Protein AF-A0A7J6UHS5-F1 (afdb_monomer)

Sequence (467 aa):
MSTVAEYAVSESSESADGMPSMKRRKVLEELCAGVRTTFDIANLCCSVPAERRVIDLVSKGGLGASPVWQANGSQRKRRKNASWRRANKTDTQAKQNMLAITRSLLPPDVRRQLELDPTINGTFTPTPKMSSYLLAFAVGDFVQLSGKDTPGRDPRVSVWCRRSQASKGSFALEIASKCLVYYESELFHTKYPLPKCDLLAVTDHHFGAMENWGLITFREQDLLITEDSGSAEAIYRITVTVCHELAHMWFGNIVTIKWWNDIWLNEGFATWTSYAAASYIFPDSSFWAAFQTSMVDRAMQLDCLESSHPIQVTCLDGREAFDNFDAISYNKSAAVIHMLTTHIGMARFKERIHTYLDRHKYSSARTSDLWSCLGDEAVLVMMKTWTTQKGYPYLLADVVDEDTVSIRQVAVGNSNTERQWIVPLRYRIISNNSNKHTIHSTTLLPNSEFKLALSSGDVLHLNPDTT

Mean predicted aligned error: 12.73 Å

Nearest PDB structures (foldseek):
  6rqx-assembly1_A  TM=9.248E-01  e=1.390E-29  Homo sapiens
  8sw1-assembly1_A  TM=8.700E-01  e=1.223E-30  Homo sapiens
  4kxb-assembly1_A  TM=8.743E-01  e=2.122E-27  Homo sapiens
  4wz9-assembly1_A  TM=8.884E-01  e=6.406E-27  Anopheles gambiae
  4wz9-assembly1_B  TM=8.986E-01  e=1.969E-25  Anopheles gambiae

InterPro domains:
  IPR001930 Peptidase M1, alanine aminopeptidase/leukotriene A4 hydrolase [PR00756] (124-139)
  IPR001930 Peptidase M1, alanine aminopeptidase/leukotriene A4 hydrolase [PR00756] (205-215)
  IPR001930 Peptidase M1, alanine aminopeptidase/leukotriene A4 hydrolase [PR00756] (241-256)
  IPR001930 Peptidase M1, alanine aminopeptidase/leukotriene A4 hydrolase [PR00756] (260-272)
  IPR014782 Peptidase M1, membrane alanine aminopeptidase [PF01433] (171-386)
  IPR027268 Peptidase M4/M1, CTD superfamily [G3DSA:1.10.390.10] (148-391)
  IPR034016 Aminopeptidase N-type [cd09601] (123-388)
  IPR050344 Peptidase M1 family aminopeptidases [PTHR11533] (117-466)

Foldseek 3Di:
DDDDDDDDDDDDDDDDDDDDPVVVVVQVVCLLVPHQRFDQVVVVPPPDPQVPPKPDPQPCLQFPDDPDDPDDDDDDDDDDDDDRWWLFPQRDFRQAQDEAAALVPDDPVQVVVCVVGVTDRDGDDTDQRWGPNLHTHIYHNKDKDWDPPDVPDFQTEIEIEHPVQVQFQPLLSLLLVLLQCCCCPPFQVNHQDDSAAYEYADCDDPDQWALRRRYIYGHCQLRTDDPVDDDPVSSLSNQLSSNLSSQLSQQPTQENARGLLQLLSNQLRSQLRSLVSSCVSPVPDDSVLCLLVVQVVQLQVQLLDPPFAFLRDDDPTSHSSVVSPDSSSHRLSNVLVVQLCVLVDRVLQRVLSNVLSVVRGSGYDHPVSSQVRSDDPVSVQQVCLRGHGTFDWDWDWDDPDQFKIKIDTATRYDRPDLRDGFHFKWKWKCDPVDNDIDIDTDTDDRPDIDMDTHHPPIDIDIPVVSD

Solvent-accessible surface area (backbone atoms only — not comparable to full-atom values): 26657 Å² total; per-residue (Å²): 140,88,80,85,82,85,82,82,89,78,95,76,92,80,89,79,91,87,83,65,82,64,58,64,52,52,52,54,52,39,63,73,65,76,52,90,78,81,52,64,45,43,78,69,54,73,84,49,60,82,95,64,46,66,58,78,52,56,43,68,71,52,50,75,72,70,82,87,73,88,71,85,78,90,79,94,76,90,84,91,82,93,82,82,66,59,56,50,56,62,71,69,70,52,69,40,54,72,48,74,49,22,76,85,75,48,55,74,69,57,50,56,44,41,78,78,40,58,53,61,86,80,86,61,70,70,46,72,62,52,40,67,56,38,49,32,39,38,47,36,73,46,41,81,48,60,58,84,88,50,81,86,50,82,45,39,55,34,29,32,27,46,65,94,49,57,90,17,34,62,64,43,44,52,49,49,52,54,37,52,50,42,41,29,71,73,46,39,68,48,76,79,87,53,75,43,42,34,39,32,41,35,95,77,54,98,51,64,57,47,54,20,75,51,46,26,38,24,22,40,79,39,43,44,49,48,92,92,73,59,48,72,66,48,55,48,49,26,45,37,48,48,31,22,41,56,39,18,54,52,33,43,44,33,32,21,39,48,40,62,33,35,47,29,61,26,42,6,47,12,49,39,49,6,45,56,40,41,33,65,77,38,69,94,54,62,44,69,62,48,41,45,63,65,23,42,48,50,17,50,67,50,29,48,39,89,88,40,64,28,49,53,40,93,50,93,44,41,57,60,34,54,73,52,76,40,50,47,22,29,23,38,36,14,45,52,49,51,53,48,37,68,70,68,30,61,71,55,44,34,58,22,50,26,53,40,50,66,77,32,53,58,39,57,43,50,66,69,55,50,36,68,41,66,43,57,72,68,51,40,58,31,50,44,41,64,29,68,36,55,44,54,72,43,78,48,76,44,78,78,50,93,43,31,36,38,36,35,72,43,43,52,54,74,95,82,57,92,60,60,46,51,39,79,43,36,35,32,52,44,42,81,90,41,96,65,66,59,81,47,78,51,72,44,51,60,100,47,71,49,75,45,81,44,59,88,80,43,45,80,38,70,52,63,88,78,114

Organism: Perkinsus olseni (NCBI:txid32597)

Radius of gyration: 26.0 Å; Cα contacts (8 Å, |Δi|>4): 744; chains: 1; bounding box: 59×51×93 Å

Secondary structure (DSSP, 8-state):
--------------------THHHHHHHHHHHTT------HHHHHTTS-GGG----EE-TTSS---------S---------S---TT---S-PBP---EE-GGGS-HHHHHHHHH--------PBPPS--GGG-EEEES-EEEEE-TT-TT-SSEEEEEEEGGGGGG-HHHHHHHHHHHHIIIIIIS-----SSEEEEEEES--SSSEE--TTEEEEEHHHH---TTT--HHHHHHHHHHHHHHHHTTTBTTTEEESSGGGTHHHHHHHHHHHHHHHHHHSTTS-HHHHHIIIIIHHHHHHHTSTT---SS---SSTTHHHHT-STIIIIIHHHHHHHHHHHH-HHHHHHHHHHHHHHHTTEEE-HHHHHHHH--HHHHHHHHHHHSSSS-EEEEEEEEETTEEEEEEEESSSTT------EEEEEEEE-TT-S---EEEEEEPTT--EEEE--TTPEEEESTT--

Structure (mmCIF, N/CA/C/O backbone):
data_AF-A0A7J6UHS5-F1
#
_entry.id   AF-A0A7J6UHS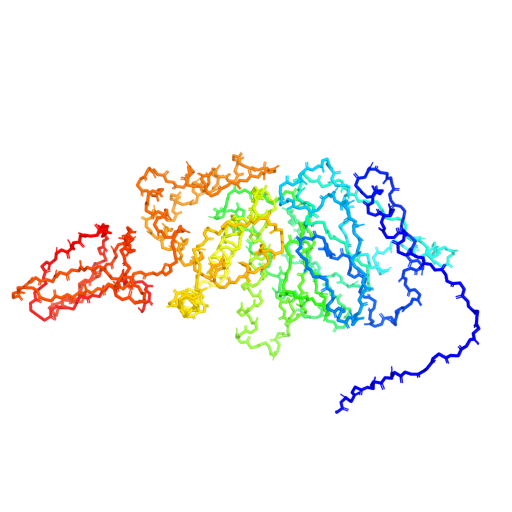5-F1
#
loop_
_atom_site.group_PDB
_atom_site.id
_atom_site.type_symbol
_atom_site.label_atom_id
_atom_site.label_alt_id
_atom_site.label_comp_id
_atom_site.label_asym_id
_atom_site.label_entity_id
_atom_site.label_seq_id
_atom_site.pdbx_PDB_ins_code
_atom_site.Cartn_x
_atom_site.Cartn_y
_atom_site.Cartn_z
_atom_site.occupancy
_atom_site.B_iso_or_equiv
_atom_site.auth_seq_id
_atom_site.auth_comp_id
_atom_site.auth_asym_id
_atom_site.auth_atom_id
_atom_site.pdbx_PDB_model_num
ATOM 1 N N . MET A 1 1 ? -0.094 30.125 -26.172 1.00 25.02 1 MET A N 1
ATOM 2 C CA . MET A 1 1 ? -1.494 29.837 -26.545 1.00 25.02 1 MET A CA 1
ATOM 3 C C . MET A 1 1 ? -1.468 28.811 -27.663 1.00 25.02 1 MET A C 1
ATOM 5 O O . MET A 1 1 ? -1.091 29.156 -28.772 1.00 25.02 1 MET A O 1
ATOM 9 N N . SER A 1 2 ? -1.736 27.544 -27.353 1.00 20.72 2 SER A N 1
ATOM 10 C CA . SER A 1 2 ? -1.763 26.452 -28.331 1.00 20.72 2 SER A CA 1
ATOM 11 C C . SER A 1 2 ? -3.210 26.032 -28.552 1.00 20.72 2 SER A C 1
ATOM 13 O O . SER A 1 2 ? -3.816 25.371 -27.712 1.00 20.72 2 SER A O 1
ATOM 15 N N . THR A 1 3 ? -3.748 26.500 -29.670 1.00 18.45 3 THR A N 1
ATOM 16 C CA . THR A 1 3 ? -5.089 26.239 -30.189 1.00 18.45 3 THR A CA 1
ATOM 17 C C . THR A 1 3 ? -5.142 24.834 -30.793 1.00 18.45 3 THR A C 1
ATOM 19 O O . THR A 1 3 ? -4.241 24.441 -31.534 1.00 18.45 3 THR A O 1
ATOM 22 N N . VAL A 1 4 ? -6.192 24.078 -30.472 1.00 20.45 4 VAL A N 1
ATOM 23 C CA . VAL A 1 4 ? -6.529 22.797 -31.105 1.00 20.45 4 VAL A CA 1
ATOM 24 C C . VAL A 1 4 ? -7.074 23.097 -32.501 1.00 20.45 4 VAL A C 1
ATOM 26 O O . VAL A 1 4 ? -8.062 23.812 -32.629 1.00 20.45 4 VAL A O 1
ATOM 29 N N . ALA A 1 5 ? -6.428 22.578 -33.544 1.00 20.03 5 ALA A N 1
ATOM 30 C CA . ALA A 1 5 ? -7.017 22.533 -34.876 1.00 20.03 5 ALA A CA 1
ATOM 31 C C . ALA A 1 5 ? -7.826 21.236 -34.997 1.00 20.03 5 ALA A C 1
ATOM 33 O O . ALA A 1 5 ? -7.261 20.153 -35.160 1.00 20.03 5 ALA A O 1
ATOM 34 N N . GLU A 1 6 ? -9.146 21.355 -34.885 1.00 20.70 6 GLU A N 1
ATOM 35 C CA . GLU A 1 6 ? -10.084 20.383 -35.438 1.00 20.70 6 GLU A CA 1
ATOM 36 C C . GLU A 1 6 ? -10.037 20.485 -36.967 1.00 20.70 6 GLU A C 1
ATOM 38 O O . GLU A 1 6 ? -10.204 21.566 -37.527 1.00 20.70 6 GLU A O 1
ATOM 43 N N . TYR A 1 7 ? -9.833 19.359 -37.646 1.00 20.41 7 TYR A N 1
ATOM 44 C CA . TYR A 1 7 ? -10.222 19.212 -39.044 1.00 20.41 7 TYR A CA 1
ATOM 45 C C . TYR A 1 7 ? -11.112 17.981 -39.162 1.00 20.41 7 TYR A C 1
ATOM 47 O O . TYR A 1 7 ? -10.677 16.851 -38.938 1.00 20.41 7 TYR A O 1
ATOM 55 N N . ALA A 1 8 ? -12.366 18.234 -39.520 1.00 19.98 8 ALA A N 1
ATOM 56 C CA . ALA A 1 8 ? -13.303 17.259 -40.044 1.00 19.98 8 ALA A CA 1
ATOM 57 C C . ALA A 1 8 ? -13.772 17.728 -41.431 1.00 19.98 8 ALA A C 1
ATOM 59 O O . ALA A 1 8 ? -13.840 18.932 -41.680 1.00 19.98 8 ALA A O 1
ATOM 60 N N . VAL A 1 9 ? -14.190 16.749 -42.248 1.00 19.77 9 VAL A N 1
ATOM 61 C CA . VAL A 1 9 ? -14.856 16.838 -43.572 1.00 19.77 9 VAL A CA 1
ATOM 62 C C . VAL A 1 9 ? -13.861 16.913 -44.754 1.00 19.77 9 VAL A C 1
ATOM 64 O O . VAL A 1 9 ? -12.926 17.696 -44.719 1.00 19.77 9 VAL A O 1
ATOM 67 N N . SER A 1 10 ? -13.936 16.125 -45.838 1.00 20.66 10 SER A N 1
ATOM 68 C CA . SER A 1 10 ? -15.030 15.390 -46.507 1.00 20.66 10 SER A CA 1
ATOM 69 C C . SER A 1 10 ? -14.499 14.180 -47.293 1.00 20.66 10 SER A C 1
ATOM 71 O O . SER A 1 10 ? -13.329 14.133 -47.668 1.00 20.66 10 SER A O 1
ATOM 73 N N . GLU A 1 11 ? -15.390 13.230 -47.588 1.00 26.55 11 GLU A N 1
ATOM 74 C CA . GLU A 1 11 ? -15.197 12.223 -48.633 1.00 26.55 11 GLU A CA 1
ATOM 75 C C . GLU A 1 11 ? -14.964 12.888 -50.001 1.00 26.55 11 GLU A C 1
ATOM 77 O O . GLU A 1 11 ? -15.808 13.631 -50.496 1.00 26.55 11 GLU A O 1
ATOM 82 N N . SER A 1 12 ? -13.849 12.556 -50.648 1.00 21.59 12 SER A N 1
ATOM 83 C CA . SER A 1 12 ? -13.790 12.462 -52.105 1.00 21.59 12 SER A 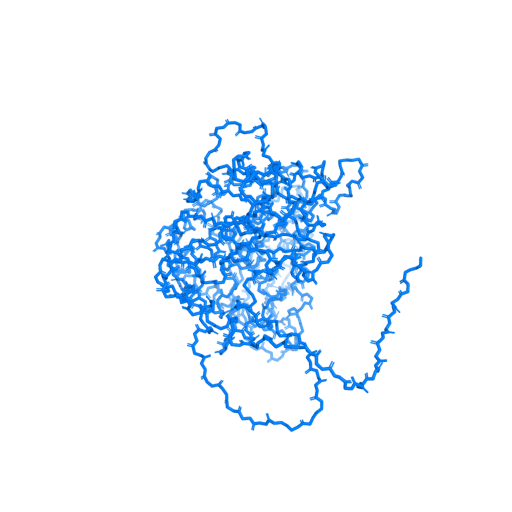CA 1
ATOM 84 C C . SER A 1 12 ? -12.888 11.289 -52.482 1.00 21.59 12 SER A C 1
ATOM 86 O O . SER A 1 12 ? -11.868 11.014 -51.854 1.00 21.59 12 SER A O 1
ATOM 88 N N . SER A 1 13 ? -13.388 10.521 -53.437 1.00 29.77 13 SER A N 1
ATOM 89 C CA . SER A 1 13 ? -12.866 9.281 -53.989 1.00 29.77 13 SER A CA 1
ATOM 90 C C . SER A 1 13 ? -11.450 9.413 -54.556 1.00 29.77 13 SER A C 1
ATOM 92 O O . SER A 1 13 ? -11.235 10.282 -55.389 1.00 29.77 13 SER A O 1
ATOM 94 N N . GLU A 1 14 ? -10.540 8.510 -54.170 1.00 24.95 14 GLU A N 1
ATOM 95 C CA . GLU A 1 14 ? -9.781 7.598 -55.057 1.00 24.95 14 GLU A CA 1
ATOM 96 C C . GLU A 1 14 ? -8.524 7.018 -54.364 1.00 24.95 14 GLU A C 1
ATOM 98 O O . GLU A 1 14 ? -7.656 7.730 -53.876 1.00 24.95 14 GLU A O 1
ATOM 103 N N . SER A 1 15 ? -8.477 5.678 -54.338 1.00 33.75 15 SER A N 1
ATOM 104 C CA . SER A 1 15 ? -7.318 4.764 -54.262 1.00 33.75 15 SER A CA 1
ATOM 105 C C . SER A 1 15 ? -6.139 5.037 -53.303 1.00 33.75 15 SER A C 1
ATOM 107 O O . SER A 1 15 ? -5.251 5.822 -53.616 1.00 33.75 15 SER A O 1
ATOM 109 N N . ALA A 1 16 ? -6.027 4.214 -52.249 1.00 24.62 16 ALA A N 1
ATOM 110 C CA . ALA A 1 16 ? -4.803 3.471 -51.890 1.00 24.62 16 ALA A CA 1
ATOM 111 C C . ALA A 1 16 ? -5.091 2.452 -50.761 1.00 24.62 16 ALA A C 1
ATOM 113 O O . ALA A 1 16 ? -5.671 2.796 -49.732 1.00 24.62 16 ALA A O 1
ATOM 114 N N . ASP A 1 17 ? -4.692 1.197 -50.985 1.00 27.73 17 ASP A N 1
ATOM 115 C CA . ASP A 1 17 ? -4.737 0.037 -50.077 1.00 27.73 17 ASP A CA 1
ATOM 116 C C . ASP A 1 17 ? -4.335 0.377 -48.621 1.00 27.73 17 ASP A C 1
ATOM 118 O O . ASP A 1 17 ? -3.389 1.116 -48.380 1.00 27.73 17 ASP A O 1
ATOM 122 N N . GLY A 1 18 ? -4.959 -0.109 -47.545 1.00 28.61 18 GLY A N 1
ATOM 123 C CA . GLY A 1 18 ? -5.550 -1.425 -47.332 1.00 28.61 18 GLY A CA 1
ATOM 124 C C . GLY A 1 18 ? -4.698 -2.242 -46.344 1.00 28.61 18 GLY A C 1
ATOM 125 O O . GLY A 1 18 ? -3.948 -3.120 -46.756 1.00 28.61 18 GLY A O 1
ATOM 126 N N . MET A 1 19 ? -4.820 -2.015 -45.023 1.00 28.12 19 MET A N 1
ATOM 127 C CA . MET A 1 19 ? -4.329 -2.980 -44.018 1.00 28.12 19 MET A CA 1
ATOM 128 C C . MET A 1 19 ? -5.346 -3.186 -42.872 1.00 28.12 19 MET A C 1
ATOM 130 O O . MET A 1 19 ? -5.582 -2.258 -42.099 1.00 28.12 19 MET A O 1
ATOM 134 N N . PRO A 1 20 ? -5.975 -4.378 -42.728 1.00 33.09 20 PRO A N 1
ATOM 135 C CA . PRO A 1 20 ? -7.125 -4.570 -41.844 1.00 33.09 20 PRO A CA 1
ATOM 136 C C . PRO A 1 20 ? -6.742 -5.063 -40.440 1.00 33.09 20 PRO A C 1
ATOM 138 O O . PRO A 1 20 ? -5.731 -5.738 -40.230 1.00 33.09 20 PRO A O 1
ATOM 141 N N . SER A 1 21 ? -7.657 -4.834 -39.495 1.00 35.53 21 SER A N 1
ATOM 142 C CA . SER A 1 21 ? -7.717 -5.317 -38.099 1.00 35.53 21 SER A CA 1
ATOM 143 C C . SER A 1 21 ? -7.361 -6.800 -37.849 1.00 35.53 21 SER A C 1
ATOM 145 O O . SER A 1 21 ? -7.145 -7.203 -36.706 1.00 35.53 21 SER A O 1
ATOM 147 N N . MET A 1 22 ? -7.247 -7.609 -38.903 1.00 27.02 22 MET A N 1
ATOM 148 C CA . MET A 1 22 ? -6.855 -9.018 -38.880 1.00 27.02 22 MET A CA 1
ATOM 149 C C . MET A 1 22 ? -5.382 -9.241 -38.476 1.00 27.02 22 MET A C 1
ATOM 151 O O . MET A 1 22 ? -5.089 -10.217 -37.788 1.00 27.02 22 MET A O 1
ATOM 155 N N . LYS A 1 23 ? -4.457 -8.324 -38.818 1.00 34.12 23 LYS A N 1
ATOM 156 C CA . LYS A 1 23 ? -3.021 -8.475 -38.484 1.00 34.12 23 LYS A CA 1
ATOM 157 C C . LYS A 1 23 ? -2.732 -8.350 -36.980 1.00 34.12 23 LYS A C 1
ATOM 159 O O . LYS A 1 23 ? -1.954 -9.135 -36.454 1.00 34.12 23 LYS A O 1
ATOM 164 N N . ARG A 1 24 ? -3.412 -7.446 -36.255 1.00 33.75 24 ARG A N 1
ATOM 165 C CA . ARG A 1 24 ? -3.244 -7.297 -34.788 1.00 33.75 24 ARG A CA 1
ATOM 166 C C . ARG A 1 24 ? -3.652 -8.552 -34.018 1.00 33.75 24 ARG A C 1
ATOM 168 O O . ARG A 1 24 ? -3.008 -8.918 -33.042 1.00 33.75 24 ARG A O 1
ATOM 175 N N . ARG A 1 25 ? -4.715 -9.217 -34.472 1.00 33.06 25 ARG A N 1
ATOM 176 C CA . ARG A 1 25 ? -5.210 -10.451 -33.859 1.00 33.06 25 ARG A CA 1
ATOM 177 C C . ARG A 1 25 ? -4.247 -11.619 -34.072 1.00 33.06 25 ARG A C 1
ATOM 179 O O . ARG A 1 25 ? -3.982 -12.342 -33.122 1.00 33.06 25 ARG A O 1
ATOM 186 N N . LYS A 1 26 ? -3.688 -11.749 -35.279 1.00 35.00 26 LYS A N 1
ATOM 187 C CA . LYS A 1 26 ? -2.710 -12.793 -35.607 1.00 35.00 26 LYS A CA 1
ATOM 188 C C . LYS A 1 26 ? -1.416 -12.642 -34.796 1.00 35.00 26 LYS A C 1
ATOM 190 O O . LYS A 1 26 ? -0.940 -13.626 -34.252 1.00 35.00 26 LYS A O 1
ATOM 195 N N . VAL A 1 27 ? -0.930 -11.409 -34.614 1.00 37.62 27 VAL A N 1
ATOM 196 C CA . VAL A 1 27 ? 0.229 -11.114 -33.749 1.00 37.62 27 VAL A CA 1
ATOM 197 C C . VAL A 1 27 ? -0.037 -11.524 -32.295 1.00 37.62 27 VAL A C 1
ATOM 199 O O . VAL A 1 27 ? 0.801 -12.171 -31.683 1.00 37.62 27 VAL A O 1
ATOM 202 N N . LEU A 1 28 ? -1.215 -11.211 -31.743 1.00 35.19 28 LEU A N 1
ATOM 203 C CA . LEU A 1 28 ? -1.585 -11.615 -30.377 1.00 35.19 28 LEU A CA 1
ATOM 204 C C . LEU A 1 28 ? -1.762 -13.137 -30.227 1.00 35.19 28 LEU A C 1
ATOM 206 O O . LEU A 1 28 ? -1.383 -13.695 -29.202 1.00 35.19 28 LEU A O 1
ATOM 210 N N . GLU A 1 29 ? -2.316 -13.814 -31.235 1.00 35.78 29 GLU A N 1
ATOM 211 C CA . GLU A 1 29 ? -2.469 -15.276 -31.247 1.00 35.78 29 GLU A CA 1
ATOM 212 C C . GLU A 1 29 ? -1.106 -15.989 -31.385 1.00 35.78 29 GLU A C 1
ATOM 214 O O . GLU A 1 29 ? -0.866 -16.970 -30.685 1.00 35.78 29 GLU A O 1
ATOM 219 N N . GLU A 1 30 ? -0.175 -15.461 -32.189 1.00 34.62 30 GLU A N 1
ATOM 220 C CA . GLU A 1 30 ? 1.204 -15.967 -32.322 1.00 34.62 30 GLU A CA 1
ATOM 221 C C . GLU A 1 30 ? 2.047 -15.724 -31.055 1.00 34.62 30 GLU A C 1
ATOM 223 O O . GLU A 1 30 ? 2.819 -16.600 -30.657 1.00 34.62 30 GLU A O 1
ATOM 228 N N . LEU A 1 31 ? 1.840 -14.588 -30.373 1.00 35.75 31 LEU A N 1
ATOM 229 C CA . LEU A 1 31 ? 2.446 -14.260 -29.074 1.00 35.75 31 LEU A CA 1
ATOM 230 C C . LEU A 1 31 ? 2.013 -15.227 -27.961 1.00 35.75 31 LEU A C 1
ATOM 232 O O . LEU A 1 31 ? 2.827 -15.598 -27.117 1.00 35.75 31 LEU A O 1
ATOM 236 N N . CYS A 1 32 ? 0.752 -15.672 -27.968 1.00 31.58 32 CYS A N 1
ATOM 237 C CA . CYS A 1 32 ? 0.251 -16.673 -27.021 1.00 31.58 32 CYS A CA 1
ATOM 238 C C . CYS A 1 32 ? 0.634 -18.117 -27.398 1.00 31.58 32 CYS A C 1
ATOM 240 O O . CYS A 1 32 ? 0.638 -18.983 -26.528 1.00 31.58 32 CYS A O 1
ATOM 242 N N . ALA A 1 33 ? 0.948 -18.391 -28.670 1.00 29.12 33 ALA A N 1
ATOM 243 C CA . ALA A 1 33 ? 1.222 -19.738 -29.183 1.00 29.12 33 ALA A CA 1
ATOM 244 C C . ALA A 1 33 ? 2.709 -20.150 -29.151 1.00 29.12 33 ALA A C 1
ATOM 246 O O . ALA A 1 33 ? 3.059 -21.234 -29.615 1.00 29.12 33 ALA A O 1
ATOM 247 N N . GLY A 1 34 ? 3.607 -19.315 -28.617 1.00 31.31 34 GLY A N 1
ATOM 248 C CA . GLY A 1 34 ? 5.017 -19.678 -28.428 1.00 31.31 34 GLY A CA 1
ATOM 249 C C . GLY A 1 34 ? 5.865 -19.715 -29.709 1.00 31.31 34 GLY A C 1
ATOM 250 O O . GLY A 1 34 ? 6.998 -20.211 -29.672 1.00 31.31 34 GLY A O 1
ATOM 251 N N . VAL A 1 35 ? 5.381 -19.158 -30.821 1.00 28.39 35 VAL A N 1
ATOM 252 C CA . VAL A 1 35 ? 6.140 -19.011 -32.076 1.00 28.39 35 VAL A CA 1
ATOM 253 C C . VAL A 1 35 ? 7.134 -17.848 -31.929 1.00 28.39 35 VAL A C 1
ATOM 255 O O . VAL A 1 35 ? 6.818 -16.849 -31.289 1.00 28.39 35 VAL A O 1
ATOM 258 N N . ARG A 1 36 ? 8.361 -17.968 -32.469 1.00 31.52 36 ARG A N 1
ATOM 259 C CA . ARG A 1 36 ? 9.321 -16.843 -32.536 1.00 31.52 36 ARG A CA 1
ATOM 260 C C . ARG A 1 36 ? 8.617 -15.643 -33.179 1.00 31.52 36 ARG A C 1
ATOM 262 O O . ARG A 1 36 ? 8.228 -15.734 -34.337 1.00 31.52 36 ARG A O 1
ATOM 269 N N . THR A 1 37 ? 8.423 -14.559 -32.434 1.00 35.09 37 THR A N 1
ATOM 270 C CA . THR A 1 37 ? 7.718 -13.378 -32.940 1.00 35.09 37 THR A CA 1
ATOM 271 C C . THR A 1 37 ? 8.732 -12.416 -33.552 1.00 35.09 37 THR A C 1
ATOM 273 O O . THR A 1 37 ? 9.572 -11.858 -32.852 1.00 35.09 37 THR A O 1
ATOM 276 N N . THR A 1 38 ? 8.680 -12.263 -34.872 1.00 33.56 38 THR A N 1
ATOM 277 C CA . THR A 1 38 ? 9.459 -11.277 -35.633 1.00 33.56 38 THR A CA 1
ATOM 278 C C . THR A 1 38 ? 8.702 -9.950 -35.620 1.00 33.56 38 THR A C 1
ATOM 280 O O . THR A 1 38 ? 7.521 -9.920 -35.969 1.00 33.56 38 THR A O 1
ATOM 283 N N . PHE A 1 39 ? 9.352 -8.853 -35.224 1.00 34.28 39 PHE A N 1
ATOM 284 C CA . PHE A 1 39 ? 8.746 -7.519 -35.233 1.00 34.28 39 PHE A CA 1
ATOM 285 C C . PHE A 1 39 ? 9.354 -6.676 -36.355 1.00 34.28 39 PHE A C 1
ATOM 287 O O . PHE A 1 39 ? 10.536 -6.345 -36.333 1.00 34.28 39 PHE A O 1
ATOM 294 N N . ASP A 1 40 ? 8.532 -6.291 -37.327 1.00 35.38 40 ASP A N 1
ATOM 295 C CA . ASP A 1 40 ? 8.917 -5.325 -38.356 1.00 35.38 40 ASP A CA 1
ATOM 296 C C . ASP A 1 40 ? 8.779 -3.897 -37.800 1.00 35.38 40 ASP A C 1
ATOM 298 O O . ASP A 1 40 ? 7.718 -3.269 -37.859 1.00 35.38 40 ASP A O 1
ATOM 302 N N . ILE A 1 41 ? 9.861 -3.400 -37.198 1.00 33.53 41 ILE A N 1
ATOM 303 C CA . ILE A 1 41 ? 9.915 -2.062 -36.587 1.00 33.53 41 ILE A CA 1
ATOM 304 C C . ILE A 1 41 ? 9.814 -0.949 -37.643 1.00 33.53 41 ILE A C 1
ATOM 306 O O . ILE A 1 41 ? 9.310 0.137 -37.342 1.00 33.53 41 ILE A O 1
ATOM 310 N N . ALA A 1 42 ? 10.214 -1.218 -38.887 1.00 32.25 42 ALA A N 1
ATOM 311 C CA . ALA A 1 42 ? 10.186 -0.256 -39.980 1.00 32.25 42 ALA A CA 1
ATOM 312 C C . ALA A 1 42 ? 8.761 0.211 -40.277 1.00 32.25 42 ALA A C 1
ATOM 314 O O . ALA A 1 42 ? 8.476 1.408 -40.273 1.00 32.25 42 ALA A O 1
ATOM 315 N N . ASN A 1 43 ? 7.839 -0.740 -40.431 1.00 34.28 43 ASN A N 1
ATOM 316 C CA . ASN A 1 43 ? 6.438 -0.443 -40.721 1.00 34.28 43 ASN A CA 1
ATOM 317 C C . ASN A 1 43 ? 5.674 0.129 -39.514 1.00 34.28 43 ASN A C 1
ATOM 319 O O . ASN A 1 43 ? 4.679 0.829 -39.688 1.00 34.28 43 ASN A O 1
ATOM 323 N N . LEU A 1 44 ? 6.146 -0.118 -38.289 1.00 31.59 44 LEU A N 1
ATOM 324 C CA . LEU A 1 44 ? 5.580 0.438 -37.053 1.00 31.59 44 LEU A CA 1
ATOM 325 C C . LEU A 1 44 ? 5.988 1.907 -36.815 1.00 31.59 44 LEU A C 1
ATOM 327 O O . LEU A 1 44 ? 5.235 2.666 -36.210 1.00 31.59 44 LEU A O 1
ATOM 331 N N . CYS A 1 45 ? 7.161 2.326 -37.299 1.00 30.31 45 CYS A N 1
ATOM 332 C CA . CYS A 1 45 ? 7.723 3.663 -37.079 1.00 30.31 45 CYS A CA 1
ATOM 333 C C . CYS A 1 45 ? 7.375 4.709 -38.154 1.00 30.31 45 CYS A C 1
ATOM 335 O O . CYS A 1 45 ? 7.567 5.901 -37.908 1.00 30.31 45 CYS A O 1
ATOM 337 N N . CYS A 1 46 ? 6.880 4.308 -39.328 1.00 31.14 46 CYS A N 1
ATOM 338 C CA . CYS A 1 46 ? 6.668 5.220 -40.462 1.00 31.14 46 CYS A CA 1
ATOM 339 C C . CYS A 1 46 ? 5.425 6.125 -40.355 1.00 31.14 46 CYS A C 1
ATOM 341 O O . CYS A 1 46 ? 5.348 7.115 -41.076 1.00 31.14 46 CYS A O 1
ATOM 343 N N . SER A 1 47 ? 4.478 5.853 -39.450 1.00 31.97 47 SER A N 1
ATOM 344 C CA . SER A 1 47 ? 3.199 6.584 -39.377 1.00 31.97 47 SER A CA 1
ATOM 345 C C . SER A 1 47 ? 3.083 7.606 -38.235 1.00 31.97 47 SER A C 1
ATOM 347 O O . SER A 1 47 ? 2.010 8.169 -38.037 1.00 31.97 47 SER A O 1
ATOM 349 N N . VAL A 1 48 ? 4.146 7.841 -37.451 1.00 30.55 48 VAL A N 1
ATOM 350 C CA . VAL A 1 48 ? 4.113 8.733 -36.273 1.00 30.55 48 VAL A CA 1
ATOM 351 C C . VAL A 1 48 ? 5.330 9.679 -36.283 1.00 30.55 48 VAL A C 1
ATOM 353 O O . VAL A 1 48 ? 6.451 9.213 -36.510 1.00 30.55 48 VAL A O 1
ATOM 356 N N . PRO A 1 49 ? 5.177 11.000 -36.052 1.00 31.38 49 PRO A N 1
ATOM 357 C CA . PRO A 1 49 ? 6.305 11.936 -35.949 1.00 31.38 49 PRO A CA 1
ATOM 358 C C . PRO A 1 49 ? 7.319 11.486 -34.890 1.00 31.38 49 PRO A C 1
ATOM 360 O O . PRO A 1 49 ? 6.913 10.977 -33.849 1.00 31.38 49 PRO A O 1
ATOM 363 N N . ALA A 1 50 ? 8.624 11.662 -35.134 1.00 34.91 50 ALA A N 1
ATOM 364 C CA . ALA A 1 50 ? 9.707 11.144 -34.279 1.00 34.91 50 ALA A CA 1
ATOM 365 C C . ALA A 1 50 ? 9.570 11.523 -32.791 1.00 34.91 50 ALA A C 1
ATOM 367 O O . ALA A 1 50 ? 9.862 10.713 -31.918 1.00 34.91 50 ALA A O 1
ATOM 368 N N . GLU A 1 51 ? 9.032 12.708 -32.512 1.00 33.97 51 GLU A N 1
ATOM 369 C CA . GLU A 1 51 ? 8.795 13.250 -31.167 1.00 33.97 51 GLU A CA 1
ATOM 370 C C . GLU A 1 51 ? 7.604 12.607 -30.429 1.00 33.97 51 GLU A C 1
ATOM 372 O O . GLU A 1 51 ? 7.436 12.808 -29.229 1.00 33.97 51 GLU A O 1
ATOM 377 N N . ARG A 1 52 ? 6.774 11.833 -31.141 1.00 33.72 52 ARG A N 1
ATOM 378 C CA . ARG A 1 52 ? 5.565 11.154 -30.640 1.00 33.72 52 ARG A CA 1
ATOM 379 C C . ARG A 1 52 ? 5.652 9.626 -30.732 1.00 33.72 52 ARG A C 1
ATOM 381 O O . ARG A 1 52 ? 4.666 8.942 -30.473 1.00 33.72 52 ARG A O 1
ATOM 388 N N . ARG A 1 53 ? 6.806 9.069 -31.126 1.00 39.88 53 ARG A N 1
ATOM 389 C CA . ARG A 1 53 ? 7.020 7.615 -31.242 1.00 39.88 53 ARG A CA 1
ATOM 390 C C . ARG A 1 53 ? 7.248 6.990 -29.866 1.00 39.88 53 ARG A C 1
ATOM 392 O O . ARG A 1 53 ? 8.362 6.610 -29.526 1.00 39.88 53 ARG A O 1
ATOM 399 N N . VAL A 1 54 ? 6.173 6.866 -29.101 1.00 35.75 54 VAL A N 1
ATOM 400 C CA . VAL A 1 54 ? 6.047 5.853 -28.052 1.00 35.75 54 VAL A CA 1
ATOM 401 C C . VAL A 1 54 ? 4.992 4.886 -28.564 1.00 35.75 54 VAL A C 1
ATOM 403 O O . VAL A 1 54 ? 3.805 5.205 -28.597 1.00 35.75 54 VAL A O 1
ATOM 406 N N . ILE A 1 55 ? 5.421 3.731 -29.073 1.00 36.62 55 ILE A N 1
ATOM 407 C CA . ILE A 1 55 ? 4.466 2.671 -29.396 1.00 36.62 55 ILE A CA 1
ATOM 408 C C . ILE A 1 55 ? 4.189 1.943 -28.092 1.00 36.62 55 ILE A C 1
ATOM 410 O O . ILE A 1 55 ? 4.878 0.990 -27.737 1.00 36.62 55 ILE A O 1
ATOM 414 N N . ASP A 1 56 ? 3.178 2.436 -27.387 1.00 33.03 56 ASP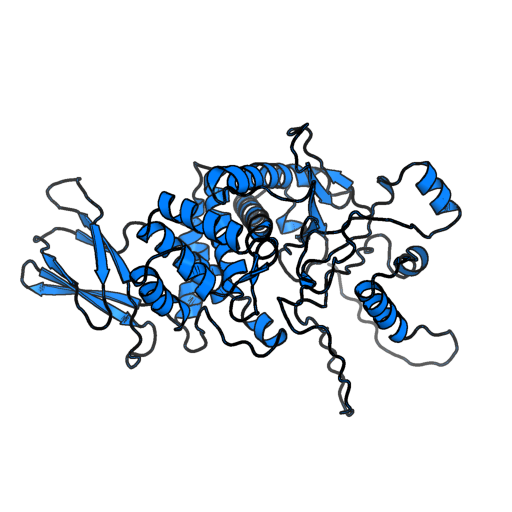 A N 1
ATOM 415 C CA . ASP A 1 56 ? 2.602 1.768 -26.234 1.00 33.03 56 ASP A CA 1
ATOM 416 C C . ASP A 1 56 ? 1.870 0.509 -26.710 1.00 33.03 56 ASP A C 1
ATOM 418 O O . ASP A 1 56 ? 0.724 0.530 -27.168 1.00 33.03 56 ASP A O 1
ATOM 422 N N . LEU A 1 57 ? 2.557 -0.621 -26.597 1.00 35.12 57 LEU A N 1
ATOM 423 C CA . LEU A 1 57 ? 1.908 -1.892 -26.312 1.00 35.12 57 LEU A CA 1
ATOM 424 C C . LEU A 1 57 ? 2.106 -2.197 -24.822 1.00 35.12 57 LEU A C 1
ATOM 426 O O . LEU A 1 57 ? 2.490 -3.299 -24.441 1.00 35.12 57 LEU A O 1
ATOM 430 N N . VAL A 1 58 ? 1.764 -1.218 -23.971 1.00 32.66 58 VAL A N 1
ATOM 431 C CA . VAL A 1 58 ? 1.173 -1.514 -22.659 1.00 32.66 58 VAL A CA 1
ATOM 432 C C . VAL A 1 58 ? 0.058 -2.507 -22.929 1.00 32.66 58 VAL A C 1
ATOM 434 O O . VAL A 1 58 ? -0.656 -2.376 -23.933 1.00 32.66 58 VAL A O 1
ATOM 437 N N . SER A 1 59 ? -0.090 -3.528 -22.092 1.00 35.12 59 SER A N 1
ATOM 438 C CA . SER A 1 59 ? -1.196 -4.460 -22.230 1.00 35.12 59 SER A CA 1
ATOM 439 C C . SER A 1 59 ? -2.533 -3.693 -22.101 1.00 35.12 59 SER A C 1
ATOM 441 O O . SER A 1 59 ? -3.198 -3.671 -21.075 1.00 35.12 59 SER A O 1
ATOM 443 N N . LYS A 1 60 ? -3.049 -3.148 -23.215 1.00 32.00 60 LYS A N 1
ATOM 444 C CA . LYS A 1 60 ? -4.457 -2.736 -23.362 1.00 32.00 60 LYS A CA 1
ATOM 445 C C . LYS A 1 60 ? -5.415 -3.927 -23.165 1.00 32.00 60 LYS A C 1
ATOM 447 O O . LYS A 1 60 ? -6.618 -3.795 -23.356 1.00 32.00 60 LYS A O 1
ATOM 452 N N . GLY A 1 61 ? -4.880 -5.106 -22.832 1.00 33.44 61 GLY A N 1
ATOM 453 C CA . GLY A 1 61 ? -5.588 -6.333 -22.502 1.00 33.44 61 GLY A CA 1
ATOM 454 C C . GLY A 1 61 ? -5.740 -6.618 -21.003 1.00 33.44 61 GLY A C 1
ATOM 455 O O . GLY A 1 61 ? -6.370 -7.623 -20.688 1.00 33.44 61 GLY A O 1
ATOM 456 N N . GLY A 1 62 ? -5.197 -5.800 -20.092 1.00 34.47 62 GLY A N 1
ATOM 457 C CA . GLY A 1 62 ? -5.361 -6.010 -18.646 1.00 34.47 62 GLY A CA 1
ATOM 458 C C . GLY A 1 62 ? -6.714 -5.534 -18.113 1.00 34.47 62 GLY A C 1
ATOM 459 O O . GLY A 1 62 ? -7.446 -6.300 -17.490 1.00 34.47 62 GLY A O 1
ATOM 460 N N . LEU A 1 63 ? -7.072 -4.286 -18.412 1.00 36.50 63 LEU A N 1
ATOM 461 C CA . LEU A 1 63 ? -8.294 -3.637 -17.943 1.00 36.50 63 LEU A CA 1
ATOM 462 C C . LEU A 1 63 ? -8.838 -2.767 -19.079 1.00 36.50 63 LEU A C 1
ATOM 464 O O . LEU A 1 63 ? -8.088 -2.073 -19.764 1.00 36.50 63 LEU A O 1
ATOM 468 N N . GLY A 1 64 ? -10.128 -2.901 -19.372 1.00 29.44 64 GLY A N 1
ATOM 469 C CA . GLY A 1 64 ? -10.725 -2.448 -20.624 1.00 29.44 64 GLY A CA 1
ATOM 470 C C . GLY A 1 64 ? -10.748 -0.932 -20.816 1.00 29.44 64 GLY A C 1
ATOM 471 O O . GLY A 1 64 ? -11.785 -0.319 -20.613 1.00 29.44 64 GLY A O 1
ATOM 472 N N . ALA A 1 65 ? -9.680 -0.350 -21.356 1.00 25.33 65 ALA A N 1
ATOM 473 C CA . ALA A 1 65 ? -9.735 0.954 -22.008 1.00 25.33 65 ALA A CA 1
ATOM 474 C C . ALA A 1 65 ? -10.002 0.762 -23.511 1.00 25.33 65 ALA A C 1
ATOM 476 O O . ALA A 1 65 ? -9.085 0.706 -24.337 1.00 25.33 65 ALA A O 1
ATOM 477 N N . SER A 1 66 ? -11.280 0.644 -23.885 1.00 23.73 66 SER A N 1
ATOM 478 C CA . SER A 1 66 ? -11.682 0.994 -25.251 1.00 23.73 66 SER A CA 1
ATOM 479 C C . SER A 1 66 ? -11.773 2.518 -25.326 1.00 23.73 66 SER A C 1
ATOM 481 O O . SER A 1 66 ? -12.410 3.104 -24.451 1.00 23.73 66 SER A O 1
ATOM 483 N N . PRO A 1 67 ? -11.214 3.184 -26.353 1.00 25.97 67 PRO A N 1
ATOM 484 C CA . PRO A 1 67 ? -11.588 4.562 -26.627 1.00 25.97 67 PRO A CA 1
ATOM 485 C C . PRO A 1 67 ? -13.101 4.593 -26.854 1.00 25.97 67 PRO A C 1
ATOM 487 O O . PRO A 1 67 ? -13.645 3.757 -27.586 1.00 25.97 67 PRO A O 1
ATOM 490 N N . VAL A 1 68 ? -13.777 5.521 -26.185 1.00 20.55 68 VAL A N 1
ATOM 491 C CA . VAL A 1 68 ? -15.170 5.856 -26.464 1.00 20.55 68 VAL A CA 1
ATOM 492 C C . VAL A 1 68 ? -15.229 6.340 -27.910 1.00 20.55 68 VAL A C 1
ATOM 494 O O . VAL A 1 68 ? -14.898 7.478 -28.216 1.00 20.55 68 VAL A O 1
ATOM 497 N N . TRP A 1 69 ? -15.623 5.448 -28.812 1.00 21.52 69 TRP A N 1
ATOM 498 C CA . TRP A 1 69 ? -16.258 5.817 -30.066 1.00 21.52 69 TRP A CA 1
ATOM 499 C C . TRP A 1 69 ? -17.762 5.717 -29.826 1.00 21.52 69 TRP A C 1
ATOM 501 O O . TRP A 1 69 ? -18.343 4.633 -29.898 1.00 21.52 69 TRP A O 1
ATOM 511 N N . GLN A 1 70 ? -18.399 6.844 -29.509 1.00 20.95 70 GLN A N 1
ATOM 512 C CA . GLN A 1 70 ? -19.823 6.992 -29.791 1.00 20.95 70 GLN A CA 1
ATOM 513 C C . GLN A 1 70 ? -19.961 7.147 -31.307 1.00 20.95 70 GLN A C 1
ATOM 515 O O . GLN A 1 70 ? -19.720 8.214 -31.859 1.00 20.95 70 GLN A O 1
ATOM 520 N N . ALA A 1 71 ? -20.332 6.062 -31.981 1.00 22.12 71 ALA A N 1
ATOM 521 C CA . ALA A 1 71 ? -20.923 6.125 -33.308 1.00 22.12 71 ALA A CA 1
ATOM 522 C C . ALA A 1 71 ? -22.398 5.740 -33.170 1.00 22.12 71 ALA A C 1
ATOM 524 O O . ALA A 1 71 ? -22.735 4.645 -32.712 1.00 22.12 71 ALA A O 1
ATOM 525 N N . ASN A 1 72 ? -23.270 6.682 -33.522 1.00 22.42 72 ASN A N 1
ATOM 526 C CA . ASN A 1 72 ? -24.701 6.465 -33.677 1.00 22.42 72 ASN A CA 1
ATOM 527 C C . ASN A 1 72 ? -24.981 5.265 -34.596 1.00 22.42 72 ASN A C 1
ATOM 529 O O . ASN A 1 72 ? -24.331 5.100 -35.623 1.00 22.42 72 ASN A O 1
ATOM 533 N N . GLY A 1 73 ? -26.029 4.504 -34.273 1.00 23.52 73 GLY A N 1
ATOM 534 C CA . GLY A 1 73 ? -26.775 3.727 -35.265 1.00 23.52 73 GLY A CA 1
ATOM 535 C C . GLY A 1 73 ? -26.255 2.320 -35.581 1.00 23.52 73 GLY A C 1
ATOM 536 O O . GLY A 1 73 ? -25.274 2.122 -36.283 1.00 23.52 73 GLY A O 1
ATOM 537 N N . SER A 1 74 ? -27.032 1.329 -35.135 1.00 28.28 74 SER A N 1
ATOM 538 C CA . SER A 1 74 ? -27.198 0.000 -35.744 1.00 28.28 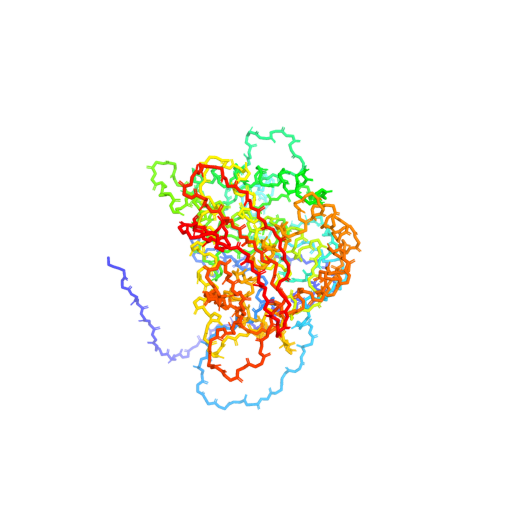74 SER A CA 1
ATOM 539 C C . SER A 1 74 ? -25.936 -0.796 -36.119 1.00 28.28 74 SER A C 1
ATOM 541 O O . SER A 1 74 ? -25.473 -0.729 -37.249 1.00 28.28 74 SER A O 1
ATOM 543 N N . GLN A 1 75 ? -25.499 -1.702 -35.235 1.00 23.41 75 GLN A N 1
ATOM 544 C CA . GLN A 1 75 ? -25.277 -3.120 -35.581 1.00 23.41 75 GLN A CA 1
ATOM 545 C C . GLN A 1 75 ? -24.945 -3.956 -34.330 1.00 23.41 75 GLN A C 1
ATOM 547 O O . GLN A 1 75 ? -23.802 -4.132 -33.916 1.00 23.41 75 GLN A O 1
ATOM 552 N N . ARG A 1 76 ? -25.986 -4.557 -33.740 1.00 30.67 76 ARG A N 1
ATOM 553 C CA . ARG A 1 76 ? -25.861 -5.766 -32.914 1.00 30.67 76 ARG A CA 1
ATOM 554 C C . ARG A 1 76 ? -25.440 -6.919 -33.832 1.00 30.67 76 ARG A C 1
ATOM 556 O O . ARG A 1 76 ? -26.268 -7.352 -34.627 1.00 30.67 76 ARG A O 1
ATOM 563 N N . LYS A 1 77 ? -24.232 -7.480 -33.680 1.00 24.88 77 LYS A N 1
ATOM 564 C CA . LYS A 1 77 ? -23.968 -8.910 -33.969 1.00 24.88 77 LYS A CA 1
ATOM 565 C C . LYS A 1 77 ? -22.625 -9.407 -33.405 1.00 24.88 77 LYS A C 1
ATOM 567 O O . LYS A 1 77 ? -21.551 -9.022 -33.843 1.00 24.88 77 LYS A O 1
ATOM 572 N N . ARG A 1 78 ? -22.753 -10.319 -32.430 1.00 32.62 78 ARG A N 1
ATOM 573 C CA . ARG A 1 78 ? -21.875 -11.450 -32.061 1.00 32.62 78 ARG A CA 1
ATOM 574 C C . ARG A 1 78 ? -20.397 -11.384 -32.496 1.00 32.62 78 ARG A C 1
ATOM 576 O O . ARG A 1 78 ? -20.081 -11.738 -33.627 1.00 32.62 78 ARG A O 1
ATOM 583 N N . ARG A 1 79 ? -19.485 -11.214 -31.529 1.00 25.61 79 ARG A N 1
ATOM 584 C CA . ARG A 1 79 ? -18.142 -11.830 -31.563 1.00 25.61 79 ARG A CA 1
ATOM 585 C C . ARG A 1 79 ? -17.758 -12.379 -30.181 1.00 25.61 79 ARG A C 1
ATOM 587 O O . ARG A 1 79 ? -17.413 -11.636 -29.273 1.00 25.61 79 ARG A O 1
ATOM 594 N N . LYS A 1 80 ? -17.864 -13.707 -30.042 1.00 27.70 80 LYS A N 1
ATOM 595 C CA . LYS A 1 80 ? -17.282 -14.535 -28.972 1.00 27.70 80 LYS A CA 1
ATOM 596 C C . LYS A 1 80 ? -15.852 -14.899 -29.394 1.00 27.70 80 LYS A C 1
ATOM 598 O O . LYS A 1 80 ? -15.726 -15.507 -30.445 1.00 27.70 80 LYS A O 1
ATOM 603 N N . ASN A 1 81 ? -14.837 -14.505 -28.621 1.00 27.47 81 ASN A N 1
ATOM 604 C CA . ASN A 1 81 ? -13.463 -15.056 -28.533 1.00 27.47 81 ASN A CA 1
ATOM 605 C C . ASN A 1 81 ? -12.820 -14.325 -27.327 1.00 27.47 81 ASN A C 1
ATOM 607 O O . ASN A 1 81 ? -12.568 -13.134 -27.435 1.00 27.47 81 ASN A O 1
ATOM 611 N N . ALA A 1 82 ? -12.797 -14.804 -26.077 1.00 33.56 82 ALA A N 1
ATOM 612 C CA . ALA A 1 82 ? -12.317 -16.059 -25.476 1.00 33.56 82 ALA A CA 1
ATOM 613 C C . ALA A 1 82 ? -10.779 -16.169 -25.356 1.00 33.56 82 ALA A C 1
ATOM 615 O O . ALA A 1 82 ? -10.186 -17.114 -25.852 1.00 33.56 82 ALA A O 1
ATOM 616 N N . SER A 1 83 ? -10.151 -15.224 -24.640 1.00 30.34 83 SER A N 1
ATOM 617 C CA . SER A 1 83 ? -8.878 -15.474 -23.923 1.00 30.34 83 SER A CA 1
ATOM 618 C C . SER A 1 83 ? -8.564 -14.480 -22.787 1.00 30.34 83 SER A C 1
ATOM 620 O O . SER A 1 83 ? -7.787 -14.822 -21.903 1.00 30.34 83 SER A O 1
ATOM 622 N N . TRP A 1 84 ? -9.234 -13.324 -22.715 1.00 35.03 84 TRP A N 1
ATOM 623 C CA . TRP A 1 84 ? -8.871 -12.218 -21.811 1.00 35.03 84 TRP A CA 1
ATOM 624 C C . TRP A 1 84 ? -9.941 -11.907 -20.762 1.00 35.03 84 TRP A C 1
ATOM 626 O O . TRP A 1 84 ? -10.698 -10.951 -20.899 1.00 35.03 84 TRP A O 1
ATOM 636 N N . ARG A 1 85 ? -10.066 -12.754 -19.734 1.00 46.94 85 ARG A N 1
ATOM 637 C CA . ARG A 1 85 ? -11.005 -12.492 -18.626 1.00 46.94 85 ARG A CA 1
ATOM 638 C C . ARG A 1 85 ? -10.440 -12.697 -17.223 1.00 46.94 85 ARG A C 1
ATOM 640 O O . ARG A 1 85 ? -11.056 -12.177 -16.311 1.00 46.94 85 ARG A O 1
ATOM 647 N N . ARG A 1 86 ? -9.326 -13.417 -17.013 1.00 52.72 86 ARG A N 1
ATOM 648 C CA . ARG A 1 86 ? -8.880 -13.811 -15.661 1.00 52.72 86 ARG A CA 1
ATOM 649 C C . ARG A 1 86 ? -7.523 -13.241 -15.268 1.00 52.72 86 ARG A C 1
ATOM 651 O O . ARG A 1 86 ? -6.571 -13.446 -16.010 1.00 52.72 86 ARG A O 1
ATOM 658 N N . ALA A 1 87 ? -7.439 -12.650 -14.071 1.00 51.50 87 ALA A N 1
ATOM 659 C CA . ALA A 1 87 ? -6.178 -12.239 -13.446 1.00 51.50 87 ALA A CA 1
ATOM 660 C C . ALA A 1 87 ? -5.175 -13.407 -13.343 1.00 51.50 87 ALA A C 1
ATOM 662 O O . ALA A 1 87 ? -3.984 -13.226 -13.545 1.00 51.50 87 ALA A O 1
ATOM 663 N N . ASN A 1 88 ? -5.675 -14.632 -13.134 1.00 48.50 88 ASN A N 1
ATOM 664 C CA . ASN A 1 88 ? -4.874 -15.836 -12.901 1.00 48.50 88 ASN A CA 1
ATOM 665 C C . ASN A 1 88 ? -4.574 -16.706 -14.132 1.00 48.50 88 ASN A C 1
ATOM 667 O O . ASN A 1 88 ? -4.171 -17.862 -13.951 1.00 48.50 88 ASN A O 1
ATOM 671 N N . LYS A 1 89 ? -4.813 -16.236 -15.369 1.00 47.50 89 LYS A N 1
ATOM 672 C CA . LYS A 1 89 ? -4.524 -17.048 -16.566 1.00 47.50 89 LYS A CA 1
ATOM 673 C C . LYS A 1 89 ? -3.009 -17.120 -16.780 1.00 47.50 89 LYS A C 1
ATOM 675 O O . LYS A 1 89 ? -2.433 -16.422 -17.603 1.00 47.50 89 LYS A O 1
ATOM 680 N N . THR A 1 90 ? -2.379 -17.979 -15.993 1.00 42.50 90 THR A N 1
ATOM 681 C CA . THR A 1 90 ? -0.963 -18.329 -16.033 1.00 42.50 90 THR A CA 1
ATOM 682 C C . THR A 1 90 ? -0.737 -19.424 -17.080 1.00 42.50 90 THR A C 1
ATOM 684 O O . THR A 1 90 ? -0.246 -20.507 -16.772 1.00 42.50 90 THR A O 1
ATOM 687 N N . ASP A 1 91 ? -1.167 -19.181 -18.321 1.00 33.53 91 ASP A N 1
ATOM 688 C CA . ASP A 1 91 ? -0.844 -20.077 -19.436 1.00 33.53 91 ASP A CA 1
ATOM 689 C C . ASP A 1 91 ? 0.640 -19.895 -19.781 1.00 33.53 91 ASP A C 1
ATOM 691 O O . ASP A 1 91 ? 1.051 -18.787 -20.109 1.00 33.53 91 ASP A O 1
ATOM 695 N N . THR A 1 92 ? 1.412 -20.984 -19.646 1.00 35.94 92 THR A N 1
ATOM 696 C CA . THR A 1 92 ? 2.740 -21.274 -20.239 1.00 35.94 92 THR A CA 1
ATOM 697 C C . THR A 1 92 ? 3.685 -20.095 -20.481 1.00 35.94 92 THR A C 1
ATOM 699 O O . THR A 1 92 ? 3.413 -19.297 -21.366 1.00 35.94 92 THR A O 1
ATOM 702 N N . GLN A 1 93 ? 4.837 -20.076 -19.779 1.00 33.50 93 GLN A N 1
ATOM 703 C CA . GLN A 1 93 ? 6.051 -19.281 -20.078 1.00 33.50 93 GLN A CA 1
ATOM 704 C C . GLN A 1 93 ? 5.835 -18.229 -21.177 1.00 33.50 93 GLN A C 1
ATOM 706 O O . GLN A 1 93 ? 6.086 -18.488 -22.358 1.00 33.50 93 GLN A O 1
ATOM 711 N N . ALA A 1 94 ? 5.348 -17.047 -20.798 1.00 34.66 94 ALA A N 1
ATOM 712 C CA . ALA A 1 94 ? 5.343 -15.928 -21.720 1.00 34.66 94 ALA A CA 1
ATOM 713 C C . ALA A 1 94 ? 6.807 -15.665 -22.108 1.00 34.66 94 ALA A C 1
ATOM 715 O O . ALA A 1 94 ? 7.651 -15.361 -21.263 1.00 34.66 94 ALA A O 1
ATOM 716 N N . LYS A 1 95 ? 7.150 -15.841 -23.388 1.00 32.78 95 LYS A N 1
ATOM 717 C CA . LYS A 1 95 ? 8.443 -15.372 -23.895 1.00 32.78 95 LYS A CA 1
ATOM 718 C C . LYS A 1 95 ? 8.434 -13.854 -23.714 1.00 32.78 95 LYS A C 1
ATOM 720 O O . LYS A 1 95 ? 7.514 -13.198 -24.200 1.00 32.78 95 LYS A O 1
ATOM 725 N N . GLN A 1 96 ? 9.375 -13.323 -22.929 1.00 37.53 96 GLN A N 1
ATOM 726 C CA . GLN A 1 96 ? 9.400 -11.904 -22.573 1.00 37.53 96 GLN A CA 1
ATOM 727 C C . GLN A 1 96 ? 9.367 -11.044 -23.826 1.00 37.53 96 GLN A C 1
ATOM 729 O O . GLN A 1 96 ? 10.212 -11.185 -24.701 1.00 37.53 96 GLN A O 1
ATOM 734 N N . ASN A 1 97 ? 8.456 -10.086 -23.839 1.00 38.91 97 ASN A N 1
ATOM 735 C CA . ASN A 1 97 ? 8.636 -8.856 -24.583 1.00 38.91 97 ASN A CA 1
ATOM 736 C C . ASN A 1 97 ? 8.933 -7.802 -23.522 1.00 38.91 97 ASN A C 1
ATOM 738 O O . ASN A 1 97 ? 7.985 -7.170 -23.092 1.00 38.91 97 ASN A O 1
ATOM 742 N N . MET A 1 98 ? 10.164 -7.686 -23.008 1.00 43.16 98 MET A N 1
ATOM 743 C CA . MET A 1 98 ? 10.476 -6.772 -21.891 1.00 43.16 98 MET A CA 1
ATOM 744 C C . MET A 1 98 ? 11.789 -6.024 -22.090 1.00 43.16 98 MET A C 1
ATOM 746 O O . MET A 1 98 ? 12.810 -6.331 -21.474 1.00 43.16 98 MET A O 1
ATOM 750 N N . LEU A 1 99 ? 11.752 -5.006 -22.945 1.00 40.81 99 LEU A N 1
ATOM 751 C CA . LEU A 1 99 ? 12.827 -4.030 -23.086 1.00 40.81 99 LEU A CA 1
ATOM 752 C C . LEU A 1 99 ? 12.270 -2.720 -23.635 1.00 40.81 99 LEU A C 1
ATOM 754 O O . LEU A 1 99 ? 11.375 -2.753 -24.474 1.00 40.81 99 LEU A O 1
ATOM 758 N N . ALA A 1 100 ? 12.843 -1.600 -23.197 1.00 41.78 100 ALA A N 1
ATOM 759 C CA . ALA A 1 100 ? 12.836 -0.350 -23.942 1.00 41.78 100 ALA A CA 1
ATOM 760 C C . ALA A 1 100 ? 13.924 -0.416 -25.029 1.00 41.78 100 ALA A C 1
ATOM 762 O O . ALA A 1 100 ? 15.109 -0.227 -24.759 1.00 41.78 100 ALA A O 1
ATOM 763 N N . ILE A 1 101 ? 13.552 -0.763 -26.261 1.00 47.91 101 ILE A N 1
ATOM 764 C CA . ILE A 1 101 ? 14.480 -0.792 -27.392 1.00 47.91 101 ILE A CA 1
ATOM 765 C C . ILE A 1 101 ? 14.792 0.652 -27.778 1.00 47.91 101 ILE A C 1
ATOM 767 O O . ILE A 1 101 ? 13.951 1.336 -28.361 1.00 47.91 101 ILE A O 1
ATOM 771 N N . THR A 1 102 ? 16.018 1.088 -27.493 1.00 44.91 102 THR A N 1
ATOM 772 C CA . THR A 1 102 ? 16.573 2.360 -27.966 1.00 44.91 102 THR A CA 1
ATOM 773 C C . THR A 1 102 ? 17.629 2.119 -29.033 1.00 44.91 102 THR A C 1
ATOM 775 O O . THR A 1 102 ? 18.537 1.303 -28.861 1.00 44.91 102 THR A O 1
ATOM 778 N N . ARG A 1 103 ? 17.543 2.856 -30.151 1.00 42.72 103 ARG A N 1
ATOM 779 C CA . ARG A 1 103 ? 18.550 2.811 -31.231 1.00 42.72 103 ARG A CA 1
ATOM 780 C C . ARG A 1 103 ? 19.964 3.080 -30.702 1.00 42.72 103 ARG A C 1
ATOM 782 O O . ARG A 1 103 ? 20.937 2.585 -31.264 1.00 42.72 103 ARG A O 1
ATOM 789 N N . SER A 1 104 ? 20.079 3.842 -29.613 1.00 38.41 104 SER A N 1
ATOM 790 C CA . SER A 1 104 ? 21.352 4.273 -29.031 1.00 38.41 104 SER A CA 1
ATOM 791 C C . SER A 1 104 ? 22.074 3.225 -28.172 1.00 38.41 104 SER A C 1
ATOM 793 O O . SER A 1 104 ? 23.243 3.437 -27.853 1.00 38.41 104 SER A O 1
ATOM 795 N N . LEU A 1 105 ? 21.440 2.089 -27.853 1.00 41.19 105 LEU A N 1
ATOM 796 C CA . LEU A 1 105 ? 22.063 0.969 -27.122 1.00 41.19 105 LEU A CA 1
ATOM 797 C C . LEU A 1 105 ? 22.274 -0.277 -27.980 1.00 41.19 105 LEU A C 1
ATOM 799 O O . LEU A 1 105 ? 22.788 -1.284 -27.501 1.00 41.19 105 LEU A O 1
ATOM 803 N N . LEU A 1 106 ? 21.920 -0.206 -29.261 1.00 46.44 106 LEU A N 1
ATOM 804 C CA . LEU A 1 106 ? 22.246 -1.266 -30.199 1.00 46.44 106 LEU A CA 1
ATOM 805 C C . LEU A 1 106 ? 23.762 -1.280 -30.440 1.00 46.44 106 LEU A C 1
ATOM 807 O O . LEU A 1 106 ? 24.347 -0.196 -30.610 1.00 46.44 106 LEU A O 1
ATOM 811 N N . PRO A 1 107 ? 24.391 -2.467 -30.471 1.00 43.06 107 PRO A N 1
ATOM 812 C CA . PRO A 1 107 ? 25.771 -2.624 -30.910 1.00 43.06 107 PRO A CA 1
ATOM 813 C C . PRO A 1 107 ? 26.019 -1.928 -32.270 1.00 43.06 107 PRO A C 1
ATOM 815 O O . PRO A 1 107 ? 25.095 -1.854 -33.089 1.00 43.06 107 PRO A O 1
ATOM 818 N N . PRO A 1 108 ? 27.216 -1.361 -32.533 1.00 46.09 108 PRO A N 1
ATOM 819 C CA . PRO A 1 108 ? 27.503 -0.614 -33.768 1.00 46.09 108 PRO A CA 1
ATOM 820 C C . PRO A 1 108 ? 27.223 -1.395 -35.064 1.00 46.09 108 PRO A C 1
ATOM 822 O O . PRO A 1 108 ? 26.799 -0.821 -36.064 1.00 46.09 108 PRO A O 1
ATOM 825 N N . ASP A 1 109 ? 27.424 -2.707 -35.029 1.00 43.44 109 ASP A N 1
ATOM 826 C CA . ASP A 1 109 ? 27.108 -3.686 -36.069 1.00 43.44 109 ASP A CA 1
ATOM 827 C C . ASP A 1 109 ? 25.598 -3.808 -36.329 1.00 43.44 109 ASP A C 1
ATOM 829 O O . ASP A 1 109 ? 25.177 -3.805 -37.486 1.00 43.44 109 ASP A O 1
ATOM 833 N N . VAL A 1 110 ? 24.772 -3.786 -35.280 1.00 46.72 110 VAL A N 1
ATOM 834 C CA . VAL A 1 110 ? 23.303 -3.782 -35.396 1.00 46.72 110 VAL A CA 1
ATOM 835 C C . VAL A 1 110 ? 22.785 -2.429 -35.905 1.00 46.72 110 VAL A C 1
ATOM 837 O O . VAL A 1 110 ? 21.836 -2.384 -36.683 1.00 46.72 110 VAL A O 1
ATOM 840 N N . ARG A 1 111 ? 23.429 -1.307 -35.545 1.00 51.91 111 ARG A N 1
ATOM 841 C CA . ARG A 1 111 ? 23.094 0.017 -36.118 1.00 51.91 111 ARG A CA 1
ATOM 842 C C . ARG A 1 111 ? 23.382 0.091 -37.613 1.00 51.91 111 ARG A C 1
AT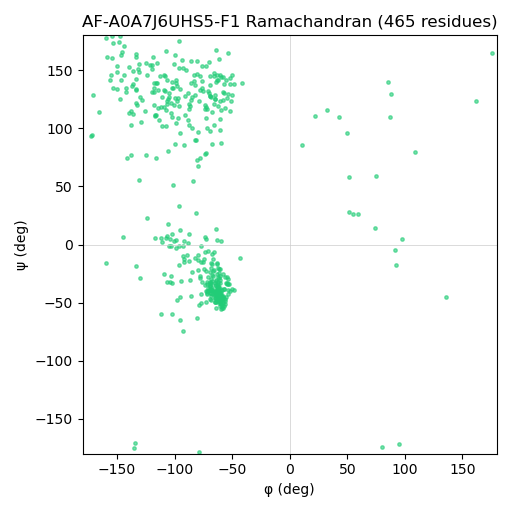OM 844 O O . ARG A 1 111 ? 22.579 0.645 -38.350 1.00 51.91 111 ARG A O 1
ATOM 851 N N . ARG A 1 112 ? 24.500 -0.489 -38.052 1.00 50.50 112 ARG A N 1
ATOM 852 C CA . ARG A 1 112 ? 24.865 -0.560 -39.472 1.00 50.50 112 ARG A CA 1
ATOM 853 C C . ARG A 1 112 ? 23.942 -1.506 -40.248 1.00 50.50 112 ARG A C 1
ATOM 855 O O . ARG A 1 112 ? 23.597 -1.219 -41.386 1.00 50.50 112 ARG A O 1
ATOM 862 N N . GLN A 1 113 ? 23.492 -2.602 -39.631 1.00 46.16 113 GLN A N 1
ATOM 863 C CA . GLN A 1 113 ? 22.445 -3.454 -40.207 1.00 46.16 113 GLN A CA 1
ATOM 864 C C . GLN A 1 113 ? 21.106 -2.723 -40.333 1.00 46.16 113 GLN A C 1
ATOM 866 O O . GLN A 1 113 ? 20.433 -2.908 -41.335 1.00 46.16 113 GLN A O 1
ATOM 871 N N . LEU A 1 114 ? 20.763 -1.831 -39.397 1.00 49.22 114 LEU A N 1
ATOM 872 C CA . LEU A 1 114 ? 19.543 -1.019 -39.467 1.00 49.22 114 LEU A CA 1
ATOM 873 C C . LEU A 1 114 ? 19.498 0.004 -40.605 1.00 49.22 114 LEU A C 1
ATOM 875 O O . LEU A 1 114 ? 18.416 0.450 -40.988 1.00 49.22 114 LEU A O 1
ATOM 879 N N . GLU A 1 115 ? 20.662 0.406 -41.114 1.00 51.97 115 GLU A N 1
ATOM 880 C CA . GLU A 1 115 ? 20.780 1.246 -42.310 1.00 51.97 115 GLU A CA 1
ATOM 881 C C . GLU A 1 115 ? 20.499 0.447 -43.596 1.00 51.97 115 GLU A C 1
ATOM 883 O O . GLU A 1 115 ? 20.149 1.038 -44.615 1.00 51.97 115 GLU A O 1
ATOM 888 N N . LEU A 1 116 ? 20.620 -0.886 -43.541 1.00 50.16 116 LEU A N 1
ATOM 889 C CA . LEU A 1 116 ? 20.457 -1.812 -44.669 1.00 50.16 116 LEU A CA 1
ATOM 890 C C . LEU A 1 116 ? 19.117 -2.572 -44.631 1.00 50.16 116 LEU A C 1
ATOM 892 O O . LEU A 1 116 ? 18.549 -2.858 -45.681 1.00 50.16 116 LEU A O 1
ATOM 896 N N . ASP A 1 117 ? 18.602 -2.868 -43.437 1.00 52.75 117 ASP A N 1
ATOM 897 C CA . ASP A 1 117 ? 17.306 -3.488 -43.162 1.00 52.75 117 ASP A CA 1
ATOM 898 C C . ASP A 1 117 ? 16.683 -2.797 -41.932 1.00 52.75 117 ASP A C 1
ATOM 900 O O . ASP A 1 117 ? 17.206 -2.917 -40.824 1.00 52.75 117 ASP A O 1
ATOM 904 N N . PRO A 1 118 ? 15.569 -2.060 -42.077 1.00 56.12 118 PRO A N 1
ATOM 905 C CA . PRO A 1 118 ? 14.977 -1.302 -40.979 1.00 56.12 118 PRO A CA 1
ATOM 906 C C . PRO A 1 118 ? 14.282 -2.178 -39.912 1.00 56.12 118 PRO A C 1
ATOM 908 O O . PRO A 1 118 ? 13.667 -1.641 -38.981 1.00 56.12 118 PRO A O 1
ATOM 911 N N . THR A 1 119 ? 14.361 -3.508 -40.018 1.00 52.47 119 THR A N 1
ATOM 912 C CA . THR A 1 119 ? 13.856 -4.449 -39.015 1.00 52.47 119 THR A CA 1
ATOM 913 C C . THR A 1 119 ? 14.906 -4.758 -37.937 1.00 52.47 119 THR A C 1
ATOM 915 O O . THR A 1 119 ? 16.054 -5.089 -38.217 1.00 52.47 119 THR A O 1
ATOM 918 N N . ILE A 1 120 ? 14.518 -4.653 -36.658 1.00 53.94 120 ILE A N 1
ATOM 919 C CA . ILE A 1 120 ? 15.345 -5.106 -35.526 1.00 53.94 120 ILE A CA 1
ATOM 920 C C . ILE A 1 120 ? 14.728 -6.386 -34.991 1.00 53.94 120 ILE A C 1
ATOM 922 O O . ILE A 1 120 ? 13.597 -6.380 -34.507 1.00 53.94 120 ILE A O 1
ATOM 926 N N . ASN A 1 121 ? 15.510 -7.461 -34.994 1.00 58.31 121 ASN A N 1
ATOM 927 C CA . ASN A 1 121 ? 15.144 -8.705 -34.334 1.00 58.31 121 ASN A CA 1
ATOM 928 C C . ASN A 1 121 ? 15.802 -8.766 -32.951 1.00 58.31 121 ASN A C 1
ATOM 930 O O . ASN A 1 121 ? 17.014 -8.926 -32.837 1.00 58.31 121 ASN A O 1
ATOM 934 N N . GLY A 1 122 ? 14.999 -8.629 -31.894 1.00 54.34 122 GLY A N 1
ATOM 935 C CA . GLY A 1 122 ? 15.433 -8.809 -30.507 1.00 54.34 122 GLY A CA 1
ATOM 936 C C . GLY A 1 122 ? 14.989 -10.164 -29.960 1.00 54.34 122 GLY A C 1
ATOM 937 O O . GLY A 1 122 ? 13.872 -10.600 -30.221 1.00 54.34 122 GLY A O 1
ATOM 938 N N . THR A 1 123 ? 15.850 -10.836 -29.192 1.00 58.72 123 THR A N 1
ATOM 939 C CA . THR A 1 123 ? 15.473 -12.016 -28.394 1.00 58.72 123 THR A CA 1
ATOM 940 C C . THR A 1 123 ? 15.699 -11.706 -26.920 1.00 58.72 123 THR A C 1
ATOM 942 O O . THR A 1 123 ? 16.743 -11.167 -26.561 1.00 58.72 123 THR A O 1
ATOM 945 N N . PHE A 1 124 ? 14.731 -12.060 -26.075 1.00 66.88 124 PHE A N 1
ATOM 946 C CA . PHE A 1 124 ? 14.775 -11.838 -24.630 1.00 66.88 124 PHE A CA 1
ATOM 947 C C . PHE A 1 124 ? 14.795 -13.158 -23.863 1.00 66.88 124 PHE A C 1
ATOM 949 O O . PHE A 1 124 ? 14.332 -14.192 -24.355 1.00 66.88 124 PHE A O 1
ATOM 956 N N . THR A 1 125 ? 15.314 -13.110 -22.639 1.00 71.62 125 THR A N 1
ATOM 957 C CA . THR A 1 125 ? 15.282 -14.239 -21.706 1.00 71.62 125 THR A CA 1
ATOM 958 C C . THR A 1 125 ? 13.828 -14.584 -21.342 1.00 71.62 125 THR A C 1
ATOM 960 O O . THR A 1 125 ? 13.012 -13.681 -21.186 1.00 71.62 125 THR A O 1
ATOM 963 N N . PRO A 1 126 ? 13.445 -15.864 -21.202 1.00 73.12 126 PRO A N 1
ATOM 964 C CA . PRO A 1 126 ? 12.099 -16.229 -20.747 1.00 73.12 126 PRO A CA 1
ATOM 965 C C . PRO A 1 126 ? 11.743 -15.633 -19.371 1.00 73.12 126 PRO A C 1
ATOM 967 O O . PRO A 1 126 ? 12.605 -15.568 -18.493 1.00 73.12 126 PRO A O 1
ATOM 970 N N . THR A 1 127 ? 10.476 -15.241 -19.154 1.00 74.31 127 THR A N 1
ATOM 971 C CA . THR A 1 127 ? 10.026 -14.784 -17.827 1.00 74.31 127 THR A CA 1
ATOM 972 C C . THR A 1 127 ? 9.979 -15.957 -16.843 1.00 74.31 127 THR A C 1
ATOM 974 O O . THR A 1 127 ? 9.710 -17.097 -17.243 1.00 74.31 127 THR A O 1
ATOM 977 N N . PRO A 1 128 ? 10.056 -15.686 -15.529 1.00 84.50 128 PRO A N 1
ATOM 978 C CA . PRO A 1 128 ? 9.363 -16.512 -14.548 1.00 84.50 128 PRO A CA 1
ATOM 979 C C . PRO A 1 128 ? 7.869 -16.629 -14.880 1.00 84.50 128 PRO A C 1
ATOM 981 O O . PRO A 1 128 ? 7.312 -15.855 -15.660 1.00 84.50 128 PRO A O 1
ATOM 984 N N . LYS A 1 129 ? 7.175 -17.590 -14.274 1.00 83.50 129 LYS A N 1
ATOM 985 C CA . LYS A 1 129 ? 5.719 -17.673 -14.424 1.00 83.50 129 LYS A CA 1
ATOM 986 C C . LYS A 1 129 ? 5.082 -16.381 -13.894 1.00 83.50 129 LYS A C 1
ATOM 988 O O . LYS A 1 129 ? 5.299 -16.025 -12.741 1.00 83.50 129 LYS A O 1
ATOM 993 N N . MET A 1 130 ? 4.313 -15.704 -14.745 1.00 81.56 130 MET A N 1
ATOM 994 C CA . MET A 1 130 ? 3.651 -14.440 -14.430 1.00 81.56 130 MET A CA 1
ATOM 995 C C . MET A 1 130 ? 2.301 -14.325 -15.139 1.00 81.56 130 MET A C 1
ATOM 997 O O . MET A 1 130 ? 2.014 -15.071 -16.079 1.00 81.56 130 MET A O 1
ATOM 1001 N N . SER A 1 131 ? 1.487 -13.375 -14.696 1.00 77.06 131 SER A N 1
ATOM 1002 C CA . SER A 1 131 ? 0.176 -13.087 -15.277 1.00 77.06 131 SER A CA 1
ATOM 1003 C C . SER A 1 131 ? 0.295 -12.230 -16.541 1.00 77.06 131 SER A C 1
ATOM 1005 O O . SER A 1 131 ? 1.177 -11.380 -16.655 1.00 77.06 131 SER A O 1
ATOM 1007 N N . SER A 1 132 ? -0.601 -12.431 -17.513 1.00 76.44 132 SER A N 1
ATOM 1008 C CA . SER A 1 132 ? -0.494 -11.802 -18.841 1.00 76.44 132 SER A CA 1
ATOM 1009 C C . SER A 1 132 ? -0.574 -10.272 -18.829 1.00 76.44 132 SER A C 1
ATOM 1011 O O . SER A 1 132 ? -0.057 -9.638 -19.744 1.00 76.44 132 SER A O 1
ATOM 1013 N N . TYR A 1 133 ? -1.212 -9.676 -17.816 1.00 75.94 133 TYR A N 1
ATOM 1014 C CA . TYR A 1 133 ? -1.346 -8.220 -17.701 1.00 75.94 133 TYR A CA 1
ATOM 1015 C C . TYR A 1 133 ? -0.005 -7.517 -17.412 1.00 75.94 133 TYR A C 1
ATOM 1017 O O . TYR A 1 133 ? 0.146 -6.339 -17.727 1.00 75.94 133 TYR A O 1
ATOM 1025 N N . LEU A 1 134 ? 0.987 -8.259 -16.905 1.00 80.12 134 LEU A N 1
ATOM 1026 C CA . LEU A 1 134 ? 2.315 -7.749 -16.559 1.00 80.12 134 LEU A CA 1
ATOM 1027 C C . LEU A 1 134 ? 3.266 -7.648 -17.751 1.00 80.12 134 LEU A C 1
ATOM 1029 O O . LEU A 1 134 ? 4.319 -7.030 -17.626 1.00 80.12 134 LEU A O 1
ATOM 1033 N N . LEU A 1 135 ? 2.922 -8.230 -18.902 1.00 79.31 135 LEU A N 1
ATOM 1034 C CA . LEU A 1 135 ? 3.748 -8.167 -20.107 1.00 79.31 135 LEU A CA 1
ATOM 1035 C C . LEU A 1 135 ? 3.845 -6.721 -20.629 1.00 79.31 135 LEU A C 1
ATOM 1037 O O . LEU A 1 135 ? 2.812 -6.118 -20.920 1.00 79.31 135 LEU A O 1
ATOM 1041 N N . ALA A 1 136 ? 5.065 -6.204 -20.816 1.00 76.50 136 ALA A N 1
ATOM 1042 C CA . ALA A 1 136 ? 5.291 -4.874 -21.388 1.00 76.50 136 ALA A CA 1
ATOM 1043 C C . ALA A 1 136 ? 6.637 -4.742 -22.092 1.00 76.50 136 ALA A C 1
ATOM 1045 O O . ALA A 1 136 ? 7.670 -5.073 -21.520 1.00 76.50 136 ALA A O 1
ATOM 1046 N N . PHE A 1 137 ? 6.627 -4.143 -23.280 1.00 75.31 137 PHE A N 1
ATOM 1047 C CA . PHE A 1 137 ? 7.812 -3.729 -24.026 1.00 75.31 137 PHE A CA 1
ATOM 1048 C C . PHE A 1 137 ? 7.651 -2.286 -24.480 1.00 75.31 137 PHE A C 1
ATOM 1050 O O . PHE A 1 137 ? 6.536 -1.813 -24.685 1.00 75.31 137 PHE A O 1
ATOM 1057 N N . ALA A 1 138 ? 8.773 -1.614 -24.702 1.00 72.75 138 ALA A N 1
ATOM 1058 C CA . ALA A 1 138 ? 8.803 -0.263 -25.225 1.00 72.75 138 ALA A CA 1
ATOM 1059 C C . ALA A 1 138 ? 9.782 -0.171 -26.398 1.00 72.75 138 ALA A C 1
ATOM 1061 O O . ALA A 1 138 ? 10.797 -0.859 -26.455 1.00 72.75 138 ALA A O 1
ATOM 1062 N N . VAL A 1 139 ? 9.490 0.698 -27.356 1.00 74.44 139 VAL A N 1
ATOM 1063 C CA . VAL A 1 139 ? 10.398 1.016 -28.462 1.00 74.44 139 VAL A CA 1
ATOM 1064 C C . VAL A 1 139 ? 10.419 2.528 -28.596 1.00 74.44 139 VAL A C 1
ATOM 1066 O O . VAL A 1 139 ? 9.369 3.140 -28.782 1.00 74.44 139 VAL A O 1
ATOM 1069 N N . GLY A 1 140 ? 11.599 3.129 -28.475 1.00 73.06 140 GLY A N 1
ATOM 1070 C CA . GLY A 1 140 ? 11.757 4.581 -28.499 1.00 73.06 140 GLY A CA 1
ATOM 1071 C C . GLY A 1 140 ? 13.198 5.014 -28.245 1.00 73.06 140 GLY A C 1
ATOM 1072 O O . GLY A 1 140 ? 14.021 4.227 -27.787 1.00 73.06 140 GLY A O 1
ATOM 1073 N N . ASP A 1 141 ? 13.526 6.270 -28.551 1.00 75.88 141 ASP A N 1
ATOM 1074 C CA . ASP A 1 141 ? 14.867 6.823 -28.306 1.00 75.88 141 ASP A CA 1
ATOM 1075 C C . ASP A 1 141 ? 15.034 7.238 -26.836 1.00 75.88 141 ASP A C 1
ATOM 1077 O O . ASP A 1 141 ? 15.013 8.416 -26.468 1.00 75.88 141 ASP A O 1
ATOM 1081 N N . PHE A 1 142 ? 15.141 6.225 -25.980 1.00 83.81 142 PHE A N 1
ATOM 1082 C CA . PHE A 1 142 ? 15.395 6.392 -24.557 1.00 83.81 142 PHE A CA 1
ATOM 1083 C C . PHE A 1 142 ? 16.892 6.385 -24.266 1.00 83.81 142 PHE A C 1
ATOM 1085 O O . PHE A 1 142 ? 17.675 5.721 -24.949 1.00 83.81 142 PHE A O 1
ATOM 1092 N N . VAL A 1 143 ? 17.285 7.100 -23.222 1.00 87.00 143 VAL A N 1
ATOM 1093 C CA . VAL A 1 143 ? 18.607 7.001 -22.610 1.00 87.00 143 VAL A CA 1
ATOM 1094 C C . VAL A 1 143 ? 18.476 6.312 -21.261 1.00 87.00 143 VAL A C 1
ATOM 1096 O O . VAL A 1 143 ? 17.477 6.484 -20.562 1.00 87.00 143 VAL A O 1
ATOM 1099 N N . GLN A 1 144 ? 19.487 5.521 -20.918 1.00 88.38 144 GLN A N 1
ATOM 1100 C CA . GLN A 1 144 ? 19.546 4.788 -19.664 1.00 88.38 144 GLN A CA 1
ATOM 1101 C C . GLN A 1 144 ? 20.373 5.570 -18.645 1.00 88.38 144 GLN A C 1
ATOM 1103 O O . GLN A 1 144 ? 21.537 5.893 -18.884 1.00 88.38 144 GLN A O 1
ATOM 1108 N N . LEU A 1 145 ? 19.781 5.802 -17.484 1.00 86.69 145 LEU A N 1
ATOM 1109 C CA . LEU A 1 145 ? 20.470 6.148 -16.258 1.00 86.69 145 LEU A CA 1
ATOM 1110 C C . LEU A 1 145 ? 20.607 4.880 -15.428 1.00 86.69 145 LEU A C 1
ATOM 1112 O O . LEU A 1 145 ? 19.647 4.386 -14.841 1.00 86.69 145 LEU A O 1
ATOM 1116 N N . SER A 1 146 ? 21.811 4.328 -15.405 1.00 71.25 146 SER A N 1
ATOM 1117 C CA . SER A 1 146 ? 22.176 3.267 -14.472 1.00 71.25 146 SER A CA 1
ATOM 1118 C C . SER A 1 146 ? 22.940 3.873 -13.305 1.00 71.25 146 SER A C 1
ATOM 1120 O O . SER A 1 146 ? 23.775 4.757 -13.519 1.00 71.25 146 SER A O 1
ATOM 1122 N N . GLY A 1 147 ? 22.692 3.378 -12.093 1.00 58.62 147 GLY A N 1
ATOM 1123 C CA . GLY A 1 147 ? 23.361 3.878 -10.896 1.00 58.62 147 GLY A CA 1
ATOM 1124 C C . GLY A 1 147 ? 24.861 3.668 -11.017 1.00 58.62 147 GLY A C 1
ATOM 1125 O O . GLY A 1 147 ? 25.329 2.537 -10.916 1.00 58.62 147 GLY A O 1
ATOM 1126 N N . LYS A 1 148 ? 25.621 4.751 -11.216 1.00 48.03 148 LYS A N 1
ATOM 1127 C CA . LYS A 1 148 ? 27.075 4.732 -10.997 1.00 48.03 148 LYS A CA 1
ATOM 1128 C C . LYS A 1 148 ? 27.408 4.458 -9.521 1.00 48.03 148 LYS A C 1
ATOM 1130 O O . LYS A 1 148 ? 28.516 4.018 -9.245 1.00 48.03 148 LYS A O 1
ATOM 1135 N N . ASP A 1 149 ? 26.426 4.614 -8.627 1.00 45.34 149 ASP A N 1
ATOM 1136 C CA . ASP A 1 149 ? 26.553 4.497 -7.169 1.00 45.34 149 ASP A CA 1
ATOM 1137 C C . ASP A 1 149 ? 26.103 3.140 -6.585 1.00 45.34 149 ASP A C 1
ATOM 1139 O O . ASP A 1 149 ? 26.152 2.940 -5.376 1.00 45.34 149 ASP A O 1
ATOM 1143 N N . THR A 1 150 ? 25.716 2.165 -7.422 1.00 49.00 150 THR A N 1
ATOM 1144 C CA . THR A 1 150 ? 25.628 0.741 -7.016 1.00 49.00 150 THR A CA 1
ATOM 1145 C C . THR A 1 150 ? 26.331 -0.212 -8.001 1.00 49.00 150 THR A C 1
A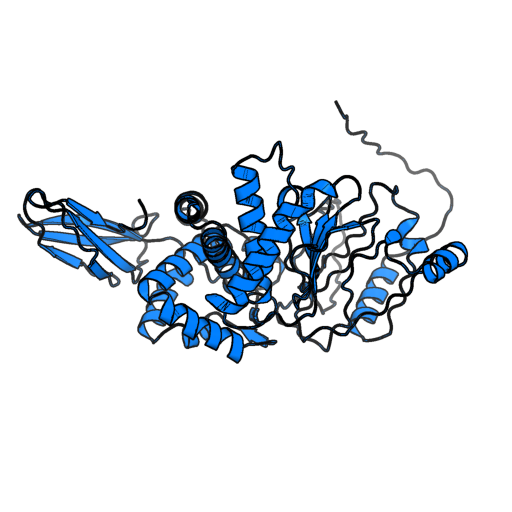TOM 1147 O O . THR A 1 150 ? 25.714 -1.164 -8.495 1.00 49.00 150 THR A O 1
ATOM 1150 N N . PRO A 1 151 ? 27.631 -0.015 -8.317 1.00 47.97 151 PRO A N 1
ATOM 1151 C CA . PRO A 1 151 ? 28.387 -1.002 -9.082 1.00 47.97 151 PRO A CA 1
ATOM 1152 C C . PRO A 1 151 ? 28.338 -2.358 -8.358 1.00 47.97 151 PRO A C 1
ATOM 1154 O O . PRO A 1 151 ? 28.798 -2.474 -7.226 1.00 47.97 151 PRO A O 1
ATOM 1157 N N . GLY A 1 152 ? 27.759 -3.378 -8.997 1.00 54.72 152 GLY A N 1
ATOM 1158 C CA . GLY A 1 152 ? 27.690 -4.739 -8.450 1.00 54.72 152 GLY A CA 1
ATOM 1159 C C . GLY A 1 152 ? 26.387 -5.132 -7.744 1.00 54.72 152 GLY A C 1
ATOM 1160 O O . GLY A 1 152 ? 26.319 -6.249 -7.235 1.00 54.72 152 GLY A O 1
ATOM 1161 N N . ARG A 1 153 ? 25.340 -4.288 -7.729 1.00 67.75 153 ARG A N 1
ATOM 1162 C CA . ARG A 1 153 ? 24.010 -4.738 -7.282 1.00 67.75 153 ARG A CA 1
ATOM 1163 C C . ARG A 1 153 ? 23.388 -5.702 -8.297 1.00 67.75 153 ARG A C 1
ATOM 1165 O O . ARG A 1 153 ? 23.279 -5.380 -9.480 1.00 67.75 153 ARG A O 1
ATOM 1172 N N . ASP A 1 154 ? 22.907 -6.831 -7.794 1.00 75.19 154 ASP A N 1
ATOM 1173 C CA . ASP A 1 154 ? 22.009 -7.752 -8.489 1.00 75.19 154 ASP A CA 1
ATOM 1174 C C . ASP A 1 154 ? 20.678 -7.797 -7.710 1.00 75.19 154 ASP A C 1
ATOM 1176 O O . ASP A 1 154 ? 20.694 -8.224 -6.551 1.00 75.19 154 ASP A O 1
ATOM 1180 N N . PRO A 1 155 ? 19.559 -7.275 -8.255 1.00 84.81 155 PRO A N 1
ATOM 1181 C CA . PRO A 1 155 ? 19.360 -6.811 -9.635 1.00 84.81 155 PRO A CA 1
ATOM 1182 C C . PRO A 1 155 ? 19.989 -5.454 -9.967 1.00 84.81 155 PRO A C 1
ATOM 1184 O O . PRO A 1 155 ? 20.048 -4.549 -9.133 1.00 84.81 155 PRO A O 1
ATOM 1187 N N . ARG A 1 156 ? 20.319 -5.251 -11.249 1.00 88.00 156 ARG A N 1
ATOM 1188 C CA . ARG A 1 156 ? 20.628 -3.914 -11.780 1.00 88.00 156 ARG A CA 1
ATOM 1189 C C . ARG A 1 156 ? 19.365 -3.048 -11.806 1.00 88.00 156 ARG A C 1
ATOM 1191 O O . ARG A 1 156 ? 18.389 -3.419 -12.453 1.00 88.00 156 ARG A O 1
ATOM 1198 N N . VAL A 1 157 ? 19.413 -1.858 -11.215 1.00 91.38 157 VAL A N 1
ATOM 1199 C CA . VAL A 1 157 ? 18.329 -0.861 -11.303 1.00 91.38 157 VAL A CA 1
ATOM 1200 C C . VAL A 1 157 ? 18.662 0.178 -12.372 1.00 91.38 157 VAL A C 1
ATOM 1202 O O . VAL A 1 157 ? 19.820 0.584 -12.519 1.00 91.38 157 VAL A O 1
ATOM 1205 N N . SER A 1 158 ? 17.684 0.587 -13.178 1.00 91.88 158 SER A N 1
ATOM 1206 C CA . SER A 1 158 ? 17.890 1.622 -14.197 1.00 91.88 158 SER A CA 1
ATOM 1207 C C . SER A 1 158 ? 16.649 2.474 -14.413 1.00 91.88 158 SER A C 1
ATOM 1209 O O . SER A 1 158 ? 15.538 1.958 -14.440 1.00 91.88 158 SER A O 1
ATOM 1211 N N . VAL A 1 159 ? 16.858 3.771 -14.625 1.00 93.56 159 VAL A N 1
ATOM 1212 C CA . VAL A 1 159 ? 15.823 4.706 -15.070 1.00 93.56 159 VAL A CA 1
ATOM 1213 C C . VAL A 1 159 ? 16.014 4.978 -16.556 1.00 93.56 159 VAL A C 1
ATOM 1215 O O . VAL A 1 159 ? 17.126 5.218 -17.020 1.00 93.56 159 VAL A O 1
ATOM 1218 N N . TRP A 1 160 ? 14.928 4.944 -17.309 1.00 93.00 160 TRP A N 1
ATOM 1219 C CA . TRP A 1 160 ? 14.895 5.174 -18.742 1.00 93.00 160 TRP A CA 1
ATOM 1220 C C . TRP A 1 160 ? 14.001 6.364 -19.032 1.00 93.00 160 TRP A C 1
ATOM 1222 O O . TRP A 1 160 ? 12.880 6.444 -18.540 1.00 93.00 160 TRP A O 1
ATOM 1232 N N . CYS A 1 161 ? 14.482 7.301 -19.837 1.00 91.00 161 CYS A N 1
ATOM 1233 C CA . CYS A 1 161 ? 13.706 8.478 -20.209 1.00 91.00 161 CYS A CA 1
ATOM 1234 C C . CYS A 1 161 ? 14.162 9.024 -21.561 1.00 91.00 161 CYS A C 1
ATOM 1236 O O . CYS A 1 161 ? 15.139 8.556 -22.148 1.00 91.00 161 CYS A O 1
ATOM 1238 N N . ARG A 1 162 ? 13.448 10.020 -22.089 1.00 88.44 162 ARG A N 1
ATOM 1239 C CA . ARG A 1 162 ? 13.897 10.749 -23.282 1.00 88.44 162 ARG A CA 1
ATOM 1240 C C . ARG A 1 162 ? 15.209 11.467 -22.981 1.00 88.44 162 ARG A C 1
ATOM 1242 O O . ARG A 1 162 ? 15.392 11.996 -21.888 1.00 88.44 162 ARG A O 1
ATOM 1249 N N . ARG A 1 163 ? 16.089 11.574 -23.979 1.00 86.12 163 ARG A N 1
ATOM 1250 C CA . ARG A 1 163 ? 17.403 12.229 -23.835 1.00 86.12 163 ARG A CA 1
ATOM 1251 C C . ARG A 1 163 ? 17.336 13.621 -23.195 1.00 86.12 163 ARG A C 1
ATOM 1253 O O . ARG A 1 163 ? 18.187 13.951 -22.379 1.00 86.12 163 ARG A O 1
ATOM 1260 N N . SER A 1 164 ? 16.320 14.418 -23.524 1.00 89.44 164 SER A N 1
ATOM 1261 C CA . SER A 1 164 ? 16.127 15.766 -22.970 1.00 89.44 164 SER A CA 1
ATOM 1262 C C . SER A 1 164 ? 15.795 15.793 -21.473 1.00 89.44 164 SER A C 1
ATOM 1264 O O . SER A 1 164 ? 15.886 16.846 -20.855 1.00 89.44 164 SER A O 1
ATOM 1266 N N . GLN A 1 165 ? 15.387 14.662 -20.893 1.00 91.56 165 GLN A N 1
ATOM 1267 C CA . GLN A 1 165 ? 15.045 14.527 -19.477 1.00 91.56 165 GLN A CA 1
ATOM 1268 C C . GLN A 1 165 ? 16.108 13.751 -18.686 1.00 91.56 165 GLN A C 1
ATOM 1270 O O . GLN A 1 165 ? 15.885 13.435 -17.520 1.00 91.56 165 GLN A O 1
ATOM 1275 N N . ALA A 1 166 ? 17.254 13.429 -19.300 1.00 87.81 166 ALA A N 1
ATOM 1276 C CA . ALA A 1 166 ? 18.269 12.566 -18.700 1.00 87.81 166 ALA A CA 1
ATOM 1277 C C . ALA A 1 166 ? 18.708 13.051 -17.313 1.00 87.81 166 ALA A C 1
ATOM 1279 O O . ALA A 1 166 ? 18.783 12.263 -16.382 1.00 87.81 166 ALA A O 1
ATOM 1280 N N . SER A 1 167 ? 18.912 14.358 -17.138 1.00 90.00 167 SER A N 1
ATOM 1281 C CA . SER A 1 167 ? 19.353 14.951 -15.869 1.00 90.00 167 SER A CA 1
ATOM 1282 C C . SER A 1 167 ? 18.352 14.832 -14.713 1.00 90.00 167 SER A C 1
ATOM 1284 O O . SER A 1 167 ? 18.693 15.197 -13.596 1.00 90.00 167 SER A O 1
ATOM 1286 N N . LYS A 1 168 ? 17.131 14.339 -14.953 1.00 93.12 168 LYS A N 1
ATOM 1287 C CA . LYS A 1 168 ? 16.032 14.329 -13.974 1.00 93.12 168 LYS A CA 1
ATOM 1288 C C . LYS A 1 168 ? 15.742 12.960 -13.351 1.00 93.12 168 LYS A C 1
ATOM 1290 O O . LYS A 1 168 ? 14.811 12.829 -12.563 1.00 93.12 168 LYS A O 1
ATOM 1295 N N . GLY A 1 169 ? 16.477 11.920 -13.754 1.00 92.56 169 GLY A N 1
ATOM 1296 C CA . GLY A 1 169 ? 16.217 10.535 -13.337 1.00 92.56 169 GLY A CA 1
ATOM 1297 C C . GLY A 1 169 ? 16.970 10.074 -12.085 1.00 92.56 169 GLY A C 1
ATOM 1298 O O . GLY A 1 169 ? 16.652 9.012 -11.554 1.00 92.56 169 GLY A O 1
ATOM 1299 N N . SER A 1 170 ? 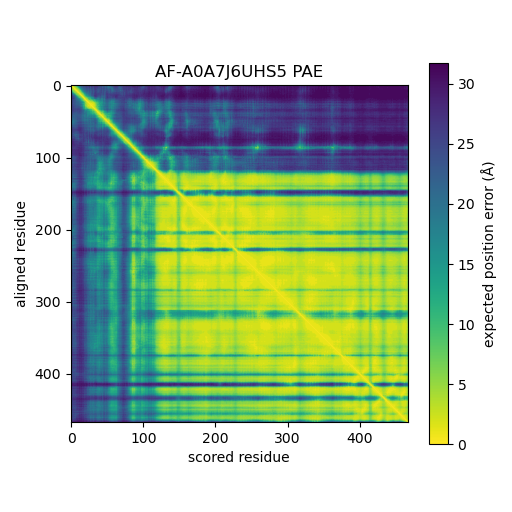17.964 10.837 -11.615 1.00 91.75 170 SER A N 1
ATOM 1300 C CA . SER A 1 170 ? 18.868 10.420 -10.529 1.00 91.75 170 SER A CA 1
ATOM 1301 C C . SER A 1 170 ? 18.139 10.170 -9.210 1.00 91.75 170 SER A C 1
ATOM 1303 O O . SER A 1 170 ? 18.387 9.161 -8.555 1.00 91.75 170 SER A O 1
ATOM 1305 N N . PHE A 1 171 ? 17.184 11.037 -8.861 1.00 93.06 171 PHE A N 1
ATOM 1306 C CA . PHE A 1 171 ? 16.408 10.902 -7.630 1.00 93.06 171 PHE A CA 1
ATOM 1307 C C . PHE A 1 171 ? 15.619 9.584 -7.591 1.00 93.06 171 PHE A C 1
ATOM 1309 O O . PHE A 1 171 ? 15.778 8.791 -6.666 1.00 93.06 171 PHE A O 1
ATOM 1316 N N . ALA A 1 172 ? 14.829 9.282 -8.627 1.00 95.06 172 ALA A N 1
ATOM 1317 C CA . ALA A 1 172 ? 14.065 8.034 -8.681 1.00 95.06 172 ALA A CA 1
ATOM 1318 C C . ALA A 1 172 ? 14.951 6.783 -8.688 1.00 95.06 172 ALA A C 1
ATOM 1320 O O . ALA A 1 172 ? 14.583 5.764 -8.108 1.00 95.06 172 ALA A O 1
ATOM 1321 N N . LEU A 1 173 ? 16.127 6.855 -9.311 1.00 93.62 173 LEU A N 1
ATOM 1322 C CA . LEU A 1 173 ? 17.103 5.770 -9.310 1.00 93.62 173 LEU A CA 1
ATOM 1323 C C . LEU A 1 173 ? 17.635 5.470 -7.899 1.00 93.62 173 LEU A C 1
ATOM 1325 O O . LEU A 1 173 ? 17.781 4.298 -7.532 1.00 93.62 173 LEU A O 1
ATOM 1329 N N . GLU A 1 174 ? 17.889 6.508 -7.099 1.00 93.00 174 GLU A N 1
ATOM 1330 C CA . GLU A 1 174 ? 18.284 6.378 -5.695 1.00 93.00 174 GLU A CA 1
ATOM 1331 C C . GLU A 1 174 ? 17.156 5.767 -4.851 1.00 93.00 174 GLU A C 1
ATOM 1333 O O . GLU A 1 174 ? 17.386 4.774 -4.151 1.00 93.00 174 GLU A O 1
ATOM 1338 N N . ILE A 1 175 ? 15.932 6.301 -4.968 1.00 95.38 175 ILE A N 1
ATOM 1339 C CA . ILE A 1 175 ? 14.748 5.775 -4.271 1.00 95.38 175 ILE A CA 1
ATOM 1340 C C . ILE A 1 175 ? 14.536 4.308 -4.614 1.00 95.38 175 ILE A C 1
ATOM 1342 O O . ILE A 1 175 ? 14.447 3.479 -3.712 1.00 95.38 175 ILE A O 1
ATOM 1346 N N . ALA A 1 176 ? 14.510 3.966 -5.903 1.00 96.06 176 ALA A N 1
ATOM 1347 C CA . ALA A 1 176 ? 14.268 2.604 -6.355 1.00 96.06 176 ALA A CA 1
ATOM 1348 C C . ALA A 1 176 ? 15.315 1.625 -5.812 1.00 96.06 176 ALA A C 1
ATOM 1350 O O . ALA A 1 176 ? 14.990 0.514 -5.388 1.00 96.06 176 ALA A O 1
ATOM 1351 N N . SER A 1 177 ? 16.575 2.061 -5.761 1.00 93.75 177 SER A N 1
ATOM 1352 C CA . SER A 1 177 ? 17.657 1.274 -5.182 1.00 93.75 177 SER A CA 1
ATOM 1353 C C . SER A 1 177 ? 17.433 1.049 -3.681 1.00 93.75 177 SER A C 1
ATOM 1355 O O . SER A 1 177 ? 17.400 -0.096 -3.229 1.00 93.75 177 SER A O 1
ATOM 1357 N N . LYS A 1 178 ? 17.235 2.098 -2.882 1.00 95.12 178 LYS A N 1
ATOM 1358 C CA . LYS A 1 178 ? 17.031 1.937 -1.431 1.00 95.12 178 LYS A CA 1
ATOM 1359 C C . LYS A 1 178 ? 15.756 1.142 -1.111 1.00 95.12 178 LYS A C 1
ATOM 1361 O O . LYS A 1 178 ? 15.779 0.270 -0.245 1.00 95.12 178 LYS A O 1
ATOM 1366 N N . CYS A 1 179 ? 14.688 1.374 -1.869 1.00 97.12 179 CYS A N 1
ATOM 1367 C CA . CYS A 1 179 ? 13.402 0.693 -1.750 1.00 97.12 179 CYS A CA 1
ATOM 1368 C C . CYS A 1 179 ? 13.519 -0.823 -1.964 1.00 97.12 179 CYS A C 1
ATOM 1370 O O . CYS A 1 179 ? 13.062 -1.600 -1.129 1.00 97.12 179 CYS A O 1
ATOM 1372 N N . LEU A 1 180 ? 14.209 -1.261 -3.025 1.00 95.31 180 LEU A N 1
ATOM 1373 C CA . LEU A 1 180 ? 14.431 -2.690 -3.250 1.00 95.31 180 LEU A CA 1
ATOM 1374 C C . LEU A 1 180 ? 15.221 -3.338 -2.104 1.00 95.31 180 LEU A C 1
ATOM 1376 O O . LEU A 1 180 ? 14.883 -4.449 -1.714 1.00 95.31 180 LEU A O 1
ATOM 1380 N N . VAL A 1 181 ? 16.231 -2.656 -1.532 1.00 94.31 181 VAL A N 1
ATOM 1381 C CA . VAL A 1 181 ? 16.958 -3.200 -0.361 1.00 94.31 181 VAL A CA 1
ATOM 1382 C C . VAL A 1 181 ? 15.994 -3.396 0.802 1.00 94.31 181 VAL A C 1
ATOM 1384 O O . VAL A 1 181 ? 15.930 -4.485 1.356 1.00 94.31 181 VAL A O 1
ATOM 1387 N N . TYR A 1 182 ? 15.202 -2.372 1.119 1.00 96.69 182 TYR A N 1
ATOM 1388 C CA . TYR A 1 182 ? 14.220 -2.432 2.196 1.00 96.69 182 TYR A CA 1
ATOM 1389 C C . TYR A 1 182 ? 13.225 -3.591 2.026 1.00 96.69 182 TYR A C 1
ATOM 1391 O O . TYR A 1 182 ? 12.989 -4.355 2.964 1.00 96.69 182 TYR A O 1
ATOM 1399 N N . TYR A 1 183 ? 12.666 -3.776 0.829 1.00 97.69 183 TYR A N 1
ATOM 1400 C CA . TYR A 1 183 ? 11.742 -4.881 0.575 1.00 97.69 183 TYR A CA 1
ATOM 1401 C C . TYR A 1 183 ? 12.412 -6.252 0.702 1.00 97.69 183 TYR A C 1
ATOM 1403 O O . TYR A 1 183 ? 11.836 -7.152 1.316 1.00 97.69 183 TYR A O 1
ATOM 1411 N N . GLU A 1 184 ? 13.637 -6.405 0.203 1.00 95.81 184 GLU A N 1
ATOM 1412 C CA . GLU A 1 184 ? 14.375 -7.667 0.264 1.00 95.81 184 GLU A CA 1
ATOM 1413 C C . GLU A 1 184 ? 14.865 -8.016 1.675 1.00 95.81 184 GLU A C 1
ATOM 1415 O O . GLU A 1 184 ? 14.776 -9.181 2.065 1.00 95.81 184 GLU A O 1
ATOM 1420 N N . SER A 1 185 ? 15.390 -7.046 2.433 1.00 94.38 185 SER A N 1
ATOM 1421 C CA . SER A 1 185 ? 16.079 -7.300 3.705 1.00 94.38 185 SER A CA 1
ATOM 1422 C C . SER A 1 185 ? 15.241 -7.003 4.938 1.00 94.38 185 SER A C 1
ATOM 1424 O O . SER A 1 185 ? 15.387 -7.710 5.931 1.00 94.38 185 SER A O 1
ATOM 1426 N N . GLU A 1 186 ? 14.364 -6.000 4.889 1.00 95.38 186 GLU A N 1
ATOM 1427 C CA . GLU A 1 186 ? 13.688 -5.490 6.084 1.00 95.38 186 GLU A CA 1
ATOM 1428 C C . GLU A 1 186 ? 12.219 -5.883 6.174 1.00 95.38 186 GLU A C 1
ATOM 1430 O O . GLU A 1 186 ? 11.718 -6.007 7.291 1.00 95.38 186 GLU A O 1
ATOM 1435 N N . LEU A 1 187 ? 11.507 -6.017 5.048 1.00 96.62 187 LEU A N 1
ATOM 1436 C CA . LEU A 1 187 ? 10.049 -6.192 5.058 1.00 96.62 187 LEU A CA 1
ATOM 1437 C C . LEU A 1 187 ? 9.585 -7.574 4.592 1.00 96.62 187 LEU A C 1
ATOM 1439 O O . LEU A 1 187 ? 8.895 -8.264 5.341 1.00 96.62 187 LEU A O 1
ATOM 1443 N N . PHE A 1 188 ? 9.915 -7.970 3.361 1.00 96.62 188 PHE A N 1
ATOM 1444 C CA . PHE A 1 188 ? 9.376 -9.194 2.758 1.00 96.62 188 PHE A CA 1
ATOM 1445 C C . PHE A 1 188 ? 10.297 -10.400 2.895 1.00 96.62 188 PHE A C 1
ATOM 1447 O O . PHE A 1 188 ? 9.843 -11.526 2.687 1.00 96.62 188 PHE A O 1
ATOM 1454 N N . HIS A 1 189 ? 11.582 -10.178 3.186 1.00 95.56 189 HIS A N 1
ATOM 1455 C CA . HIS A 1 189 ? 12.600 -11.228 3.308 1.00 95.56 189 HIS A CA 1
ATOM 1456 C C . HIS A 1 189 ? 12.650 -12.183 2.100 1.00 95.56 189 HIS A C 1
ATOM 1458 O O . HIS A 1 189 ? 13.028 -13.344 2.209 1.00 95.56 189 HIS A O 1
ATOM 1464 N N . THR A 1 190 ? 12.260 -11.692 0.922 1.00 94.06 190 THR A N 1
ATOM 1465 C CA . THR A 1 190 ? 12.179 -12.456 -0.325 1.00 94.06 190 THR A CA 1
ATOM 1466 C C . THR A 1 190 ? 12.937 -11.689 -1.394 1.00 94.06 190 THR A C 1
ATOM 1468 O O . THR A 1 190 ? 12.606 -10.537 -1.648 1.00 94.06 190 THR A O 1
ATOM 1471 N N . LYS A 1 191 ? 13.923 -12.309 -2.050 1.00 93.94 191 LYS A N 1
ATOM 1472 C CA . LYS A 1 191 ? 14.715 -11.643 -3.100 1.00 93.94 191 LYS A CA 1
ATOM 1473 C C . LYS A 1 191 ? 13.885 -11.296 -4.333 1.00 93.94 191 LYS A C 1
ATOM 1475 O O . LYS A 1 191 ? 13.038 -12.090 -4.758 1.00 93.94 191 LYS A O 1
ATOM 1480 N N . TYR A 1 192 ? 14.211 -10.170 -4.959 1.00 93.69 192 TYR A N 1
ATOM 1481 C CA . TYR A 1 192 ? 13.734 -9.848 -6.292 1.00 93.69 192 TYR A CA 1
ATOM 1482 C C . TYR A 1 192 ? 14.312 -10.852 -7.312 1.00 93.69 192 TYR A C 1
ATOM 1484 O O . TYR A 1 192 ? 15.518 -11.095 -7.317 1.00 93.69 192 TYR A O 1
ATOM 1492 N N . PRO A 1 193 ? 13.487 -11.489 -8.165 1.00 89.81 193 PRO A N 1
ATOM 1493 C CA . PRO A 1 193 ? 13.931 -12.663 -8.917 1.00 89.81 193 PRO A CA 1
ATOM 1494 C C . PRO A 1 193 ? 14.503 -12.374 -10.309 1.00 89.81 193 PRO A C 1
ATOM 1496 O O . PRO A 1 193 ? 14.989 -13.305 -10.949 1.00 89.81 193 PRO A O 1
ATOM 1499 N N . LEU A 1 194 ? 14.393 -11.146 -10.826 1.00 88.94 194 LEU A N 1
ATOM 1500 C CA . LEU A 1 194 ? 14.909 -10.802 -12.156 1.00 88.94 194 LEU A CA 1
ATOM 1501 C C . LEU A 1 194 ? 16.300 -10.168 -12.027 1.00 88.94 194 LEU A C 1
ATOM 1503 O O . LEU A 1 194 ? 16.545 -9.492 -11.041 1.00 88.94 194 LEU A O 1
ATOM 1507 N N . PRO A 1 195 ? 17.192 -10.287 -13.026 1.00 85.44 195 PRO A N 1
ATOM 1508 C CA . PRO A 1 195 ? 18.538 -9.693 -12.968 1.00 85.44 195 PRO A CA 1
ATOM 1509 C C . PRO A 1 195 ? 18.545 -8.162 -13.142 1.00 85.44 195 PRO A C 1
ATOM 1511 O O . PRO A 1 195 ? 19.592 -7.512 -13.078 1.00 85.44 195 PRO A O 1
ATOM 1514 N N . LYS A 1 196 ? 17.387 -7.567 -13.455 1.00 88.44 196 LYS A N 1
ATOM 1515 C CA . LYS A 1 196 ? 17.232 -6.132 -13.696 1.00 88.44 196 LYS A CA 1
ATOM 1516 C C . LYS A 1 196 ? 15.846 -5.636 -13.308 1.00 88.44 196 LYS A C 1
ATOM 1518 O O . LYS A 1 196 ? 14.870 -6.360 -13.490 1.00 88.44 196 LYS A O 1
ATOM 1523 N N . CYS A 1 197 ? 15.779 -4.384 -12.876 1.00 91.25 197 CYS A N 1
ATOM 1524 C CA . CYS A 1 197 ? 14.559 -3.634 -12.619 1.00 91.25 197 CYS A CA 1
ATOM 1525 C C . CYS A 1 197 ? 14.653 -2.283 -13.341 1.00 91.25 197 CYS A C 1
ATOM 1527 O O . CYS A 1 197 ? 15.404 -1.400 -12.923 1.00 91.25 197 CYS A O 1
ATOM 1529 N N . ASP A 1 198 ? 13.925 -2.143 -14.450 1.00 92.31 198 ASP A N 1
ATOM 1530 C CA . ASP A 1 198 ? 13.892 -0.907 -15.233 1.00 92.31 198 ASP A CA 1
ATOM 1531 C C . ASP A 1 198 ? 12.654 -0.078 -14.874 1.00 92.31 198 ASP A C 1
ATOM 1533 O O . ASP A 1 198 ? 11.557 -0.625 -14.785 1.00 92.31 198 ASP A O 1
ATOM 1537 N N . LEU A 1 199 ? 12.834 1.232 -14.709 1.00 95.25 199 LEU A N 1
ATOM 1538 C CA . LEU A 1 199 ? 11.781 2.227 -14.519 1.00 95.25 199 LEU A CA 1
ATOM 1539 C C . LEU A 1 199 ? 11.785 3.155 -15.739 1.00 95.25 199 LEU A C 1
ATOM 1541 O O . LEU A 1 199 ? 12.783 3.820 -16.001 1.00 95.25 199 LEU A O 1
ATOM 1545 N N . LEU A 1 200 ? 10.705 3.189 -16.511 1.00 93.81 200 LEU A N 1
ATOM 1546 C CA . LEU A 1 200 ? 10.603 3.916 -17.774 1.00 93.81 200 LEU A CA 1
ATOM 1547 C C . LEU A 1 200 ? 9.637 5.096 -17.652 1.00 93.81 200 LEU A C 1
ATOM 1549 O O . LEU A 1 200 ? 8.441 4.906 -17.459 1.00 93.81 200 LEU A O 1
ATOM 1553 N N . ALA A 1 201 ? 10.146 6.310 -17.846 1.00 93.06 201 ALA A N 1
ATOM 1554 C CA . ALA A 1 201 ? 9.329 7.507 -17.986 1.00 93.06 201 ALA A CA 1
ATOM 1555 C C . ALA A 1 201 ? 8.747 7.604 -19.404 1.00 93.06 201 ALA A C 1
ATOM 1557 O O . ALA A 1 201 ? 9.494 7.661 -20.388 1.00 93.06 201 ALA A O 1
ATOM 1558 N N . VAL A 1 202 ? 7.421 7.689 -19.503 1.00 86.94 202 VAL A N 1
ATOM 1559 C CA . VAL A 1 202 ? 6.685 7.877 -20.757 1.00 86.94 202 VAL A CA 1
ATOM 1560 C C . VAL A 1 202 ? 5.859 9.167 -20.732 1.00 86.94 202 VAL A C 1
ATOM 1562 O O . VAL A 1 202 ? 5.441 9.653 -19.680 1.00 86.94 202 VAL A O 1
ATOM 1565 N N . THR A 1 203 ? 5.644 9.750 -21.914 1.00 80.06 203 THR A N 1
ATOM 1566 C CA . THR A 1 203 ? 4.990 11.061 -22.077 1.00 80.06 203 THR A CA 1
ATOM 1567 C C . THR A 1 203 ? 3.473 11.025 -21.950 1.00 80.06 203 THR A C 1
ATOM 1569 O O . THR A 1 203 ? 2.876 12.041 -21.613 1.00 80.06 203 THR A O 1
ATOM 1572 N N . ASP A 1 204 ? 2.855 9.889 -22.260 1.00 75.00 204 ASP A N 1
ATOM 1573 C CA . ASP A 1 204 ? 1.414 9.675 -22.158 1.00 75.00 204 ASP A CA 1
ATOM 1574 C C . ASP A 1 204 ? 1.200 8.337 -21.452 1.00 75.00 204 ASP A C 1
ATOM 1576 O O . ASP A 1 204 ? 1.713 7.315 -21.902 1.00 75.00 204 ASP A O 1
ATOM 1580 N N . HIS A 1 205 ? 0.521 8.362 -20.308 1.00 70.31 205 HIS A N 1
ATOM 1581 C CA . HIS A 1 205 ? 0.217 7.173 -19.520 1.00 70.31 205 HIS A CA 1
ATOM 1582 C C . HIS A 1 205 ? -1.128 7.379 -18.827 1.00 70.31 205 HIS A C 1
ATOM 1584 O O . HIS A 1 205 ? -1.332 8.366 -18.112 1.00 70.31 205 HIS A O 1
ATOM 1590 N N . HIS A 1 206 ? -2.055 6.442 -19.031 1.00 68.25 206 HIS A N 1
ATOM 1591 C CA . HIS A 1 206 ? -3.417 6.565 -18.508 1.00 68.25 206 HIS A CA 1
ATOM 1592 C C . HIS A 1 206 ? -3.443 6.614 -16.974 1.00 68.25 206 HIS A C 1
ATOM 1594 O O . HIS A 1 206 ? -4.127 7.452 -16.394 1.00 68.25 206 HIS A O 1
ATOM 1600 N N . PHE A 1 207 ? -2.631 5.783 -16.321 1.00 75.06 207 PHE A N 1
ATOM 1601 C CA . PHE A 1 207 ? -2.422 5.772 -14.867 1.00 75.06 207 PHE A CA 1
ATOM 1602 C C . PHE A 1 207 ? -1.184 6.584 -14.469 1.00 75.06 207 PHE A C 1
ATOM 1604 O O . PHE A 1 207 ? -0.469 7.046 -15.355 1.00 75.06 207 PHE A O 1
ATOM 1611 N N . GLY A 1 208 ? -0.914 6.762 -13.173 1.00 79.62 208 GLY A N 1
ATOM 1612 C CA . GLY A 1 208 ? 0.350 7.363 -12.714 1.00 79.62 208 GLY A CA 1
ATOM 1613 C C . GLY A 1 208 ? 1.562 6.504 -13.090 1.00 79.62 208 GLY A C 1
ATOM 1614 O O . GLY A 1 208 ? 2.531 7.004 -13.663 1.00 79.62 208 GLY A O 1
ATOM 1615 N N . ALA A 1 209 ? 1.452 5.194 -12.865 1.00 91.56 209 ALA A N 1
ATOM 1616 C CA . ALA A 1 209 ? 2.444 4.194 -13.233 1.00 91.56 209 ALA A CA 1
ATOM 1617 C C . ALA A 1 209 ? 1.794 2.806 -13.435 1.00 91.56 209 ALA A C 1
ATOM 1619 O O . ALA A 1 209 ? 0.566 2.702 -13.382 1.00 91.56 209 ALA A O 1
ATOM 1620 N N . MET A 1 210 ? 2.589 1.795 -13.796 1.00 90.00 210 MET A N 1
ATOM 1621 C CA . MET A 1 210 ? 2.161 0.402 -13.974 1.00 90.00 210 MET A CA 1
ATOM 1622 C C . MET A 1 210 ? 3.311 -0.568 -13.665 1.00 90.00 210 MET A C 1
ATOM 1624 O O . MET A 1 210 ? 4.422 -0.431 -14.193 1.00 90.00 210 MET A O 1
ATOM 1628 N N . GLU A 1 211 ? 3.019 -1.618 -12.898 1.00 93.00 211 GLU A N 1
ATOM 1629 C CA . GLU A 1 211 ? 3.989 -2.496 -12.240 1.00 93.00 211 GLU A CA 1
ATOM 1630 C C . GLU A 1 211 ? 4.591 -3.594 -13.134 1.00 93.00 211 GLU A C 1
ATOM 1632 O O . GLU A 1 211 ? 4.949 -4.684 -12.667 1.00 93.00 211 GLU A O 1
ATOM 1637 N N . ASN A 1 212 ? 4.663 -3.374 -14.446 1.00 89.44 212 ASN A N 1
ATOM 1638 C CA . ASN A 1 212 ? 5.061 -4.420 -15.382 1.00 89.44 212 ASN A CA 1
ATOM 1639 C C . ASN A 1 212 ? 6.415 -5.038 -14.985 1.00 89.44 212 ASN A C 1
ATOM 1641 O O . ASN A 1 212 ? 7.418 -4.350 -14.784 1.00 89.44 212 ASN A O 1
ATOM 1645 N N . TRP A 1 213 ? 6.445 -6.367 -14.843 1.00 87.81 213 TRP A N 1
ATOM 1646 C CA . TRP A 1 213 ? 7.489 -7.040 -14.069 1.00 87.81 213 TRP A CA 1
ATOM 1647 C C . TRP A 1 213 ? 8.882 -6.908 -14.700 1.00 87.81 213 TRP A C 1
ATOM 1649 O O . TRP A 1 213 ? 9.231 -7.606 -15.645 1.00 87.81 213 TRP A O 1
ATOM 1659 N N . GLY A 1 214 ? 9.705 -6.016 -14.147 1.00 86.75 214 GLY A N 1
ATOM 1660 C CA . GLY A 1 214 ? 11.049 -5.725 -14.647 1.00 86.75 214 GLY A CA 1
ATOM 1661 C C . GLY A 1 214 ? 11.126 -4.592 -15.671 1.00 86.75 214 GLY A C 1
ATOM 1662 O O . GLY A 1 214 ? 12.241 -4.230 -16.041 1.00 86.75 214 GLY A O 1
ATOM 1663 N N . LEU A 1 215 ? 10.006 -4.013 -16.112 1.00 89.62 215 LEU A N 1
ATOM 1664 C CA . LEU A 1 215 ? 9.951 -2.776 -16.904 1.00 89.62 215 LEU A CA 1
ATOM 1665 C C . LEU A 1 215 ? 8.755 -1.936 -16.446 1.00 89.62 215 LEU A C 1
ATOM 1667 O O . LEU A 1 215 ? 7.741 -1.878 -17.126 1.00 89.62 215 LEU A O 1
ATOM 1671 N N . ILE A 1 216 ? 8.883 -1.309 -15.287 1.00 93.94 216 ILE A N 1
ATOM 1672 C CA . ILE A 1 216 ? 7.836 -0.490 -14.681 1.00 93.94 216 ILE A CA 1
ATOM 1673 C C . ILE A 1 216 ? 7.695 0.801 -15.491 1.00 93.94 216 ILE A C 1
ATOM 1675 O O . ILE A 1 216 ? 8.706 1.439 -15.789 1.00 93.94 216 ILE A O 1
ATOM 1679 N N . THR A 1 217 ? 6.479 1.205 -15.853 1.00 91.69 217 THR A N 1
ATOM 1680 C CA . THR A 1 217 ? 6.236 2.437 -16.623 1.00 91.69 217 THR A CA 1
ATOM 1681 C C . THR A 1 217 ? 5.628 3.524 -15.752 1.00 91.69 217 THR A C 1
ATOM 1683 O O . THR A 1 217 ? 4.791 3.241 -14.910 1.00 91.69 217 THR A O 1
ATOM 1686 N N . PHE A 1 218 ? 6.033 4.774 -15.964 1.00 94.62 218 PHE A N 1
ATOM 1687 C CA . PHE A 1 218 ? 5.597 5.936 -15.186 1.00 94.62 218 PHE A CA 1
ATOM 1688 C C . PHE A 1 218 ? 5.271 7.107 -16.109 1.00 94.62 218 PHE A C 1
ATOM 1690 O O . PHE A 1 218 ? 5.947 7.301 -17.124 1.00 94.62 218 PHE A O 1
ATOM 1697 N N . ARG A 1 219 ? 4.329 7.973 -15.719 1.00 92.00 219 ARG A N 1
ATOM 1698 C CA . ARG A 1 219 ? 4.291 9.342 -16.261 1.00 92.00 219 ARG A CA 1
ATOM 1699 C C . ARG A 1 219 ? 5.588 10.060 -15.901 1.00 92.00 219 ARG A C 1
ATOM 1701 O O . ARG A 1 219 ? 6.108 9.895 -14.799 1.00 92.00 219 ARG A O 1
ATOM 1708 N N . GLU A 1 220 ? 6.079 10.933 -16.782 1.00 92.31 220 GLU A N 1
ATOM 1709 C CA . GLU A 1 220 ? 7.311 11.696 -16.512 1.00 92.31 220 GLU A CA 1
ATOM 1710 C C . GLU A 1 220 ? 7.275 12.434 -15.158 1.00 92.31 220 GLU A C 1
ATOM 1712 O O . GLU A 1 220 ? 8.260 12.405 -14.432 1.00 92.31 220 GLU A O 1
ATOM 1717 N N . GLN A 1 221 ? 6.140 13.024 -14.771 1.00 92.38 221 GLN A N 1
ATOM 1718 C CA . GLN A 1 221 ? 5.978 13.758 -13.503 1.00 92.38 221 GLN A CA 1
ATOM 1719 C C . GLN A 1 221 ? 6.019 12.888 -12.230 1.00 92.38 221 GLN A C 1
ATOM 1721 O O . GLN A 1 221 ? 6.141 13.432 -11.129 1.00 92.38 221 GLN A O 1
ATOM 1726 N N . ASP A 1 222 ? 5.861 11.571 -12.381 1.00 95.00 222 ASP A N 1
ATOM 1727 C CA . ASP A 1 222 ? 5.803 10.592 -11.290 1.00 95.00 222 ASP A CA 1
ATOM 1728 C C . ASP A 1 222 ? 7.124 9.809 -11.158 1.00 95.00 222 ASP A C 1
ATOM 1730 O O . ASP A 1 222 ? 7.286 9.016 -10.233 1.00 95.00 222 ASP A O 1
ATOM 1734 N N . LEU A 1 223 ? 8.101 10.085 -12.039 1.00 95.81 223 LEU A N 1
ATOM 1735 C CA . LEU A 1 223 ? 9.441 9.488 -12.011 1.00 95.81 223 LEU A CA 1
ATOM 1736 C C . LEU A 1 223 ? 10.586 10.510 -12.094 1.00 95.81 223 LEU A C 1
ATOM 1738 O O . LEU A 1 223 ? 11.679 10.243 -11.606 1.00 95.81 223 LEU A O 1
ATOM 1742 N N . LEU A 1 224 ? 10.381 11.661 -12.735 1.00 94.75 224 LEU A N 1
ATOM 1743 C CA . LEU A 1 224 ? 11.449 12.603 -13.066 1.00 94.75 224 LEU A CA 1
ATOM 1744 C C . LEU A 1 224 ? 11.287 13.920 -12.304 1.00 94.75 224 LEU A C 1
ATOM 1746 O O . LEU A 1 224 ? 10.215 14.524 -12.305 1.00 94.75 224 LEU A O 1
ATOM 1750 N N . ILE A 1 225 ? 12.380 14.404 -11.716 1.00 94.00 225 ILE A N 1
ATOM 1751 C CA . ILE A 1 225 ? 12.430 15.672 -10.977 1.00 94.00 225 ILE A CA 1
ATOM 1752 C C . ILE A 1 225 ? 13.763 16.379 -11.191 1.00 94.00 225 ILE A C 1
ATOM 1754 O O . ILE A 1 225 ? 14.806 15.751 -11.347 1.00 94.00 225 ILE A O 1
ATOM 1758 N N . THR A 1 226 ? 13.721 17.702 -11.225 1.00 86.88 226 THR A N 1
ATOM 1759 C CA . THR A 1 226 ? 14.894 18.573 -11.272 1.00 86.88 226 THR A CA 1
ATOM 1760 C C . THR A 1 226 ? 15.330 18.937 -9.856 1.00 86.88 226 THR A C 1
ATOM 1762 O O . THR A 1 226 ? 14.521 19.407 -9.059 1.00 86.88 226 THR A O 1
ATOM 1765 N N . GLU A 1 227 ? 16.610 18.728 -9.540 1.00 69.56 227 GLU A N 1
ATOM 1766 C CA . GLU A 1 227 ? 17.171 18.946 -8.194 1.00 69.56 227 GLU A CA 1
ATOM 1767 C C . GLU A 1 227 ? 17.043 20.401 -7.703 1.00 69.56 227 GLU A C 1
ATOM 1769 O O . GLU A 1 227 ? 16.93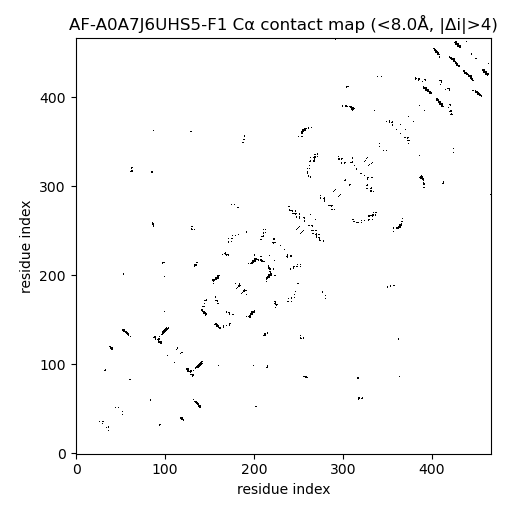5 20.643 -6.506 1.00 69.56 227 GLU A O 1
ATOM 1774 N N . ASP A 1 228 ? 17.002 21.372 -8.617 1.00 63.34 228 ASP A N 1
ATOM 1775 C CA . ASP A 1 228 ? 16.967 22.813 -8.333 1.00 63.34 228 ASP A CA 1
ATOM 1776 C C . ASP A 1 228 ? 15.553 23.407 -8.178 1.00 63.34 228 ASP A C 1
ATOM 1778 O O . ASP A 1 228 ? 15.400 24.566 -7.794 1.00 63.34 228 ASP A O 1
ATOM 1782 N N . SER A 1 229 ? 14.511 22.637 -8.498 1.00 61.88 229 SER A N 1
ATOM 1783 C CA . SER A 1 229 ? 13.136 23.145 -8.634 1.00 61.88 229 SER A CA 1
ATOM 1784 C C . SER A 1 229 ? 12.058 22.164 -8.162 1.00 61.88 229 SER A C 1
ATOM 1786 O O . SER A 1 229 ? 10.862 22.428 -8.307 1.00 61.88 229 SER A O 1
ATOM 1788 N N . GLY A 1 230 ? 12.461 21.037 -7.573 1.00 68.31 230 GLY A N 1
ATOM 1789 C CA . GLY A 1 230 ? 11.548 20.059 -6.999 1.00 68.31 230 GLY A CA 1
ATOM 1790 C C . GLY A 1 230 ? 10.791 20.605 -5.789 1.00 68.31 230 GLY A C 1
ATOM 1791 O O . GLY A 1 230 ? 11.396 20.971 -4.784 1.00 68.31 230 GLY A O 1
ATOM 1792 N N . SER A 1 231 ? 9.456 20.623 -5.849 1.00 84.12 231 SER A N 1
ATOM 1793 C CA . SER A 1 231 ? 8.634 20.892 -4.666 1.00 84.12 231 SER A CA 1
ATOM 1794 C C . SER A 1 231 ? 8.660 19.695 -3.707 1.00 84.12 231 SER A C 1
ATOM 1796 O O . SER A 1 231 ? 8.814 18.547 -4.133 1.00 84.12 231 SER A O 1
ATOM 1798 N N . ALA A 1 232 ? 8.440 19.940 -2.410 1.00 87.50 232 ALA A N 1
ATOM 1799 C CA . ALA A 1 232 ? 8.263 18.868 -1.423 1.00 87.50 232 ALA A CA 1
ATOM 1800 C C . ALA A 1 232 ? 7.153 17.880 -1.839 1.00 87.50 232 ALA A C 1
ATOM 1802 O O . ALA A 1 232 ? 7.277 16.675 -1.638 1.00 87.50 232 ALA A O 1
ATOM 1803 N N . GLU A 1 233 ? 6.107 18.382 -2.500 1.00 88.88 233 GLU A N 1
ATOM 1804 C CA . GLU A 1 233 ? 5.037 17.574 -3.088 1.00 88.88 233 GLU A CA 1
ATOM 1805 C C . GLU A 1 233 ? 5.543 16.641 -4.202 1.00 88.88 233 GLU A C 1
ATOM 1807 O O . GLU A 1 233 ? 5.140 15.482 -4.264 1.00 88.88 233 GLU A O 1
ATOM 1812 N N . ALA A 1 234 ? 6.441 17.108 -5.075 1.00 91.38 234 ALA A N 1
ATOM 1813 C CA . ALA A 1 234 ? 7.020 16.275 -6.126 1.00 91.38 234 ALA A CA 1
ATOM 1814 C C . ALA A 1 234 ? 7.944 15.189 -5.553 1.00 91.38 234 ALA A C 1
ATOM 1816 O O . ALA A 1 234 ? 7.850 14.037 -5.974 1.00 91.38 234 ALA A O 1
ATOM 1817 N N . ILE A 1 235 ? 8.773 15.528 -4.558 1.00 92.25 235 ILE A N 1
ATOM 1818 C CA . ILE A 1 235 ? 9.608 14.558 -3.824 1.00 92.25 235 ILE A CA 1
ATOM 1819 C C . ILE A 1 235 ? 8.725 13.480 -3.194 1.00 92.25 235 ILE A C 1
ATOM 1821 O O . ILE A 1 235 ? 8.978 12.288 -3.373 1.00 92.25 235 ILE A O 1
ATOM 1825 N N . TYR A 1 236 ? 7.664 13.897 -2.502 1.00 93.69 236 TYR A N 1
ATOM 1826 C CA . TYR A 1 236 ? 6.694 13.002 -1.887 1.00 93.69 236 TYR A CA 1
ATOM 1827 C C . TYR A 1 236 ? 6.039 12.077 -2.919 1.00 93.69 236 TYR A C 1
ATOM 1829 O O . TYR A 1 236 ? 6.107 10.855 -2.784 1.00 93.69 236 TYR A O 1
ATOM 1837 N N . ARG A 1 237 ? 5.460 12.647 -3.983 1.00 94.88 237 ARG A N 1
ATOM 1838 C CA . ARG A 1 237 ? 4.743 11.899 -5.023 1.00 94.88 237 ARG A CA 1
ATOM 1839 C C . ARG A 1 237 ? 5.639 10.879 -5.716 1.00 94.88 237 ARG A C 1
ATOM 1841 O O . ARG A 1 237 ? 5.235 9.727 -5.846 1.00 94.88 237 ARG A O 1
ATOM 1848 N N . ILE A 1 238 ? 6.846 11.273 -6.128 1.00 96.38 238 ILE A N 1
ATOM 1849 C CA . ILE A 1 238 ? 7.793 10.366 -6.794 1.00 96.38 238 ILE A CA 1
ATOM 1850 C C . ILE A 1 238 ? 8.234 9.266 -5.833 1.00 96.38 238 ILE A C 1
ATOM 1852 O O . ILE A 1 238 ? 8.243 8.100 -6.214 1.00 96.38 238 ILE A O 1
ATOM 1856 N N . THR A 1 239 ? 8.545 9.606 -4.578 1.00 97.44 239 THR A N 1
ATOM 1857 C CA . THR A 1 239 ? 8.964 8.609 -3.582 1.00 97.44 239 THR A CA 1
ATOM 1858 C C . THR A 1 239 ? 7.883 7.554 -3.368 1.00 97.44 239 THR A C 1
ATOM 1860 O O . THR A 1 239 ? 8.165 6.361 -3.477 1.00 97.44 239 THR A O 1
ATOM 1863 N N . VAL A 1 240 ? 6.645 7.986 -3.108 1.00 97.62 240 VAL A N 1
ATOM 1864 C CA . VAL A 1 240 ? 5.510 7.086 -2.867 1.00 97.62 240 VAL A CA 1
ATOM 1865 C C . VAL A 1 240 ? 5.200 6.261 -4.115 1.00 97.62 240 VAL A C 1
ATOM 1867 O O . VAL A 1 240 ? 5.094 5.045 -4.007 1.00 97.62 240 VAL A O 1
ATOM 1870 N N . THR A 1 241 ? 5.139 6.876 -5.301 1.00 97.88 241 THR A N 1
ATOM 1871 C CA . THR A 1 241 ? 4.813 6.156 -6.547 1.00 97.88 241 THR A CA 1
ATOM 1872 C C . THR A 1 241 ? 5.888 5.126 -6.894 1.00 97.88 241 THR A C 1
ATOM 1874 O O . THR A 1 241 ? 5.569 3.974 -7.157 1.00 97.88 241 THR A O 1
ATOM 1877 N N . VAL A 1 242 ? 7.175 5.485 -6.824 1.00 98.50 242 VAL A N 1
ATOM 1878 C CA . VAL A 1 242 ? 8.272 4.535 -7.081 1.00 98.50 242 VAL A CA 1
ATOM 1879 C C . VAL A 1 242 ? 8.238 3.368 -6.094 1.00 98.50 242 VAL A C 1
ATOM 1881 O O . VAL A 1 242 ? 8.401 2.220 -6.507 1.00 98.50 242 VAL A O 1
ATOM 1884 N N . CYS A 1 243 ? 8.008 3.631 -4.804 1.00 98.62 243 CYS A N 1
ATOM 1885 C CA . CYS A 1 243 ? 7.914 2.559 -3.814 1.00 98.62 243 CYS A CA 1
ATOM 1886 C C . CYS A 1 243 ? 6.673 1.675 -4.032 1.00 98.62 243 CYS A C 1
ATOM 1888 O O . CYS A 1 243 ? 6.784 0.457 -3.924 1.00 98.62 243 CYS A O 1
ATOM 1890 N N . HIS A 1 244 ? 5.524 2.260 -4.393 1.00 98.62 244 HIS A N 1
ATOM 1891 C CA . HIS A 1 244 ? 4.282 1.539 -4.710 1.00 98.62 244 HIS A CA 1
ATOM 1892 C C . HIS A 1 244 ? 4.496 0.533 -5.842 1.00 98.62 244 HIS A C 1
ATOM 1894 O O . HIS A 1 244 ? 4.264 -0.664 -5.671 1.00 98.62 244 HIS A O 1
ATOM 1900 N N . GLU A 1 245 ? 5.051 0.984 -6.966 1.00 98.25 245 GLU A N 1
ATOM 1901 C CA . GLU A 1 245 ? 5.300 0.098 -8.105 1.00 98.25 245 GLU A CA 1
ATOM 1902 C C . GLU A 1 245 ? 6.339 -0.989 -7.803 1.00 98.25 245 GLU A C 1
ATOM 1904 O O . GLU A 1 245 ? 6.248 -2.115 -8.293 1.00 98.25 245 GLU A O 1
ATOM 1909 N N . LEU A 1 246 ? 7.338 -0.689 -6.969 1.00 98.31 246 LEU A N 1
ATOM 1910 C CA . LEU A 1 246 ? 8.319 -1.690 -6.549 1.00 98.31 246 LEU A CA 1
ATOM 1911 C C . LEU A 1 246 ? 7.731 -2.714 -5.577 1.00 98.31 246 LEU A C 1
ATOM 1913 O O . LEU A 1 246 ? 8.114 -3.884 -5.634 1.00 98.31 246 LEU A O 1
ATOM 1917 N N . ALA A 1 247 ? 6.779 -2.325 -4.730 1.00 98.44 247 ALA A N 1
ATOM 1918 C CA . ALA A 1 247 ? 6.084 -3.256 -3.849 1.00 98.44 247 ALA A CA 1
ATOM 1919 C C . ALA A 1 247 ? 5.295 -4.304 -4.640 1.00 98.44 247 ALA A C 1
ATOM 1921 O O . ALA A 1 247 ? 5.266 -5.484 -4.264 1.00 98.44 247 ALA A O 1
ATOM 1922 N N . HIS A 1 248 ? 4.730 -3.909 -5.783 1.00 98.06 248 HIS A N 1
ATOM 1923 C CA . HIS A 1 248 ? 4.023 -4.822 -6.671 1.00 98.06 248 HIS A CA 1
ATOM 1924 C C . HIS A 1 248 ? 4.892 -5.960 -7.221 1.00 98.06 248 HIS A C 1
ATOM 1926 O O . HIS A 1 248 ? 4.373 -7.028 -7.561 1.00 98.06 248 HIS A O 1
ATOM 1932 N N . MET A 1 249 ? 6.224 -5.807 -7.223 1.00 96.81 249 MET A N 1
ATOM 1933 C CA . MET A 1 249 ? 7.128 -6.910 -7.560 1.00 96.81 249 MET A CA 1
ATOM 1934 C C . MET A 1 249 ? 6.899 -8.131 -6.654 1.00 96.81 249 MET A C 1
ATOM 1936 O O . MET A 1 249 ? 7.078 -9.256 -7.113 1.00 96.81 249 MET A O 1
ATOM 1940 N N . TRP A 1 250 ? 6.432 -7.932 -5.416 1.00 97.69 250 TRP A N 1
ATOM 1941 C CA . TRP A 1 250 ? 5.982 -8.995 -4.513 1.00 97.69 250 TRP A CA 1
ATOM 1942 C C . TRP A 1 250 ? 4.455 -9.168 -4.528 1.00 97.69 250 TRP A C 1
ATOM 1944 O O . TRP A 1 250 ? 3.980 -10.295 -4.697 1.00 97.69 250 TRP A O 1
ATOM 1954 N N . PHE A 1 251 ? 3.700 -8.068 -4.409 1.00 96.19 251 PHE A N 1
ATOM 1955 C CA . PHE A 1 251 ? 2.229 -8.042 -4.335 1.00 96.19 251 PHE A CA 1
ATOM 1956 C C . PHE A 1 251 ? 1.587 -7.688 -5.678 1.00 96.19 251 PHE A C 1
ATOM 1958 O O . PHE A 1 251 ? 1.278 -6.535 -5.958 1.00 96.19 251 PHE A O 1
ATOM 1965 N N . GLY A 1 252 ? 1.379 -8.698 -6.514 1.00 91.12 252 GLY A N 1
ATOM 1966 C CA . GLY A 1 252 ? 0.862 -8.564 -7.875 1.00 91.12 252 GLY A CA 1
ATOM 1967 C C . GLY A 1 252 ? 1.652 -9.427 -8.844 1.00 91.12 252 GLY A C 1
ATOM 1968 O O . GLY A 1 252 ? 1.069 -10.205 -9.604 1.00 91.12 252 GLY A O 1
ATOM 1969 N N . ASN A 1 253 ? 2.982 -9.386 -8.732 1.00 90.19 253 ASN A N 1
ATOM 1970 C CA . ASN A 1 253 ? 3.878 -10.046 -9.676 1.00 90.19 253 ASN A CA 1
ATOM 1971 C C . ASN A 1 253 ? 4.314 -11.433 -9.195 1.00 90.19 253 ASN A C 1
ATOM 1973 O O . ASN A 1 253 ? 3.951 -12.434 -9.816 1.00 90.19 253 ASN A O 1
ATOM 1977 N N . ILE A 1 254 ? 5.060 -11.515 -8.081 1.00 94.00 254 ILE A N 1
ATOM 1978 C CA . ILE A 1 254 ? 5.436 -12.808 -7.482 1.00 94.00 254 ILE A CA 1
ATOM 1979 C C . ILE A 1 254 ? 4.194 -13.565 -7.016 1.00 94.00 254 ILE A C 1
ATOM 1981 O O . ILE A 1 254 ? 4.069 -14.752 -7.315 1.00 94.00 254 ILE A O 1
ATOM 1985 N N . VAL A 1 255 ? 3.292 -12.900 -6.295 1.00 95.50 255 VAL A N 1
ATOM 1986 C CA . VAL A 1 255 ? 1.991 -13.454 -5.916 1.00 95.50 255 VAL A CA 1
ATOM 1987 C C . VAL A 1 255 ? 0.912 -12.607 -6.568 1.00 95.50 255 VAL A C 1
ATOM 1989 O O . VAL A 1 255 ? 0.720 -11.458 -6.183 1.00 95.50 255 VAL A O 1
ATOM 1992 N N . THR A 1 256 ? 0.201 -13.163 -7.548 1.00 89.19 256 THR A N 1
ATOM 1993 C CA . THR A 1 256 ? -0.924 -12.467 -8.190 1.00 89.19 256 THR A CA 1
ATOM 1994 C C . THR A 1 256 ? -2.241 -12.814 -7.494 1.00 89.19 256 THR A C 1
ATOM 1996 O O . THR A 1 256 ? -2.430 -13.916 -6.985 1.00 89.19 256 THR A O 1
ATOM 1999 N N . ILE A 1 257 ? -3.225 -11.924 -7.523 1.00 90.44 257 ILE A N 1
ATOM 2000 C CA . ILE A 1 257 ? -4.600 -12.271 -7.147 1.00 90.44 257 ILE A CA 1
ATOM 2001 C C . ILE A 1 257 ? -5.178 -13.384 -8.029 1.00 90.44 257 ILE A C 1
ATOM 2003 O O . ILE A 1 257 ? -4.950 -13.469 -9.240 1.00 90.44 257 ILE A O 1
ATOM 2007 N N . LYS A 1 258 ? -5.995 -14.250 -7.432 1.00 89.56 258 LYS A N 1
ATOM 2008 C CA . LYS A 1 258 ? -6.707 -15.297 -8.172 1.00 89.56 258 LYS A CA 1
ATOM 2009 C C . LYS A 1 258 ? -7.784 -14.713 -9.078 1.00 89.56 258 LYS A C 1
ATOM 2011 O O . LYS A 1 258 ? -8.053 -15.267 -10.148 1.00 89.56 258 LYS A O 1
ATOM 2016 N N . TRP A 1 259 ? -8.402 -13.620 -8.652 1.00 86.81 259 TRP A N 1
ATOM 2017 C CA . TRP A 1 259 ? -9.404 -12.894 -9.409 1.00 86.81 259 TRP A CA 1
ATOM 2018 C C . TRP A 1 259 ? -9.525 -11.453 -8.899 1.00 86.81 259 TRP A C 1
ATOM 2020 O O . TRP A 1 259 ? -9.091 -11.140 -7.795 1.00 86.81 259 TRP A O 1
ATOM 2030 N N . TRP A 1 260 ? -10.110 -10.581 -9.717 1.00 84.75 260 TRP A N 1
ATOM 2031 C CA . TRP A 1 260 ? -10.186 -9.139 -9.481 1.00 84.75 260 TRP A CA 1
ATOM 2032 C C . TRP A 1 260 ? -10.981 -8.725 -8.237 1.00 84.75 260 TRP A C 1
ATOM 2034 O O . TRP A 1 260 ? -10.811 -7.613 -7.758 1.00 84.75 260 TRP A O 1
ATOM 2044 N N . ASN A 1 261 ? -11.796 -9.621 -7.670 1.00 85.31 261 ASN A N 1
ATOM 2045 C CA . ASN A 1 261 ? -12.477 -9.380 -6.392 1.00 85.31 261 ASN A CA 1
ATOM 2046 C C . ASN A 1 261 ? -11.505 -9.165 -5.221 1.00 85.31 261 ASN A C 1
ATOM 2048 O O . ASN A 1 261 ? -11.892 -8.630 -4.187 1.00 85.31 261 ASN A O 1
ATOM 2052 N N . ASP A 1 262 ? -10.265 -9.627 -5.378 1.00 88.94 262 ASP A N 1
ATOM 2053 C CA . ASP A 1 262 ? -9.211 -9.531 -4.378 1.00 88.94 262 ASP A CA 1
ATOM 2054 C C . ASP A 1 262 ? -8.160 -8.467 -4.755 1.00 88.94 262 ASP A C 1
ATOM 2056 O O . ASP A 1 262 ? -7.064 -8.502 -4.210 1.00 88.94 262 ASP A O 1
ATOM 2060 N N . ILE A 1 263 ? -8.455 -7.527 -5.673 1.00 89.81 263 ILE A N 1
ATOM 2061 C CA . ILE A 1 263 ? -7.485 -6.524 -6.174 1.00 89.81 263 ILE A CA 1
ATOM 2062 C C . ILE A 1 263 ? -6.806 -5.711 -5.065 1.00 89.81 263 ILE A C 1
ATOM 2064 O O . ILE A 1 263 ? -5.635 -5.360 -5.179 1.00 89.81 263 ILE A O 1
ATOM 2068 N N . TRP A 1 264 ? -7.495 -5.511 -3.944 1.00 93.94 264 TRP A N 1
ATOM 2069 C CA . TRP A 1 264 ? -6.949 -4.871 -2.751 1.00 93.94 264 TRP A CA 1
ATOM 2070 C C . TRP A 1 264 ? -5.696 -5.570 -2.183 1.00 93.94 264 TRP A C 1
ATOM 2072 O O . TRP A 1 264 ? -4.883 -4.921 -1.529 1.00 93.94 264 TRP A O 1
ATOM 2082 N N . LEU A 1 265 ? -5.505 -6.875 -2.433 1.00 94.06 265 LEU A N 1
ATOM 2083 C CA . LEU A 1 265 ? -4.281 -7.589 -2.052 1.00 94.06 265 LEU A CA 1
ATOM 2084 C C . LEU A 1 265 ? -3.055 -7.057 -2.795 1.00 94.06 265 LEU A C 1
ATOM 2086 O O . LEU A 1 265 ? -1.963 -7.092 -2.238 1.00 94.06 265 LEU A O 1
ATOM 2090 N N . ASN A 1 266 ? -3.230 -6.582 -4.029 1.00 93.50 266 ASN A N 1
ATOM 2091 C CA . ASN A 1 266 ? -2.178 -5.892 -4.762 1.00 93.50 266 ASN A CA 1
ATOM 2092 C C . ASN A 1 266 ? -2.117 -4.435 -4.295 1.00 93.50 266 ASN A C 1
ATOM 2094 O O . ASN A 1 266 ? -1.132 -4.017 -3.693 1.00 93.50 266 ASN A O 1
ATOM 2098 N N . GLU A 1 267 ? -3.195 -3.682 -4.526 1.00 95.12 267 GLU A N 1
ATOM 2099 C CA . GLU A 1 267 ? -3.181 -2.218 -4.419 1.00 95.12 267 GLU A CA 1
ATOM 2100 C C . GLU A 1 267 ? -3.093 -1.716 -2.981 1.00 95.12 267 GLU A C 1
ATOM 2102 O O . GLU A 1 267 ? -2.347 -0.783 -2.690 1.00 95.12 267 GLU A O 1
ATOM 2107 N N . GLY A 1 268 ? -3.795 -2.356 -2.048 1.00 96.69 268 GLY A N 1
ATOM 2108 C CA . GLY A 1 268 ? -3.754 -1.999 -0.634 1.00 96.69 268 GLY A CA 1
ATOM 2109 C C . GLY A 1 268 ? -2.381 -2.251 -0.013 1.00 96.69 268 GLY A C 1
ATOM 2110 O O . GLY A 1 268 ? -1.876 -1.407 0.731 1.00 96.69 268 GLY A O 1
ATOM 2111 N N . PHE A 1 269 ? -1.751 -3.387 -0.339 1.00 96.31 269 PHE A N 1
ATOM 2112 C CA . PHE A 1 269 ? -0.396 -3.692 0.127 1.00 96.31 269 PHE A CA 1
ATOM 2113 C C . PHE A 1 269 ? 0.638 -2.785 -0.524 1.00 96.31 269 PHE A C 1
ATOM 2115 O O . PHE A 1 269 ? 1.464 -2.230 0.198 1.00 96.31 269 PHE A O 1
ATOM 2122 N N . ALA A 1 270 ? 0.593 -2.586 -1.842 1.00 97.88 270 ALA A N 1
ATOM 2123 C CA . ALA A 1 270 ? 1.502 -1.665 -2.517 1.00 97.88 270 ALA A CA 1
ATOM 2124 C C . ALA A 1 270 ? 1.386 -0.247 -1.939 1.00 97.88 270 ALA A C 1
ATOM 2126 O O . ALA A 1 270 ? 2.394 0.340 -1.539 1.00 97.88 270 ALA A O 1
ATOM 2127 N N . THR A 1 271 ? 0.155 0.224 -1.716 1.00 98.25 271 THR A N 1
ATOM 2128 C CA . THR A 1 271 ? -0.106 1.525 -1.093 1.00 98.25 271 THR A CA 1
ATOM 2129 C C . THR A 1 271 ? 0.496 1.578 0.306 1.00 98.25 271 THR A C 1
ATOM 2131 O O . THR A 1 271 ? 1.325 2.437 0.569 1.00 98.25 271 THR A O 1
ATOM 2134 N N . TRP A 1 272 ? 0.166 0.658 1.216 1.00 97.94 272 TRP A N 1
ATOM 2135 C CA . TRP A 1 272 ? 0.701 0.700 2.585 1.00 97.94 272 TRP A CA 1
ATOM 2136 C C . TRP A 1 272 ? 2.234 0.576 2.640 1.00 97.94 272 TRP A C 1
ATOM 2138 O O . TRP A 1 272 ? 2.911 1.341 3.332 1.00 97.94 272 TRP A O 1
ATOM 2148 N N . THR A 1 273 ? 2.795 -0.372 1.889 1.00 97.50 273 THR A N 1
ATOM 2149 C CA . THR A 1 273 ? 4.242 -0.631 1.881 1.00 97.50 273 THR A CA 1
ATOM 2150 C C . THR A 1 273 ? 5.040 0.487 1.226 1.00 97.50 273 THR A C 1
ATOM 2152 O O . THR A 1 273 ? 6.215 0.647 1.560 1.00 97.50 273 THR A O 1
ATOM 2155 N N . SER A 1 274 ? 4.434 1.284 0.342 1.00 98.38 274 SER A N 1
ATOM 2156 C CA . SER A 1 274 ? 5.083 2.469 -0.220 1.00 98.38 274 SER A CA 1
ATOM 2157 C C . SER A 1 274 ? 5.431 3.498 0.861 1.00 98.38 274 SER A C 1
ATOM 2159 O O . SER A 1 274 ? 6.548 4.008 0.880 1.00 98.38 274 SER A O 1
ATOM 2161 N N . TYR A 1 275 ? 4.532 3.725 1.826 1.00 97.81 275 TYR A N 1
ATOM 2162 C CA . TYR A 1 275 ? 4.763 4.634 2.952 1.00 97.81 275 TYR A CA 1
ATOM 2163 C C . TYR A 1 275 ? 5.757 4.047 3.947 1.00 97.81 275 TYR A C 1
ATOM 2165 O O . TYR A 1 275 ? 6.642 4.757 4.417 1.00 97.81 275 TYR A O 1
ATOM 2173 N N . ALA A 1 276 ? 5.671 2.741 4.216 1.00 97.19 276 ALA A N 1
ATOM 2174 C CA . ALA A 1 276 ? 6.641 2.061 5.068 1.00 97.19 276 ALA A CA 1
ATOM 2175 C C . ALA A 1 276 ? 8.070 2.147 4.495 1.00 97.19 276 ALA A C 1
ATOM 2177 O O . ALA A 1 276 ? 9.014 2.441 5.231 1.00 97.19 276 ALA A O 1
ATOM 2178 N N . ALA A 1 277 ? 8.225 1.959 3.180 1.00 97.94 277 ALA A N 1
ATOM 2179 C CA . ALA A 1 277 ? 9.500 2.124 2.488 1.00 97.94 277 ALA A CA 1
ATOM 2180 C C . ALA A 1 277 ? 9.952 3.589 2.457 1.00 97.94 277 ALA A C 1
ATOM 2182 O O . ALA A 1 277 ? 11.109 3.871 2.757 1.00 97.94 277 ALA A O 1
ATOM 2183 N N . ALA A 1 278 ? 9.054 4.530 2.159 1.00 97.62 278 ALA A N 1
ATOM 2184 C CA . ALA A 1 278 ? 9.372 5.955 2.141 1.00 97.62 278 ALA A CA 1
ATOM 2185 C C . ALA A 1 278 ? 9.871 6.448 3.510 1.00 97.62 278 ALA A C 1
ATOM 2187 O O . ALA A 1 278 ? 10.905 7.110 3.582 1.00 97.62 278 ALA A O 1
ATOM 2188 N N . SER A 1 279 ? 9.210 6.052 4.603 1.00 96.06 279 SER A N 1
ATOM 2189 C CA . SER A 1 279 ? 9.658 6.334 5.973 1.00 96.06 279 SER A CA 1
ATOM 2190 C C . SER A 1 279 ? 10.987 5.670 6.328 1.00 96.06 279 SER A C 1
ATOM 2192 O O . SER A 1 279 ? 11.737 6.220 7.123 1.00 96.06 279 SER A O 1
ATOM 2194 N N . TYR A 1 280 ? 11.305 4.507 5.758 1.00 95.69 280 TYR A N 1
ATOM 2195 C CA . TYR A 1 280 ? 12.618 3.886 5.946 1.00 95.69 280 TYR A CA 1
ATOM 2196 C C . TYR A 1 280 ? 13.723 4.639 5.191 1.00 95.69 280 TYR A C 1
ATOM 2198 O O . TYR A 1 280 ? 14.816 4.838 5.716 1.00 95.69 280 TYR A O 1
ATOM 2206 N N . ILE A 1 281 ? 13.439 5.072 3.961 1.00 95.62 281 ILE A N 1
ATOM 2207 C CA . ILE A 1 281 ? 14.385 5.809 3.111 1.00 95.62 281 ILE A CA 1
ATOM 2208 C C . ILE A 1 281 ? 14.643 7.217 3.669 1.00 95.62 281 ILE A C 1
ATOM 2210 O O . ILE A 1 281 ? 15.768 7.712 3.585 1.00 95.62 281 ILE A O 1
ATOM 2214 N N . PHE A 1 282 ? 13.616 7.835 4.254 1.00 95.25 282 PHE A N 1
ATOM 2215 C CA . PHE A 1 282 ? 13.643 9.174 4.834 1.00 95.25 282 PHE A CA 1
ATOM 2216 C C . PHE A 1 282 ? 13.169 9.143 6.300 1.00 95.25 282 PHE A C 1
ATOM 2218 O O . PHE A 1 282 ? 12.032 9.532 6.583 1.00 95.25 282 PHE A O 1
ATOM 2225 N N . PRO A 1 283 ? 14.013 8.699 7.249 1.00 92.88 283 PRO A N 1
ATOM 2226 C CA . PRO A 1 283 ? 13.606 8.467 8.640 1.00 92.88 283 PRO A CA 1
ATOM 2227 C C . PRO A 1 283 ? 13.120 9.726 9.371 1.00 92.88 283 PRO A C 1
ATOM 2229 O O . PRO A 1 283 ? 12.207 9.635 10.186 1.00 92.88 283 PRO A O 1
ATOM 2232 N N . ASP A 1 284 ? 13.663 10.901 9.040 1.00 90.62 284 ASP A N 1
ATOM 2233 C CA . ASP A 1 284 ? 13.304 12.179 9.679 1.00 90.62 284 ASP A CA 1
ATOM 2234 C C . ASP A 1 284 ? 12.104 12.883 9.016 1.00 90.62 284 ASP A C 1
ATOM 2236 O O . ASP A 1 284 ? 11.811 14.046 9.295 1.00 90.62 284 ASP A O 1
ATOM 2240 N N . SER A 1 285 ? 11.415 12.208 8.095 1.00 89.94 285 SER A N 1
ATOM 2241 C CA . SER A 1 285 ? 10.305 12.785 7.334 1.00 89.94 285 SER A CA 1
ATOM 2242 C C . SER A 1 285 ? 8.932 12.392 7.885 1.00 89.94 285 SER A C 1
ATOM 2244 O O . SER A 1 285 ? 8.764 11.422 8.622 1.00 89.94 285 SER A O 1
ATOM 2246 N N . SER A 1 286 ? 7.903 13.132 7.475 1.00 90.88 286 SER A N 1
ATOM 2247 C CA . SER A 1 286 ? 6.534 12.968 7.972 1.00 90.88 286 SER A CA 1
ATOM 2248 C C . SER A 1 286 ? 5.649 12.083 7.080 1.00 90.88 286 SER A C 1
ATOM 2250 O O . SER A 1 286 ? 4.446 12.326 6.996 1.00 90.88 286 SER A O 1
ATOM 2252 N N . PHE A 1 287 ? 6.194 11.053 6.413 1.00 94.31 287 PHE A N 1
ATOM 2253 C CA . PHE A 1 287 ? 5.395 10.181 5.527 1.00 94.31 287 PHE A CA 1
ATOM 2254 C C . PHE A 1 287 ? 4.208 9.522 6.243 1.00 94.31 287 PHE A C 1
ATOM 2256 O O . PHE A 1 287 ? 3.129 9.468 5.666 1.00 94.31 287 PHE A O 1
ATOM 2263 N N . TRP A 1 288 ? 4.342 9.092 7.503 1.00 93.44 288 TRP A N 1
ATOM 2264 C CA . TRP A 1 288 ? 3.202 8.546 8.257 1.00 93.44 288 TRP A CA 1
ATOM 2265 C C . TRP A 1 288 ? 2.148 9.600 8.621 1.00 93.44 288 TRP A C 1
ATOM 2267 O O . TRP A 1 288 ? 0.958 9.298 8.610 1.00 93.44 288 TRP A O 1
ATOM 2277 N N . ALA A 1 289 ? 2.542 10.853 8.863 1.00 91.94 289 ALA A N 1
ATOM 2278 C CA . ALA A 1 289 ? 1.569 11.934 9.039 1.00 91.94 289 ALA A CA 1
ATOM 2279 C C . ALA A 1 289 ? 0.839 12.235 7.718 1.00 91.94 289 ALA A C 1
ATOM 2281 O O . ALA A 1 289 ? -0.374 12.425 7.693 1.00 91.94 289 ALA A O 1
ATOM 2282 N N . ALA A 1 290 ? 1.563 12.208 6.596 1.00 92.50 290 ALA A N 1
ATOM 2283 C CA . ALA A 1 290 ? 0.972 12.339 5.271 1.00 92.50 290 ALA A CA 1
ATOM 2284 C C . ALA A 1 290 ? 0.088 11.134 4.898 1.00 92.50 290 ALA A C 1
ATOM 2286 O O . ALA A 1 290 ? -0.910 11.309 4.206 1.00 92.50 290 ALA A O 1
ATOM 2287 N N . PHE A 1 291 ? 0.397 9.927 5.385 1.00 94.94 291 PHE A N 1
ATOM 2288 C CA . PHE A 1 291 ? -0.459 8.746 5.245 1.00 94.94 291 PHE A CA 1
ATOM 2289 C C . PHE A 1 291 ? -1.826 8.981 5.890 1.00 94.94 291 PHE A C 1
ATOM 2291 O O . PHE A 1 291 ? -2.851 8.675 5.281 1.00 94.94 291 PHE A O 1
ATOM 2298 N N . GLN A 1 292 ? -1.856 9.576 7.084 1.00 93.38 292 GLN A N 1
ATOM 2299 C CA . GLN A 1 292 ? -3.106 9.911 7.761 1.00 93.38 292 GLN A CA 1
ATOM 2300 C C . GLN A 1 292 ? -3.966 10.849 6.897 1.00 93.38 292 GLN A C 1
ATOM 2302 O O . GLN A 1 292 ? -5.104 10.520 6.568 1.00 93.38 292 GLN A O 1
ATOM 2307 N N . THR A 1 293 ? -3.401 11.965 6.438 1.00 91.25 293 THR A N 1
ATOM 2308 C CA . THR A 1 293 ? -4.163 12.984 5.694 1.00 91.25 293 THR A CA 1
ATOM 2309 C C . THR A 1 293 ? -4.458 12.604 4.240 1.00 91.25 293 THR A C 1
ATOM 2311 O O . THR A 1 293 ? -5.492 12.973 3.692 1.00 91.25 293 THR A O 1
ATOM 2314 N N . SER A 1 294 ? -3.573 11.850 3.586 1.00 91.25 294 SER A N 1
ATOM 2315 C CA . SER A 1 294 ? -3.701 11.514 2.159 1.00 91.25 294 SER A CA 1
ATOM 2316 C C . SER A 1 294 ? -4.394 10.174 1.924 1.00 91.25 294 SER A C 1
ATOM 2318 O O . SER A 1 294 ? -5.061 9.995 0.903 1.00 91.25 294 SER A O 1
ATOM 2320 N N . MET A 1 295 ? -4.237 9.212 2.839 1.00 94.69 295 MET A N 1
ATOM 2321 C CA . MET A 1 295 ? -4.837 7.882 2.716 1.00 94.69 295 MET A CA 1
ATOM 2322 C C . MET A 1 295 ? -6.076 7.758 3.596 1.00 94.69 295 MET A C 1
ATOM 2324 O O . MET A 1 295 ? -7.168 7.549 3.071 1.00 94.69 295 MET A O 1
ATOM 2328 N N . VAL A 1 296 ? -5.936 7.924 4.912 1.00 95.31 296 VAL A N 1
ATOM 2329 C CA . VAL A 1 296 ? -7.037 7.655 5.851 1.00 95.31 296 VAL A CA 1
ATOM 2330 C C . VAL A 1 296 ? -8.199 8.625 5.635 1.00 95.31 296 VAL A C 1
ATOM 2332 O O . VAL A 1 296 ? -9.324 8.172 5.423 1.00 95.31 296 VAL A O 1
ATOM 2335 N N . ASP A 1 297 ? -7.941 9.933 5.575 1.00 94.25 297 ASP A N 1
ATOM 2336 C CA . ASP A 1 297 ? -9.007 10.925 5.374 1.00 94.25 297 ASP A CA 1
ATOM 2337 C C . ASP A 1 297 ? -9.700 10.744 4.016 1.00 94.25 297 ASP A C 1
ATOM 2339 O O . ASP A 1 297 ? -10.930 10.763 3.923 1.00 94.25 297 ASP A O 1
ATOM 2343 N N . ARG A 1 298 ? -8.927 10.492 2.950 1.00 94.56 298 ARG A N 1
ATOM 2344 C CA . ARG A 1 298 ? -9.469 10.251 1.603 1.00 94.56 298 ARG A CA 1
ATOM 2345 C C . ARG A 1 298 ? -10.347 9.000 1.548 1.00 94.56 298 ARG A C 1
ATOM 2347 O O . ARG A 1 298 ? -11.369 9.016 0.852 1.00 94.56 298 ARG A O 1
ATOM 2354 N N . ALA A 1 299 ? -9.949 7.941 2.256 1.00 95.94 299 ALA A N 1
ATOM 2355 C CA . ALA A 1 299 ? -10.733 6.723 2.406 1.00 95.94 299 ALA A CA 1
ATOM 2356 C C . ALA A 1 299 ? -12.037 7.013 3.154 1.00 95.94 299 ALA A C 1
ATOM 2358 O O . ALA A 1 299 ? -13.105 6.678 2.654 1.00 95.94 299 ALA A O 1
ATOM 2359 N N . MET A 1 300 ? -11.966 7.697 4.300 1.00 94.94 300 MET A N 1
ATOM 2360 C CA . MET A 1 300 ? -13.139 8.041 5.108 1.00 94.94 300 MET A CA 1
ATOM 2361 C C . MET A 1 300 ? -14.146 8.911 4.341 1.00 94.94 300 MET A C 1
ATOM 2363 O O . MET A 1 300 ? -15.344 8.648 4.395 1.00 94.94 300 MET A O 1
ATOM 2367 N N . GLN A 1 301 ? -13.674 9.894 3.566 1.00 94.12 301 GLN A N 1
ATOM 2368 C CA . GLN A 1 301 ? -14.527 10.752 2.731 1.00 94.12 301 GLN A CA 1
ATOM 2369 C C . GLN A 1 301 ? -15.316 9.980 1.667 1.00 94.12 301 GLN A C 1
ATOM 2371 O O . GLN A 1 301 ? -16.454 10.335 1.376 1.00 94.12 301 GLN A O 1
ATOM 2376 N N . LEU A 1 302 ? -14.717 8.952 1.056 1.00 92.88 302 LEU A N 1
ATOM 2377 C CA . LEU A 1 302 ? -15.424 8.108 0.088 1.00 92.88 302 LEU A CA 1
ATOM 2378 C C . LEU A 1 302 ? -16.346 7.117 0.802 1.00 92.88 302 LEU A C 1
ATOM 2380 O O . LEU A 1 302 ? -17.480 6.896 0.390 1.00 92.88 302 LEU A O 1
ATOM 2384 N N . ASP A 1 303 ? -15.843 6.519 1.878 1.00 94.50 303 ASP A N 1
ATOM 2385 C CA . ASP A 1 303 ? -16.453 5.363 2.518 1.00 94.50 303 ASP A CA 1
ATOM 2386 C C . ASP A 1 303 ? -17.630 5.720 3.436 1.00 94.50 303 ASP A C 1
ATOM 2388 O O . ASP A 1 303 ? -18.422 4.850 3.803 1.00 94.50 303 ASP A O 1
ATOM 2392 N N . CYS A 1 304 ? -17.792 7.004 3.769 1.00 92.69 304 CYS A N 1
ATOM 2393 C CA . CYS A 1 304 ? -18.984 7.517 4.440 1.00 92.69 304 CYS A CA 1
ATOM 2394 C C . CYS A 1 304 ? -20.203 7.645 3.506 1.00 92.69 304 CYS A C 1
ATOM 2396 O O . CYS A 1 304 ? -21.327 7.792 3.991 1.00 92.69 304 CYS A O 1
ATOM 2398 N N . LEU A 1 305 ? -20.005 7.584 2.183 1.00 91.50 305 LEU A N 1
ATOM 2399 C CA . LEU A 1 305 ? -21.074 7.718 1.195 1.00 91.50 305 LEU A CA 1
ATOM 2400 C C . LEU A 1 305 ? -21.879 6.422 1.061 1.00 91.50 305 LEU A C 1
ATOM 2402 O O . LEU A 1 305 ? -21.338 5.315 1.075 1.00 91.50 305 LEU A O 1
ATOM 2406 N N . GLU A 1 306 ? -23.184 6.552 0.815 1.00 88.50 306 GLU A N 1
ATOM 2407 C CA . GLU A 1 306 ? -24.055 5.391 0.580 1.00 88.50 306 GLU A CA 1
ATOM 2408 C C . GLU A 1 306 ? -23.634 4.596 -0.669 1.00 88.50 306 GLU A C 1
ATOM 2410 O O . GLU A 1 306 ? -23.807 3.379 -0.713 1.00 88.50 306 GLU A O 1
ATOM 2415 N N . SER A 1 307 ? -23.021 5.264 -1.652 1.00 90.19 307 SER A N 1
ATOM 2416 C CA . SER A 1 307 ? -22.471 4.655 -2.868 1.00 90.19 307 SER A CA 1
ATOM 2417 C C . SER A 1 307 ? -21.136 3.928 -2.668 1.00 90.19 307 SER A C 1
ATOM 2419 O O . SER A 1 307 ? -20.616 3.387 -3.639 1.00 90.19 307 SER A O 1
ATOM 2421 N N . SER A 1 308 ? -20.565 3.924 -1.456 1.00 92.44 308 SER A N 1
ATOM 2422 C CA . SER A 1 308 ? -19.352 3.153 -1.156 1.00 92.44 308 SER A CA 1
ATOM 2423 C C . SER A 1 308 ? -19.587 1.641 -1.296 1.00 92.44 308 SER A C 1
ATOM 2425 O O . SER A 1 308 ? -20.724 1.155 -1.333 1.00 92.44 308 SER A O 1
ATOM 2427 N N . HIS A 1 309 ? -18.501 0.875 -1.303 1.00 92.38 309 HIS A N 1
ATOM 2428 C CA . HIS A 1 309 ? -18.495 -0.578 -1.362 1.00 92.38 309 HIS A CA 1
ATOM 2429 C C . HIS A 1 309 ? -17.526 -1.197 -0.330 1.00 92.38 309 HIS A C 1
ATOM 2431 O O . HIS A 1 309 ? -16.658 -0.517 0.220 1.00 92.38 309 HIS A O 1
ATOM 2437 N N . PRO A 1 310 ? -17.676 -2.495 0.000 1.00 94.12 310 PRO A N 1
ATOM 2438 C CA . PRO A 1 310 ? -16.681 -3.230 0.783 1.00 94.12 310 PRO A CA 1
ATOM 2439 C C . PRO A 1 310 ? -15.321 -3.298 0.079 1.00 94.12 310 PRO A C 1
ATOM 2441 O O . PRO A 1 310 ? -15.264 -3.215 -1.141 1.00 94.12 310 PRO A O 1
ATOM 2444 N N . ILE A 1 311 ? -14.237 -3.557 0.818 1.00 95.06 311 ILE A N 1
ATOM 2445 C CA . ILE A 1 311 ? -12.914 -3.816 0.212 1.00 95.06 311 ILE A CA 1
ATOM 2446 C C . ILE A 1 311 ? -12.964 -5.054 -0.698 1.00 95.06 311 ILE A C 1
ATOM 2448 O O . ILE A 1 311 ? -12.453 -5.043 -1.814 1.00 95.06 311 ILE A O 1
ATOM 2452 N N . GLN A 1 312 ? -13.600 -6.132 -0.233 1.00 92.00 312 GLN A N 1
ATOM 2453 C CA . GLN A 1 312 ? -13.830 -7.333 -1.031 1.00 92.00 312 GLN A CA 1
ATOM 2454 C C . GLN A 1 312 ? -15.108 -7.163 -1.859 1.00 92.00 312 GLN A C 1
ATOM 2456 O O . GLN A 1 312 ? -16.218 -7.356 -1.356 1.00 92.00 312 GLN A O 1
ATOM 2461 N N . VAL A 1 313 ? -14.950 -6.825 -3.139 1.00 85.31 313 VAL A N 1
ATOM 2462 C CA . VAL A 1 313 ? -16.067 -6.627 -4.076 1.00 85.31 313 VAL A CA 1
ATOM 2463 C C . VAL A 1 313 ? -16.233 -7.841 -4.971 1.00 85.31 313 VAL A C 1
ATOM 2465 O O . VAL A 1 313 ? -15.276 -8.338 -5.557 1.00 85.31 313 VAL A O 1
ATOM 2468 N N . THR A 1 314 ? -17.465 -8.312 -5.157 1.00 83.88 314 THR A N 1
ATOM 2469 C CA . THR A 1 314 ? -17.717 -9.355 -6.160 1.00 83.88 314 THR A CA 1
ATOM 2470 C C . THR A 1 314 ? -17.600 -8.750 -7.558 1.00 83.88 314 THR A C 1
ATOM 2472 O O . THR A 1 314 ? -18.393 -7.891 -7.916 1.00 83.88 314 THR A O 1
ATOM 2475 N N . CYS A 1 315 ? -16.637 -9.220 -8.351 1.00 77.88 315 CYS A N 1
ATOM 2476 C CA . CYS A 1 315 ? -16.444 -8.789 -9.739 1.00 77.88 315 CYS A CA 1
ATOM 2477 C C . CYS A 1 315 ? -16.797 -9.934 -10.691 1.00 77.88 315 CYS A C 1
ATOM 2479 O O . CYS A 1 315 ? -16.230 -11.023 -10.565 1.00 77.88 315 CYS A O 1
ATOM 2481 N N . LEU A 1 316 ? -17.675 -9.715 -11.669 1.00 73.69 316 LEU A N 1
ATOM 2482 C CA . LEU A 1 316 ? -18.035 -10.737 -12.659 1.00 73.69 316 LEU A CA 1
ATOM 2483 C C . LEU A 1 316 ? -17.082 -10.748 -13.858 1.00 73.69 316 LEU A C 1
ATOM 2485 O O . LEU A 1 316 ? -16.843 -11.804 -14.457 1.00 73.69 316 LEU A O 1
ATOM 2489 N N . ASP A 1 317 ? -16.518 -9.594 -14.220 1.00 68.31 317 ASP A N 1
ATOM 2490 C CA . ASP A 1 317 ? -15.513 -9.480 -15.274 1.00 68.31 317 ASP A CA 1
ATOM 2491 C C . ASP A 1 317 ? -14.491 -8.351 -15.037 1.00 68.31 317 ASP A C 1
ATOM 2493 O O . ASP A 1 317 ? -14.571 -7.596 -14.073 1.00 68.31 317 ASP A O 1
ATOM 2497 N N . GLY A 1 318 ? -13.476 -8.279 -15.906 1.00 65.62 318 GLY A N 1
ATOM 2498 C CA . GLY A 1 318 ? -12.379 -7.314 -15.786 1.00 65.62 318 GLY A CA 1
ATOM 2499 C C . GLY A 1 318 ? -12.751 -5.854 -16.074 1.00 65.62 318 GLY A C 1
ATOM 2500 O O . GLY A 1 318 ? -11.897 -4.992 -15.921 1.00 65.62 318 GLY A O 1
ATOM 2501 N N . ARG A 1 319 ? -13.978 -5.549 -16.522 1.00 68.56 319 ARG A N 1
ATOM 2502 C CA . ARG A 1 319 ? -14.444 -4.156 -16.653 1.00 68.56 319 ARG A CA 1
ATOM 2503 C C . ARG A 1 319 ? -15.013 -3.661 -15.336 1.00 68.56 319 ARG A C 1
ATOM 2505 O O . ARG A 1 319 ? -14.623 -2.593 -14.906 1.00 68.56 319 ARG A O 1
ATOM 2512 N N . GLU A 1 320 ? -15.830 -4.475 -14.670 1.00 69.62 320 GLU A N 1
ATOM 2513 C CA . GLU A 1 320 ? -16.282 -4.183 -13.298 1.00 69.62 320 GLU A CA 1
ATOM 2514 C C . GLU A 1 320 ? -15.099 -4.100 -12.328 1.00 69.62 320 GLU A C 1
ATOM 2516 O O . GLU A 1 320 ? -15.121 -3.332 -11.376 1.00 69.62 320 GLU A O 1
ATOM 2521 N N . ALA A 1 321 ? -14.029 -4.856 -12.595 1.00 71.94 321 ALA A N 1
ATOM 2522 C CA . ALA A 1 321 ? -12.779 -4.720 -11.859 1.00 71.94 321 ALA A CA 1
ATOM 2523 C C . ALA A 1 321 ? -12.203 -3.300 -11.926 1.00 71.94 321 ALA A C 1
ATOM 2525 O O . ALA A 1 321 ? -11.682 -2.840 -10.920 1.00 71.94 321 ALA A O 1
ATOM 2526 N N . PHE A 1 322 ? -12.301 -2.625 -13.082 1.00 72.81 322 PHE A N 1
ATOM 2527 C CA . PHE A 1 322 ? -11.759 -1.278 -13.290 1.00 72.81 322 PHE A CA 1
ATOM 2528 C C . PHE A 1 322 ? -12.431 -0.245 -12.380 1.00 72.81 322 PHE A C 1
ATOM 2530 O O . PHE A 1 322 ? -11.754 0.632 -11.856 1.00 72.81 322 PHE A O 1
ATOM 2537 N N . ASP A 1 323 ? -13.734 -0.393 -12.134 1.00 78.44 323 ASP A N 1
ATOM 2538 C CA . ASP A 1 323 ? -14.488 0.508 -11.256 1.00 78.44 323 ASP A CA 1
ATOM 2539 C C . ASP A 1 323 ? -14.021 0.420 -9.793 1.00 78.44 323 ASP A C 1
ATOM 2541 O O . ASP A 1 323 ? -14.182 1.374 -9.040 1.00 78.44 323 ASP A O 1
ATOM 2545 N N . ASN A 1 324 ? -13.388 -0.694 -9.407 1.00 79.75 324 ASN A N 1
ATOM 2546 C CA . ASN A 1 324 ? -12.840 -0.890 -8.066 1.00 79.75 324 ASN A CA 1
ATOM 2547 C C . ASN A 1 324 ? -11.396 -0.382 -7.921 1.00 79.75 324 ASN A C 1
ATOM 2549 O O . ASN A 1 324 ? -10.819 -0.534 -6.847 1.00 79.75 324 ASN A O 1
ATOM 2553 N N . PHE A 1 325 ? -10.779 0.201 -8.957 1.00 80.69 325 PHE A N 1
ATOM 2554 C CA . PHE A 1 325 ? -9.488 0.894 -8.826 1.00 80.69 325 PHE A CA 1
ATOM 2555 C C . PHE A 1 325 ? -9.711 2.299 -8.255 1.00 80.69 325 PHE A C 1
ATOM 2557 O O . PHE A 1 325 ? -9.555 3.312 -8.937 1.00 80.69 325 PHE A O 1
ATOM 2564 N N . ASP A 1 326 ? -10.128 2.348 -6.993 1.00 87.81 326 ASP A N 1
ATOM 2565 C CA . ASP A 1 326 ? -10.587 3.559 -6.325 1.00 87.81 326 ASP A CA 1
ATOM 2566 C C . ASP A 1 326 ? -10.008 3.709 -4.903 1.00 87.81 326 ASP A C 1
ATOM 2568 O O . ASP A 1 326 ? -9.185 2.917 -4.439 1.00 87.81 326 ASP A O 1
ATOM 2572 N N . ALA A 1 327 ? -10.447 4.731 -4.162 1.00 92.25 327 ALA A N 1
ATOM 2573 C CA . ALA A 1 327 ? -9.908 4.980 -2.825 1.00 92.25 327 ALA A CA 1
ATOM 2574 C C . ALA A 1 327 ? -10.259 3.889 -1.788 1.00 92.25 327 ALA A C 1
ATOM 2576 O O . ALA A 1 327 ? -9.657 3.866 -0.713 1.00 92.25 327 ALA A O 1
ATOM 2577 N N . ILE A 1 328 ? -11.190 2.969 -2.068 1.00 94.81 328 ILE A N 1
ATOM 2578 C CA . ILE A 1 328 ? -11.452 1.826 -1.188 1.00 94.81 328 ILE A CA 1
ATOM 2579 C C . ILE A 1 328 ? -10.366 0.757 -1.375 1.00 94.81 328 ILE A C 1
ATOM 2581 O O . ILE A 1 328 ? -9.754 0.314 -0.393 1.00 94.81 328 ILE A O 1
ATOM 2585 N N . SER A 1 329 ? -10.070 0.364 -2.617 1.00 91.88 329 SER A N 1
ATOM 2586 C CA . SER A 1 329 ? -9.057 -0.670 -2.895 1.00 91.88 329 SER A CA 1
ATOM 2587 C C . SER A 1 329 ? -7.630 -0.222 -2.578 1.00 91.88 329 SER A C 1
ATOM 2589 O O . SER A 1 329 ? -6.810 -1.052 -2.191 1.00 91.88 329 SER A O 1
ATOM 2591 N N . TYR A 1 330 ? -7.349 1.077 -2.687 1.00 95.75 330 TYR A N 1
ATOM 2592 C CA . TYR A 1 330 ? -6.052 1.664 -2.349 1.00 95.75 330 TYR A CA 1
ATOM 2593 C C . TYR A 1 330 ? -6.030 2.149 -0.893 1.00 95.75 330 TYR A C 1
ATOM 2595 O O . TYR A 1 330 ? -5.449 1.513 -0.011 1.00 95.75 330 TYR A O 1
ATOM 2603 N N . ASN A 1 331 ? -6.704 3.268 -0.615 1.00 98.06 331 ASN A N 1
ATOM 2604 C CA . ASN A 1 331 ? -6.536 4.022 0.624 1.00 98.06 331 ASN A CA 1
ATOM 2605 C C . ASN A 1 331 ? -7.159 3.317 1.843 1.00 98.06 331 ASN A C 1
ATOM 2607 O O . ASN A 1 331 ? -6.483 3.159 2.862 1.00 98.06 331 ASN A O 1
ATOM 2611 N N . LYS A 1 332 ? -8.420 2.856 1.757 1.00 97.75 332 LYS A N 1
ATOM 2612 C CA . LYS A 1 332 ? -9.074 2.140 2.875 1.00 97.75 332 LYS A CA 1
ATOM 2613 C C . LYS A 1 332 ? -8.329 0.849 3.188 1.00 97.75 332 LYS A C 1
ATOM 2615 O O . LYS A 1 332 ? -8.059 0.552 4.348 1.00 97.75 332 LYS A O 1
ATOM 2620 N N . SER A 1 333 ? -7.967 0.107 2.149 1.00 97.44 333 SER A N 1
ATOM 2621 C CA . SER A 1 333 ? -7.204 -1.133 2.273 1.00 97.44 333 SER A CA 1
ATOM 2622 C C . SER A 1 333 ? -5.857 -0.907 2.956 1.00 97.44 333 SER A C 1
ATOM 2624 O O . SER A 1 333 ? -5.536 -1.619 3.905 1.00 97.44 333 SER A O 1
ATOM 2626 N N . ALA A 1 334 ? -5.116 0.133 2.568 1.00 98.00 334 ALA A N 1
ATOM 2627 C CA . ALA A 1 334 ? -3.864 0.498 3.221 1.00 98.00 334 ALA A CA 1
ATOM 2628 C C . ALA A 1 334 ? -4.053 0.898 4.692 1.00 98.00 334 ALA A C 1
ATOM 2630 O O . ALA A 1 334 ? -3.278 0.469 5.545 1.00 98.00 334 ALA A O 1
ATOM 2631 N N . ALA A 1 335 ? -5.085 1.688 5.009 1.00 97.19 335 ALA A N 1
ATOM 2632 C CA . ALA A 1 335 ? -5.404 2.087 6.383 1.00 97.19 335 ALA A CA 1
ATOM 2633 C C . ALA A 1 335 ? -5.745 0.873 7.263 1.00 97.19 335 ALA A C 1
ATOM 2635 O O . ALA A 1 335 ? -5.283 0.754 8.398 1.00 97.19 335 ALA A O 1
ATOM 2636 N N . VAL A 1 336 ? -6.502 -0.072 6.708 1.00 97.00 336 VAL A N 1
ATOM 2637 C CA . VAL A 1 336 ? -6.858 -1.329 7.365 1.00 97.00 336 VAL A CA 1
ATOM 2638 C C . VAL A 1 336 ? -5.633 -2.237 7.555 1.00 97.00 336 VAL A C 1
ATOM 2640 O O . VAL A 1 336 ? -5.483 -2.839 8.619 1.00 97.00 336 VAL A O 1
ATOM 2643 N N . ILE A 1 337 ? -4.720 -2.303 6.579 1.00 96.69 337 ILE A N 1
ATOM 2644 C CA . ILE A 1 337 ? -3.435 -3.008 6.721 1.00 96.69 337 ILE A CA 1
ATOM 2645 C C . ILE A 1 337 ? -2.585 -2.346 7.810 1.00 96.69 337 ILE A C 1
ATOM 2647 O O . ILE A 1 337 ? -2.045 -3.050 8.661 1.00 96.69 337 ILE A O 1
ATOM 2651 N N . HIS A 1 338 ? -2.515 -1.013 7.847 1.00 96.12 338 HIS A N 1
ATOM 2652 C CA . HIS A 1 338 ? -1.795 -0.280 8.889 1.00 96.12 338 HIS A CA 1
ATOM 2653 C C . HIS A 1 338 ? -2.336 -0.623 10.282 1.00 96.12 338 HIS A C 1
ATOM 2655 O O . HIS A 1 338 ? -1.575 -1.060 11.146 1.00 96.12 338 HIS A O 1
ATOM 2661 N N . MET A 1 339 ? -3.657 -0.546 10.469 1.00 95.50 339 MET A N 1
ATOM 2662 C CA . MET A 1 339 ? -4.331 -0.946 11.707 1.00 95.50 339 MET A CA 1
ATOM 2663 C C . MET A 1 339 ? -3.995 -2.393 12.101 1.00 95.50 339 MET A C 1
ATOM 2665 O O . MET A 1 339 ? -3.662 -2.658 13.258 1.00 95.50 339 MET A O 1
ATOM 2669 N N . LEU A 1 340 ? -4.031 -3.329 11.146 1.00 94.75 340 LEU A N 1
ATOM 2670 C CA . LEU A 1 340 ? -3.670 -4.724 11.388 1.00 94.75 340 LEU A CA 1
ATOM 2671 C C . LEU A 1 340 ? -2.211 -4.865 11.835 1.00 94.75 340 LEU A C 1
ATOM 2673 O O . LEU A 1 340 ? -1.944 -5.569 12.808 1.00 94.75 340 LEU A O 1
ATOM 2677 N N . THR A 1 341 ? -1.274 -4.200 11.155 1.00 93.81 341 THR A N 1
ATOM 2678 C CA . THR A 1 341 ? 0.161 -4.282 11.477 1.00 93.81 341 THR A CA 1
ATOM 2679 C C . THR A 1 341 ? 0.461 -3.758 12.879 1.00 93.81 341 THR A C 1
ATOM 2681 O O . THR A 1 341 ? 1.261 -4.359 13.598 1.00 93.81 341 THR A O 1
ATOM 2684 N N . THR A 1 342 ? -0.239 -2.706 13.307 1.00 92.06 342 THR A N 1
ATOM 2685 C CA . THR A 1 342 ? -0.159 -2.168 14.669 1.00 92.06 342 THR A CA 1
ATOM 2686 C C . THR A 1 342 ? -0.770 -3.129 15.687 1.00 92.06 342 THR A C 1
ATOM 2688 O O . THR A 1 342 ? -0.211 -3.307 16.767 1.00 92.06 342 THR A O 1
ATOM 2691 N N . HIS A 1 343 ? -1.880 -3.793 15.347 1.00 92.62 343 HIS A N 1
ATOM 2692 C CA . HIS A 1 343 ? -2.551 -4.742 16.236 1.00 92.62 343 HIS A CA 1
ATOM 2693 C C . HIS A 1 343 ? -1.734 -6.020 16.483 1.00 92.62 343 HIS A C 1
ATOM 2695 O O . HIS A 1 343 ? -1.578 -6.433 17.630 1.00 92.62 343 HIS A O 1
ATOM 2701 N N . ILE A 1 344 ? -1.200 -6.648 15.429 1.00 92.81 344 ILE A N 1
ATOM 2702 C CA . ILE A 1 344 ? -0.447 -7.911 15.563 1.00 92.81 344 ILE A CA 1
ATOM 2703 C C . ILE A 1 344 ? 1.046 -7.703 15.847 1.00 92.81 344 ILE A C 1
ATOM 2705 O O . ILE A 1 344 ? 1.737 -8.653 16.220 1.00 92.81 344 ILE A O 1
ATOM 2709 N N . GLY A 1 345 ? 1.541 -6.477 15.659 1.00 93.31 345 GLY A N 1
ATOM 2710 C CA . GLY A 1 345 ? 2.943 -6.103 15.796 1.00 93.31 345 GLY A CA 1
ATOM 2711 C C . GLY A 1 345 ? 3.766 -6.353 14.528 1.00 93.31 345 GLY A C 1
ATOM 2712 O O . GLY A 1 345 ? 3.664 -7.393 13.874 1.00 93.31 345 GLY A O 1
ATOM 2713 N N . MET A 1 346 ? 4.658 -5.408 14.216 1.00 93.81 346 MET A N 1
ATOM 2714 C CA . MET A 1 346 ? 5.461 -5.410 12.986 1.00 93.81 346 MET A CA 1
ATOM 2715 C C . MET A 1 346 ? 6.337 -6.663 12.822 1.00 93.81 346 MET A C 1
ATOM 2717 O O . MET A 1 346 ? 6.452 -7.194 11.722 1.00 93.81 346 MET A O 1
ATOM 2721 N N . ALA A 1 347 ? 6.942 -7.165 13.904 1.00 94.75 347 ALA A N 1
ATOM 2722 C CA . ALA A 1 347 ? 7.801 -8.351 13.844 1.00 94.75 347 ALA A CA 1
ATOM 2723 C C . ALA A 1 347 ? 7.024 -9.605 13.406 1.00 94.75 347 ALA A C 1
ATOM 2725 O O . ALA A 1 347 ? 7.439 -10.300 12.479 1.00 94.75 347 ALA A O 1
ATOM 2726 N N . ARG A 1 348 ? 5.853 -9.845 14.016 1.00 94.38 348 ARG A N 1
ATOM 2727 C CA . ARG A 1 348 ? 4.958 -10.945 13.631 1.00 94.38 348 ARG A CA 1
ATOM 2728 C C . ARG A 1 348 ? 4.438 -10.734 12.211 1.00 94.38 348 ARG A C 1
ATOM 2730 O O . ARG A 1 348 ? 4.437 -11.673 11.426 1.00 94.38 348 ARG A O 1
ATOM 2737 N N . PHE A 1 349 ? 4.052 -9.511 11.849 1.00 94.88 349 PHE A N 1
ATOM 2738 C CA . PHE A 1 349 ? 3.606 -9.203 10.489 1.00 94.88 349 PHE A CA 1
ATOM 2739 C C . PHE A 1 349 ? 4.660 -9.573 9.429 1.00 94.88 349 PHE A C 1
ATOM 2741 O O . PHE A 1 349 ? 4.330 -10.288 8.485 1.00 94.88 349 PHE A O 1
ATOM 2748 N N . LYS A 1 350 ? 5.927 -9.172 9.612 1.00 95.31 350 LYS A N 1
ATOM 2749 C CA . LYS A 1 350 ? 7.043 -9.499 8.700 1.00 95.31 350 LYS A CA 1
ATOM 2750 C C . LYS A 1 350 ? 7.262 -11.007 8.545 1.00 95.31 350 LYS A C 1
ATOM 2752 O O . LYS A 1 350 ? 7.366 -11.516 7.432 1.00 95.31 350 LYS A O 1
ATOM 2757 N N . GLU A 1 351 ? 7.266 -11.745 9.653 1.00 95.12 351 GLU A N 1
ATOM 2758 C CA . GLU A 1 351 ? 7.387 -13.210 9.640 1.00 95.12 351 GLU A CA 1
ATOM 2759 C C . GLU A 1 351 ? 6.253 -13.865 8.826 1.00 95.12 351 GLU A C 1
ATOM 2761 O O . GLU A 1 351 ? 6.473 -14.742 7.978 1.00 95.12 351 GLU A O 1
ATOM 2766 N N . ARG A 1 352 ? 5.013 -13.425 9.062 1.00 95.06 352 ARG A N 1
ATOM 2767 C CA . ARG A 1 352 ? 3.831 -14.000 8.415 1.00 95.06 352 ARG A CA 1
ATOM 2768 C C . ARG A 1 352 ? 3.699 -13.603 6.954 1.00 95.06 352 ARG A C 1
ATOM 2770 O O . ARG A 1 352 ? 3.275 -14.433 6.148 1.00 95.06 352 ARG A O 1
ATOM 2777 N N . ILE A 1 353 ? 4.090 -12.384 6.593 1.00 95.81 353 ILE A N 1
ATOM 2778 C CA . ILE A 1 353 ? 4.037 -11.941 5.203 1.00 95.81 353 ILE A CA 1
ATOM 2779 C C . ILE A 1 353 ? 5.102 -12.635 4.349 1.00 95.81 353 ILE A C 1
ATOM 2781 O O . ILE A 1 353 ? 4.800 -13.053 3.233 1.00 95.81 353 ILE A O 1
ATOM 2785 N N . HIS A 1 354 ? 6.299 -12.870 4.895 1.00 95.81 354 HIS A N 1
ATOM 2786 C CA . HIS A 1 354 ? 7.306 -13.716 4.254 1.00 95.81 354 HIS A CA 1
ATOM 2787 C C . HIS A 1 354 ? 6.761 -15.132 4.007 1.00 95.81 354 HIS A C 1
ATOM 2789 O O . HIS A 1 354 ? 6.856 -15.652 2.899 1.00 95.81 354 HIS A O 1
ATOM 2795 N N . THR A 1 355 ? 6.094 -15.722 5.005 1.00 95.69 355 THR A N 1
ATOM 2796 C CA . THR A 1 355 ? 5.453 -17.042 4.871 1.00 95.69 355 THR A CA 1
ATOM 2797 C C . THR A 1 355 ? 4.392 -17.068 3.763 1.00 95.69 355 THR A C 1
ATOM 2799 O O . THR A 1 355 ? 4.313 -18.032 3.004 1.00 95.69 355 THR A O 1
ATOM 2802 N N . TYR A 1 356 ? 3.574 -16.018 3.653 1.00 96.44 356 TYR A N 1
ATOM 2803 C CA . TYR A 1 356 ? 2.593 -15.877 2.575 1.00 96.44 356 TYR A CA 1
ATOM 2804 C C . TYR A 1 356 ? 3.269 -15.825 1.195 1.00 96.44 356 TYR A C 1
ATOM 2806 O O . TYR A 1 356 ? 2.888 -16.569 0.290 1.00 96.44 356 TYR A O 1
ATOM 2814 N N . LEU A 1 357 ? 4.303 -14.995 1.043 1.00 96.81 357 LEU A N 1
ATOM 2815 C CA . LEU A 1 357 ? 5.031 -14.855 -0.219 1.00 96.81 357 LEU A CA 1
ATOM 2816 C C . LEU A 1 357 ? 5.720 -16.157 -0.637 1.00 96.81 357 LEU A C 1
ATOM 2818 O O . LEU A 1 357 ? 5.648 -16.522 -1.808 1.00 96.81 357 LEU A O 1
ATOM 2822 N N . ASP A 1 358 ? 6.331 -16.880 0.303 1.00 95.62 358 ASP A N 1
ATOM 2823 C CA . ASP A 1 358 ? 6.991 -18.161 0.037 1.00 95.62 358 ASP A CA 1
ATOM 2824 C C . ASP A 1 358 ? 5.991 -19.240 -0.418 1.00 95.62 358 ASP A C 1
ATOM 2826 O O . ASP A 1 358 ? 6.185 -19.886 -1.450 1.00 95.62 358 ASP A O 1
ATOM 2830 N N . ARG A 1 359 ? 4.850 -19.367 0.276 1.00 96.00 359 ARG A N 1
ATOM 2831 C CA . ARG A 1 359 ? 3.803 -20.357 -0.049 1.00 96.00 359 ARG A CA 1
ATOM 2832 C C . ARG A 1 359 ? 3.135 -20.125 -1.402 1.00 96.00 359 ARG A C 1
ATOM 2834 O O . ARG A 1 359 ? 2.740 -21.088 -2.060 1.00 96.00 359 ARG A O 1
ATOM 2841 N N . HIS A 1 360 ? 2.961 -18.865 -1.798 1.00 95.44 360 HIS A N 1
ATOM 2842 C CA . HIS A 1 360 ? 2.196 -18.496 -2.993 1.00 95.44 360 HIS A CA 1
ATOM 2843 C C . HIS A 1 360 ? 3.067 -18.008 -4.158 1.00 95.44 360 HIS A C 1
ATOM 2845 O O . HIS A 1 360 ? 2.529 -17.605 -5.194 1.00 95.44 360 HIS A O 1
ATOM 2851 N N . LYS A 1 361 ? 4.397 -18.075 -4.019 1.00 94.19 361 LYS A N 1
ATOM 2852 C CA . LYS A 1 361 ? 5.374 -17.626 -5.015 1.00 94.19 361 LYS A CA 1
ATOM 2853 C C . LYS A 1 361 ? 5.082 -18.199 -6.406 1.00 94.19 361 LYS A C 1
ATOM 2855 O O . LYS A 1 361 ? 4.937 -19.408 -6.578 1.00 94.19 361 LYS A O 1
ATOM 2860 N N . TYR A 1 362 ? 5.034 -17.333 -7.418 1.00 90.94 362 TYR A N 1
ATOM 2861 C CA . TYR A 1 362 ? 4.742 -17.668 -8.821 1.00 90.94 362 TYR A CA 1
ATOM 2862 C C . TYR A 1 362 ? 3.375 -18.338 -9.041 1.00 90.94 362 TYR A C 1
ATOM 2864 O O . TYR A 1 362 ? 3.165 -19.104 -9.994 1.00 90.94 362 TYR A O 1
ATOM 2872 N N . SER A 1 363 ? 2.432 -18.066 -8.145 1.00 92.19 363 SER A N 1
ATOM 2873 C CA . SER A 1 363 ? 1.075 -18.592 -8.173 1.00 92.19 363 SER A CA 1
ATOM 2874 C C . SER A 1 363 ? 0.067 -17.476 -7.905 1.00 92.19 363 SER A C 1
ATOM 2876 O O . SER A 1 363 ? 0.398 -16.290 -7.910 1.00 92.19 363 SER A O 1
ATOM 2878 N N . SER A 1 364 ? -1.191 -17.871 -7.724 1.00 90.25 364 SER A N 1
ATOM 2879 C CA . SER A 1 364 ? -2.272 -16.956 -7.392 1.00 90.25 364 SER A CA 1
ATOM 2880 C C . SER A 1 364 ? -2.820 -17.179 -5.986 1.00 90.25 364 SER A C 1
ATOM 2882 O O . SER A 1 364 ? -2.968 -18.339 -5.592 1.00 90.25 364 SER A O 1
ATOM 2884 N N . ALA A 1 365 ? -3.226 -16.110 -5.303 1.00 91.94 365 ALA A N 1
ATOM 2885 C CA . ALA A 1 365 ? -3.804 -16.147 -3.959 1.00 91.94 365 ALA A CA 1
ATOM 2886 C C . ALA A 1 365 ? -5.179 -15.460 -3.878 1.00 91.94 365 ALA A C 1
ATOM 2888 O O . ALA A 1 365 ? -5.532 -14.619 -4.707 1.00 91.94 365 ALA A O 1
ATOM 2889 N N . ARG A 1 366 ? -5.975 -15.854 -2.886 1.00 93.31 366 ARG A N 1
ATOM 2890 C CA . ARG A 1 366 ? -7.226 -15.209 -2.465 1.00 93.31 366 ARG A CA 1
ATOM 2891 C C . ARG A 1 366 ? -7.030 -14.493 -1.138 1.00 93.31 366 ARG A C 1
ATOM 2893 O O . ARG A 1 366 ? -6.112 -14.807 -0.385 1.00 93.31 366 ARG A O 1
ATOM 2900 N N . THR A 1 367 ? -7.986 -13.641 -0.780 1.00 91.75 367 THR A N 1
ATOM 2901 C CA . THR A 1 367 ? -8.013 -12.995 0.539 1.00 91.75 367 THR A CA 1
ATOM 2902 C C . THR A 1 367 ? -7.941 -14.006 1.699 1.00 91.75 367 THR A C 1
ATOM 2904 O O . THR A 1 367 ? -7.220 -13.791 2.670 1.00 91.75 367 THR A O 1
ATOM 2907 N N . SER A 1 368 ? -8.610 -15.159 1.580 1.00 90.44 368 SER A N 1
ATOM 2908 C CA . SER A 1 368 ? -8.540 -16.235 2.584 1.00 90.44 368 SER A CA 1
ATOM 2909 C C . SER A 1 368 ? -7.131 -16.799 2.786 1.00 90.44 368 SER A C 1
ATOM 2911 O O . SER A 1 368 ? -6.784 -17.190 3.898 1.00 90.44 368 SER A O 1
ATOM 2913 N N . ASP A 1 369 ? -6.321 -16.839 1.725 1.00 93.38 369 ASP A N 1
ATOM 2914 C CA . ASP A 1 369 ? -4.965 -17.387 1.772 1.00 93.38 369 ASP A CA 1
ATOM 2915 C C . ASP A 1 369 ? -4.042 -16.451 2.570 1.00 93.38 369 ASP A C 1
ATOM 2917 O O . ASP A 1 369 ? -3.275 -16.911 3.420 1.00 93.38 369 ASP A O 1
ATOM 2921 N N . LEU A 1 370 ? -4.196 -15.132 2.389 1.00 92.38 370 LEU A N 1
ATOM 2922 C CA . LEU A 1 370 ? -3.509 -14.123 3.197 1.00 92.38 370 LEU A CA 1
ATOM 2923 C C . LEU A 1 370 ? -3.860 -14.266 4.684 1.00 92.38 370 LEU A C 1
ATOM 2925 O O . LEU A 1 370 ? -2.960 -14.353 5.521 1.00 92.38 370 LEU A O 1
ATOM 2929 N N . TRP A 1 371 ? -5.152 -14.327 5.023 1.00 89.69 371 TRP A N 1
ATOM 2930 C CA . TRP A 1 371 ? -5.583 -14.437 6.422 1.00 89.69 371 TRP A CA 1
ATOM 2931 C C . TRP A 1 371 ? -5.091 -15.712 7.095 1.00 89.69 371 TRP A C 1
ATOM 2933 O O . TRP A 1 371 ? -4.660 -15.651 8.242 1.00 89.69 371 TRP A O 1
ATOM 2943 N N . SER A 1 372 ? -5.048 -16.826 6.360 1.00 89.12 372 SER A N 1
ATOM 2944 C CA . SER A 1 372 ? -4.493 -18.088 6.864 1.00 89.12 372 SER A CA 1
ATOM 2945 C C . SER A 1 372 ? -2.998 -18.011 7.213 1.00 89.12 372 SER A C 1
ATOM 2947 O O . SER A 1 372 ? -2.487 -18.848 7.959 1.00 89.12 372 SER A O 1
ATOM 2949 N N . CYS A 1 373 ? -2.281 -17.022 6.667 1.00 91.25 373 CYS A N 1
ATOM 2950 C CA . CYS A 1 373 ? -0.876 -16.775 6.973 1.00 91.25 373 CYS A CA 1
ATOM 2951 C C . CYS A 1 373 ? -0.706 -15.713 8.066 1.00 91.25 373 CYS A C 1
ATOM 2953 O O . CYS A 1 373 ? 0.095 -15.918 8.977 1.00 91.25 373 CYS A O 1
ATOM 2955 N N . LEU A 1 374 ? -1.435 -14.591 7.982 1.00 85.12 374 LEU A N 1
ATOM 2956 C CA . LEU A 1 374 ? -1.227 -13.415 8.836 1.00 85.12 374 LEU A CA 1
ATOM 2957 C C . LEU A 1 374 ? -1.646 -13.596 10.295 1.00 85.12 374 LEU A C 1
ATOM 2959 O O . LEU A 1 374 ? -1.070 -12.942 11.166 1.00 85.12 374 LEU A O 1
ATOM 2963 N N . GLY A 1 375 ? -2.609 -14.464 10.595 1.00 77.81 375 GLY A N 1
ATOM 2964 C CA . GLY A 1 375 ? -3.113 -14.563 11.956 1.00 77.81 375 GLY A CA 1
ATOM 2965 C C . GLY A 1 375 ? -3.820 -15.863 12.286 1.00 77.81 375 GLY A C 1
ATOM 2966 O O . GLY A 1 375 ? -3.942 -16.772 11.472 1.00 77.81 375 GLY A O 1
ATOM 2967 N N . ASP A 1 376 ? -4.226 -15.937 13.545 1.00 83.06 376 ASP A N 1
ATOM 2968 C CA . ASP A 1 376 ? -5.135 -16.951 14.064 1.00 83.06 376 ASP A CA 1
ATOM 2969 C C . ASP A 1 376 ? -6.592 -16.606 13.700 1.00 83.06 376 ASP A C 1
ATOM 2971 O O . ASP A 1 376 ? -6.880 -15.608 13.029 1.00 83.06 376 ASP A O 1
ATOM 2975 N N . GLU A 1 377 ? -7.525 -17.443 14.152 1.00 87.94 377 GLU A N 1
ATOM 2976 C CA . GLU A 1 377 ? -8.957 -17.273 13.890 1.00 87.94 377 GLU A CA 1
ATOM 2977 C C . GLU A 1 377 ? -9.477 -15.893 14.332 1.00 87.94 377 GLU A C 1
ATOM 2979 O O . GLU A 1 377 ? -10.338 -15.320 13.667 1.00 87.94 377 GLU A O 1
ATOM 2984 N N . ALA A 1 378 ? -8.925 -15.306 15.402 1.00 90.00 378 ALA A N 1
ATOM 2985 C CA . ALA A 1 378 ? -9.367 -14.005 15.898 1.00 90.00 378 ALA A CA 1
ATOM 2986 C C . ALA A 1 378 ? -9.030 -12.877 14.912 1.00 90.00 378 ALA A C 1
ATOM 2988 O O . ALA A 1 378 ? -9.884 -12.036 14.621 1.00 90.00 378 ALA A O 1
ATOM 2989 N N . VAL A 1 379 ? -7.823 -12.891 14.336 1.00 90.50 379 VAL A N 1
ATOM 2990 C CA . VAL A 1 379 ? -7.427 -11.933 13.291 1.00 90.50 379 VAL A CA 1
ATOM 2991 C C . VAL A 1 379 ? -8.290 -12.103 12.046 1.00 90.50 379 VAL A C 1
ATOM 2993 O O . VAL A 1 379 ? -8.748 -11.108 11.487 1.00 90.50 379 VAL A O 1
ATOM 2996 N N . LEU A 1 380 ? -8.551 -13.340 11.616 1.00 91.19 380 LEU A N 1
ATOM 2997 C CA . LEU A 1 380 ? -9.384 -13.606 10.441 1.00 91.19 380 LEU A CA 1
ATOM 2998 C C . LEU A 1 380 ? -10.809 -13.077 10.634 1.00 91.19 380 LEU A C 1
ATOM 3000 O O . LEU A 1 380 ? -11.336 -12.374 9.767 1.00 91.19 380 LEU A O 1
ATOM 3004 N N . VAL A 1 381 ? -11.422 -13.383 11.778 1.00 93.69 381 VAL A N 1
ATOM 3005 C CA . VAL A 1 381 ? -12.777 -12.937 12.115 1.00 93.69 381 VAL A CA 1
ATOM 3006 C C . VAL A 1 381 ? -12.827 -11.412 12.228 1.00 93.69 381 VAL A C 1
ATOM 3008 O O . VAL A 1 381 ? -13.734 -10.797 11.664 1.00 93.69 381 VAL A O 1
ATOM 3011 N N . MET A 1 382 ? -11.821 -10.786 12.849 1.00 95.00 382 MET A N 1
ATOM 3012 C CA . MET A 1 382 ? -11.695 -9.329 12.895 1.00 95.00 382 MET A CA 1
ATOM 3013 C C . MET A 1 382 ? -11.617 -8.736 11.489 1.00 95.00 382 MET A C 1
ATOM 3015 O O . MET A 1 382 ? -12.435 -7.890 11.122 1.00 95.00 382 MET A O 1
ATOM 3019 N N . MET A 1 383 ? -10.679 -9.210 10.672 1.00 95.19 383 MET A N 1
ATOM 3020 C CA . MET A 1 383 ? -10.417 -8.651 9.351 1.00 95.19 383 MET A CA 1
ATOM 3021 C C . MET A 1 383 ? -11.562 -8.842 8.365 1.00 95.19 383 MET A C 1
ATOM 3023 O O . MET A 1 383 ? -11.771 -8.001 7.485 1.00 95.19 383 MET A O 1
ATOM 3027 N N . LYS A 1 384 ? -12.365 -9.891 8.543 1.00 94.31 384 LYS A N 1
ATOM 3028 C CA . LYS A 1 384 ? -13.609 -10.069 7.799 1.00 94.31 384 LYS A CA 1
ATOM 3029 C C . LYS A 1 384 ? -14.555 -8.882 8.009 1.00 94.31 384 LYS A C 1
ATOM 3031 O O . LYS A 1 384 ? -15.023 -8.324 7.021 1.00 94.31 384 LYS A O 1
ATOM 3036 N N . THR A 1 385 ? -14.742 -8.418 9.250 1.00 95.69 385 THR A N 1
ATOM 3037 C CA . THR A 1 385 ? -15.611 -7.254 9.538 1.00 95.69 385 THR A CA 1
ATOM 3038 C C . THR A 1 385 ? -15.138 -5.963 8.866 1.00 95.69 385 THR A C 1
ATOM 3040 O O . THR A 1 385 ? -15.952 -5.128 8.502 1.00 95.69 385 THR A O 1
ATOM 3043 N N . TRP A 1 386 ? -13.836 -5.803 8.622 1.00 96.38 386 TRP A N 1
ATOM 3044 C CA . TRP A 1 386 ? -13.289 -4.616 7.953 1.00 96.38 386 TRP A CA 1
ATOM 3045 C C . TRP A 1 386 ? -13.324 -4.688 6.429 1.00 96.38 386 TRP A C 1
ATOM 3047 O O . TRP A 1 386 ? -13.304 -3.654 5.763 1.00 96.38 386 TRP A O 1
ATOM 3057 N N . THR A 1 387 ? -13.367 -5.895 5.867 1.00 95.38 387 THR A N 1
ATOM 3058 C CA . THR A 1 387 ? -13.156 -6.101 4.429 1.00 95.38 387 THR A CA 1
ATOM 3059 C C . THR A 1 387 ? -14.418 -6.488 3.674 1.00 95.38 387 THR A C 1
ATOM 3061 O O . THR A 1 387 ? -14.511 -6.195 2.485 1.00 95.38 387 THR A O 1
ATOM 3064 N N . THR A 1 388 ? -15.412 -7.093 4.331 1.00 93.88 388 THR A N 1
ATOM 3065 C CA . THR A 1 388 ? -16.642 -7.567 3.669 1.00 93.88 388 THR A CA 1
ATOM 3066 C C . THR A 1 388 ? -17.843 -6.636 3.828 1.00 93.88 388 THR A C 1
ATOM 3068 O O . THR A 1 388 ? -18.922 -6.955 3.336 1.00 93.88 388 THR A O 1
ATOM 3071 N N . GLN A 1 389 ? -17.682 -5.483 4.481 1.00 92.88 389 GLN A N 1
ATOM 3072 C CA . GLN A 1 389 ? -18.722 -4.454 4.578 1.00 92.88 389 GLN A CA 1
ATOM 3073 C C . GLN A 1 389 ? -18.176 -3.061 4.237 1.00 92.88 389 GLN A C 1
ATOM 3075 O O . GLN A 1 389 ? -16.991 -2.773 4.422 1.00 92.88 389 GLN A O 1
ATOM 3080 N N . LYS A 1 390 ? -19.052 -2.197 3.717 1.00 92.94 390 LYS A N 1
ATOM 3081 C CA . LYS A 1 390 ? -18.743 -0.789 3.430 1.00 92.94 390 LYS A CA 1
ATOM 3082 C C . LYS A 1 390 ? -18.825 0.066 4.698 1.00 92.94 390 LYS A C 1
ATOM 3084 O O . LYS A 1 390 ? -19.568 -0.279 5.626 1.00 92.94 390 LYS A O 1
ATOM 3089 N N . GLY A 1 391 ? -18.157 1.212 4.693 1.00 94.00 391 GLY A N 1
ATOM 3090 C CA . GLY A 1 391 ? -18.085 2.126 5.827 1.00 94.00 391 GLY A CA 1
ATOM 3091 C C . GLY A 1 391 ? -17.073 1.703 6.892 1.00 94.00 391 GLY A C 1
ATOM 3092 O O . GLY A 1 391 ? -16.347 0.711 6.752 1.00 94.00 391 GLY A O 1
ATOM 3093 N N . TYR A 1 392 ? -17.082 2.463 7.981 1.00 94.88 392 TYR A N 1
ATOM 3094 C CA . TYR A 1 392 ? -16.231 2.322 9.158 1.00 94.88 392 TYR A CA 1
ATOM 3095 C C . TYR A 1 392 ? -17.008 2.734 10.430 1.00 94.88 392 TYR A C 1
ATOM 3097 O O . TYR A 1 392 ? -18.056 3.385 10.323 1.00 94.88 392 TYR A O 1
ATOM 3105 N N . PRO A 1 393 ? -16.544 2.358 11.635 1.00 94.44 393 PRO A N 1
ATOM 3106 C CA . PRO A 1 393 ? -17.192 2.752 12.882 1.00 94.44 393 PRO A CA 1
ATOM 3107 C C . PRO A 1 393 ? -16.758 4.151 13.345 1.00 94.44 393 PRO A C 1
ATOM 3109 O O . PRO A 1 393 ? -15.576 4.488 13.315 1.00 94.44 393 PRO A O 1
ATOM 3112 N N . TYR A 1 394 ? -17.704 4.926 13.872 1.00 91.69 394 TYR A N 1
ATOM 3113 C CA . TYR A 1 394 ? -17.443 5.977 14.852 1.00 91.69 394 TYR A CA 1
ATOM 3114 C C . TYR A 1 394 ? -17.427 5.377 16.250 1.00 91.69 394 TYR A C 1
ATOM 3116 O O . TYR A 1 394 ? -18.278 4.552 16.587 1.00 91.69 394 TYR A O 1
ATOM 3124 N N . LEU A 1 395 ? -16.484 5.825 17.071 1.00 93.44 395 LEU A N 1
ATOM 3125 C CA . LEU A 1 395 ? -16.444 5.491 18.486 1.00 93.44 395 LEU A CA 1
ATOM 3126 C C . LEU A 1 395 ? -17.058 6.641 19.277 1.00 93.44 395 LEU A C 1
ATOM 3128 O O . LEU A 1 395 ? -16.619 7.783 19.158 1.00 93.44 395 LEU A O 1
ATOM 3132 N N . LEU A 1 396 ? -18.080 6.328 20.064 1.00 92.38 396 LEU A N 1
ATOM 3133 C CA . LEU A 1 396 ? -18.728 7.257 20.979 1.00 92.38 396 LEU A CA 1
ATOM 3134 C C . LEU A 1 396 ? -18.281 6.910 22.392 1.00 92.38 396 LEU A C 1
ATOM 3136 O O . LEU A 1 396 ? -18.358 5.747 22.787 1.00 92.38 396 LEU A O 1
ATOM 3140 N N . ALA A 1 397 ? -17.783 7.911 23.109 1.00 93.50 397 ALA A N 1
ATOM 3141 C CA . ALA A 1 397 ? -17.357 7.805 24.494 1.00 93.50 397 ALA A CA 1
ATOM 3142 C C . ALA A 1 397 ? -18.294 8.664 25.347 1.00 93.50 397 ALA A C 1
ATOM 3144 O O . ALA A 1 397 ? -18.236 9.891 25.284 1.00 93.50 397 ALA A O 1
ATOM 3145 N N . ASP 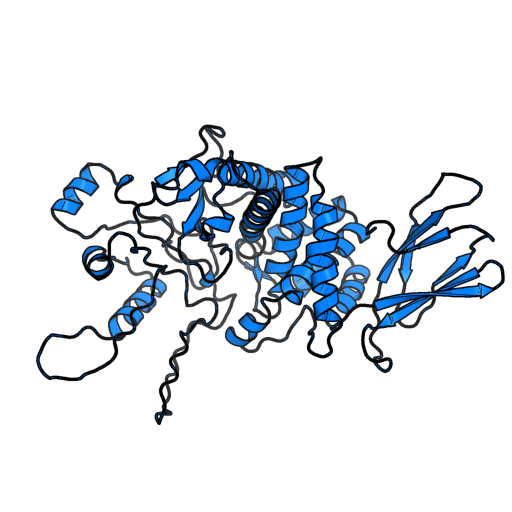A 1 398 ? -19.166 8.007 26.106 1.00 92.25 398 ASP A N 1
ATOM 3146 C CA . ASP A 1 398 ? -20.189 8.633 26.940 1.00 92.25 398 ASP A CA 1
ATOM 3147 C C . ASP A 1 398 ? -19.806 8.451 28.423 1.00 92.25 398 ASP A C 1
ATOM 3149 O O . ASP A 1 398 ? -19.450 7.348 28.844 1.00 92.25 398 ASP A O 1
ATOM 3153 N N . VAL A 1 399 ? -19.866 9.514 29.233 1.00 90.06 399 VAL A N 1
ATOM 3154 C CA . VAL A 1 399 ? -19.715 9.401 30.697 1.00 90.06 399 VAL A CA 1
ATOM 3155 C C . VAL A 1 399 ? -21.002 8.792 31.249 1.00 90.06 399 VAL A C 1
ATOM 3157 O O . VAL A 1 399 ? -22.071 9.382 31.094 1.00 90.06 399 VAL A O 1
ATOM 3160 N N . VAL A 1 400 ? -20.909 7.604 31.846 1.00 90.50 400 VAL A N 1
ATOM 3161 C CA . VAL A 1 400 ? -22.079 6.855 32.341 1.00 90.50 400 VAL A CA 1
ATOM 3162 C C . VAL A 1 400 ? -22.246 6.937 33.857 1.00 90.50 400 VAL A C 1
ATOM 3164 O O . VAL A 1 400 ? -23.377 6.875 34.319 1.00 90.50 400 VAL A O 1
ATOM 3167 N N . ASP A 1 401 ? -21.152 7.141 34.598 1.00 86.06 401 ASP A N 1
ATOM 3168 C CA . ASP A 1 401 ? -21.107 7.359 36.054 1.00 86.06 401 ASP A CA 1
ATOM 3169 C C . ASP A 1 401 ? -19.991 8.379 36.385 1.00 86.06 401 ASP A C 1
ATOM 3171 O O . ASP A 1 401 ? -19.191 8.691 35.501 1.00 86.06 401 ASP A O 1
ATOM 3175 N N . GLU A 1 402 ? -19.897 8.875 37.633 1.00 82.81 402 GLU A N 1
ATOM 3176 C CA . GLU A 1 402 ? -18.949 9.945 38.042 1.00 82.81 402 GLU A CA 1
ATOM 3177 C C . GLU A 1 402 ? -17.501 9.711 37.575 1.00 82.81 402 GLU A C 1
ATOM 3179 O O . GLU A 1 402 ? -16.857 10.649 37.111 1.00 82.81 402 GLU A O 1
ATOM 3184 N N . ASP A 1 403 ? -17.034 8.458 37.616 1.00 88.75 403 ASP A N 1
ATOM 3185 C CA . ASP A 1 403 ? -15.673 8.072 37.228 1.00 88.75 403 ASP A CA 1
ATOM 3186 C C . ASP A 1 403 ? -15.648 6.985 36.134 1.00 88.75 403 ASP A C 1
ATOM 3188 O O . ASP A 1 403 ? -14.682 6.230 36.037 1.00 88.75 403 ASP A O 1
ATOM 3192 N N . THR A 1 404 ? -16.712 6.816 35.334 1.00 92.81 404 THR A N 1
ATOM 3193 C CA . THR A 1 404 ? -16.765 5.758 34.300 1.00 92.81 404 THR A CA 1
ATOM 3194 C C . THR A 1 404 ? -17.178 6.288 32.934 1.00 92.81 404 THR A C 1
ATOM 3196 O O . THR A 1 404 ? -18.245 6.877 32.765 1.00 92.81 404 THR A O 1
ATOM 3199 N N . VAL A 1 405 ? -16.361 5.979 31.925 1.00 94.19 405 VAL A N 1
ATOM 3200 C CA . VAL A 1 405 ? -16.656 6.221 30.510 1.00 94.19 405 VAL A CA 1
ATOM 3201 C C . VAL A 1 405 ? -17.016 4.902 29.835 1.00 94.19 405 VAL A C 1
ATOM 3203 O O . VAL A 1 405 ? -16.286 3.915 29.954 1.00 94.19 405 VAL A O 1
ATOM 3206 N N . SER A 1 406 ? -18.133 4.886 29.109 1.00 95.50 406 SER A N 1
ATOM 3207 C CA . SER A 1 406 ? -18.526 3.791 28.224 1.00 95.50 406 SER A CA 1
ATOM 3208 C C . SER A 1 406 ? -18.180 4.136 26.780 1.00 95.50 406 SER A C 1
ATOM 3210 O O . SER A 1 406 ? -18.570 5.186 26.270 1.00 95.50 406 SER A O 1
ATOM 3212 N N . ILE A 1 407 ? -17.439 3.252 26.116 1.00 96.44 407 ILE A N 1
ATOM 3213 C CA . ILE A 1 407 ? -17.098 3.361 24.700 1.00 96.44 407 ILE A CA 1
ATOM 3214 C C . ILE A 1 407 ? -17.919 2.350 23.912 1.00 96.44 407 ILE A C 1
ATOM 3216 O O . ILE A 1 407 ? -17.843 1.145 24.157 1.00 96.44 407 ILE A O 1
ATOM 3220 N N . ARG A 1 408 ? -18.636 2.834 22.903 1.00 94.56 408 ARG A N 1
ATOM 3221 C CA . ARG A 1 408 ? -19.415 2.017 21.966 1.00 94.56 408 ARG A CA 1
ATOM 3222 C C . ARG A 1 408 ? -19.162 2.447 20.530 1.00 94.56 408 ARG A C 1
ATOM 3224 O O . ARG A 1 408 ? -18.653 3.536 20.275 1.00 94.56 408 ARG A O 1
ATOM 3231 N N . GLN A 1 409 ? -19.538 1.595 19.584 1.00 93.62 409 GLN A N 1
ATOM 3232 C CA . GLN A 1 409 ? -19.383 1.872 18.158 1.00 93.62 409 GLN A CA 1
ATOM 3233 C C . GLN A 1 409 ? -20.725 2.132 17.469 1.00 93.62 409 GLN A C 1
ATOM 3235 O O . GLN A 1 409 ? -21.738 1.506 17.785 1.00 93.62 409 GLN A O 1
ATOM 3240 N N . VAL A 1 410 ? -20.711 3.022 16.480 1.00 91.50 410 VAL A N 1
ATOM 3241 C CA . VAL A 1 410 ? -21.837 3.290 15.579 1.00 91.50 410 VAL A CA 1
ATOM 3242 C C . VAL A 1 410 ? -21.310 3.337 14.152 1.00 91.50 410 VAL A C 1
ATOM 3244 O O . VAL A 1 410 ? -20.294 3.971 13.889 1.00 91.50 410 VAL A O 1
ATOM 3247 N N . ALA A 1 411 ? -21.976 2.667 13.216 1.00 91.12 411 ALA A N 1
ATOM 3248 C CA . ALA A 1 411 ? -21.581 2.707 11.811 1.00 91.12 411 ALA A CA 1
ATOM 3249 C C . ALA A 1 411 ? -21.715 4.122 11.224 1.00 91.12 411 ALA A C 1
ATOM 3251 O O . ALA A 1 411 ? -22.708 4.803 11.469 1.00 91.12 411 ALA A O 1
ATOM 3252 N N . VAL A 1 412 ? -20.758 4.534 10.389 1.00 87.31 412 VAL A N 1
ATOM 3253 C CA . VAL A 1 412 ? -20.904 5.729 9.546 1.00 87.31 412 VAL A CA 1
ATOM 3254 C C . VAL A 1 412 ? -22.062 5.562 8.549 1.00 87.31 412 VAL A C 1
ATOM 3256 O O . VAL A 1 412 ? -22.276 4.485 7.972 1.00 87.31 412 VAL A O 1
ATOM 3259 N N . GLY A 1 413 ? -22.800 6.649 8.323 1.00 72.19 413 GLY A N 1
ATOM 3260 C CA . GLY A 1 413 ? -24.010 6.663 7.501 1.00 72.19 413 GLY A CA 1
ATOM 3261 C C . GLY A 1 413 ? -25.288 6.500 8.330 1.00 72.19 413 GLY A C 1
ATOM 3262 O O . GLY A 1 413 ? -25.267 6.592 9.554 1.00 72.19 413 GLY A O 1
ATOM 3263 N N . ASN A 1 414 ? -26.427 6.328 7.656 1.00 56.69 414 ASN A N 1
ATOM 3264 C CA . ASN A 1 414 ? -27.750 6.402 8.281 1.00 56.69 414 ASN A CA 1
ATOM 3265 C C . ASN A 1 414 ? -27.907 5.391 9.441 1.00 56.69 414 ASN A C 1
ATOM 3267 O O . ASN A 1 414 ? -27.517 4.229 9.320 1.00 56.69 414 ASN A O 1
ATOM 3271 N N . SER A 1 415 ? -28.518 5.831 10.545 1.00 54.03 415 SER A N 1
ATOM 3272 C CA . SER A 1 415 ? -28.552 5.196 11.881 1.00 54.03 415 SER A CA 1
ATOM 3273 C C . SER A 1 415 ? -29.235 3.820 11.979 1.00 54.03 415 SER A C 1
ATOM 3275 O O . SER A 1 415 ? -29.335 3.263 13.068 1.00 54.03 415 SER A O 1
ATOM 3277 N N . ASN A 1 416 ? -29.675 3.252 10.854 1.00 53.97 416 ASN A N 1
ATOM 3278 C CA . ASN A 1 416 ? -30.426 1.997 10.770 1.00 53.97 416 ASN A CA 1
ATOM 3279 C C . ASN A 1 416 ? -29.587 0.790 10.322 1.00 53.97 416 ASN A C 1
ATOM 3281 O O . ASN A 1 416 ? -30.148 -0.259 10.012 1.00 53.97 416 ASN A O 1
ATOM 3285 N N . THR A 1 417 ? -28.260 0.910 10.228 1.00 61.44 417 THR A N 1
ATOM 3286 C CA . THR A 1 417 ? -27.437 -0.225 9.790 1.00 61.44 417 THR A CA 1
ATOM 3287 C C . THR A 1 417 ? -26.863 -1.001 10.971 1.00 61.44 417 THR A C 1
ATOM 3289 O O . THR A 1 417 ? -26.028 -0.469 11.695 1.00 61.44 417 THR A O 1
ATOM 3292 N N . GLU A 1 418 ? -27.210 -2.288 11.082 1.00 78.56 418 GLU A N 1
ATOM 3293 C CA . GLU A 1 418 ? -26.652 -3.287 12.023 1.00 78.56 418 GLU A CA 1
ATOM 3294 C C . GLU A 1 418 ? -25.151 -3.592 11.797 1.00 78.56 418 GLU A C 1
ATOM 3296 O O . GLU A 1 418 ? -24.608 -4.572 12.307 1.00 78.56 418 GLU A O 1
ATOM 3301 N N . ARG A 1 419 ? -24.452 -2.771 11.000 1.00 90.31 419 ARG A N 1
ATOM 3302 C CA . ARG A 1 419 ? -23.029 -2.944 10.703 1.00 90.31 419 ARG A CA 1
ATOM 3303 C C . ARG A 1 419 ? -22.217 -2.661 11.959 1.00 90.31 419 ARG A C 1
ATOM 3305 O O . ARG A 1 419 ? -22.345 -1.607 12.578 1.00 90.31 419 ARG A O 1
ATOM 3312 N N . GLN A 1 420 ? -21.365 -3.611 12.302 1.00 92.31 420 GLN A N 1
ATOM 3313 C CA . GLN A 1 420 ? -20.482 -3.560 13.456 1.00 92.31 420 GLN A CA 1
ATOM 3314 C C . GLN A 1 420 ? -19.125 -4.136 13.058 1.00 92.31 420 GLN A C 1
ATOM 3316 O O . GLN A 1 420 ? -19.032 -4.972 12.156 1.00 92.31 420 GLN A O 1
ATOM 3321 N N . TRP A 1 421 ? -18.079 -3.684 13.732 1.00 96.38 421 TRP A N 1
ATOM 3322 C CA . TRP A 1 421 ? -16.702 -4.096 13.513 1.00 96.38 421 TRP A CA 1
ATOM 3323 C C . TRP A 1 421 ? -16.136 -4.713 14.782 1.00 96.38 421 TRP A C 1
ATOM 3325 O O . TRP A 1 421 ? -16.559 -4.405 15.894 1.00 96.38 421 TRP A O 1
ATOM 3335 N N . ILE A 1 422 ? -15.139 -5.571 14.617 1.00 97.06 422 ILE A N 1
ATOM 3336 C CA . ILE A 1 422 ? -14.232 -5.896 15.714 1.00 97.06 422 ILE A CA 1
ATOM 3337 C C . ILE A 1 422 ? -13.116 -4.858 15.646 1.00 97.06 422 ILE A C 1
ATOM 3339 O O . ILE A 1 422 ? -12.318 -4.864 14.707 1.00 97.06 422 ILE A O 1
ATOM 3343 N N . VAL A 1 423 ? -13.105 -3.916 16.588 1.00 97.12 423 VAL A N 1
ATOM 3344 C CA . VAL A 1 423 ? -12.187 -2.770 16.556 1.00 97.12 423 VAL A CA 1
ATOM 3345 C C . VAL A 1 423 ? -11.015 -3.033 17.504 1.00 97.12 423 VAL A C 1
ATOM 3347 O O . VAL A 1 423 ? -11.252 -3.176 18.708 1.00 97.12 423 VAL A O 1
ATOM 3350 N N . PRO A 1 424 ? -9.758 -3.068 17.017 1.00 95.75 424 PRO A N 1
ATOM 3351 C CA . PRO A 1 424 ? -8.577 -3.124 17.875 1.00 95.75 424 PRO A CA 1
ATOM 3352 C C . PRO A 1 424 ? -8.353 -1.753 18.532 1.00 95.75 424 PRO A C 1
ATOM 3354 O O . PRO A 1 424 ? -7.533 -0.946 18.095 1.00 95.75 424 PRO A O 1
ATOM 3357 N N . LEU A 1 425 ? -9.148 -1.466 19.561 1.00 95.38 425 LEU A N 1
ATOM 3358 C CA . LEU A 1 425 ? -9.205 -0.182 20.244 1.00 95.38 425 LEU A CA 1
ATOM 3359 C C . LEU A 1 425 ? -7.883 0.123 20.952 1.00 95.38 425 LEU A C 1
ATOM 3361 O O . LEU A 1 425 ? -7.436 -0.626 21.822 1.00 95.38 425 LEU A O 1
ATOM 3365 N N . ARG A 1 426 ? -7.307 1.281 20.631 1.00 94.50 426 ARG A N 1
ATOM 3366 C CA . ARG A 1 426 ? -6.161 1.862 21.333 1.00 94.50 426 ARG A CA 1
ATOM 3367 C C . ARG A 1 426 ? -6.576 3.166 21.988 1.00 94.50 426 ARG A C 1
ATOM 3369 O O . ARG A 1 426 ? -7.307 3.954 21.389 1.00 94.50 426 ARG A O 1
ATOM 3376 N N . TYR A 1 427 ? -6.114 3.394 23.207 1.00 93.88 427 TYR A N 1
ATOM 3377 C CA . TYR A 1 427 ? -6.413 4.615 23.947 1.00 93.88 427 TYR A CA 1
ATOM 3378 C C . TYR A 1 427 ? -5.269 4.973 24.891 1.00 93.88 427 TYR A C 1
ATOM 3380 O O . TYR A 1 427 ? -4.525 4.101 25.338 1.00 93.88 427 TYR A O 1
ATOM 3388 N N . ARG A 1 428 ? -5.131 6.260 25.206 1.00 92.38 428 ARG A N 1
ATOM 3389 C CA . ARG A 1 428 ? -4.269 6.745 26.289 1.00 92.38 428 ARG A CA 1
ATOM 3390 C C . ARG A 1 428 ? -5.093 7.578 27.260 1.00 92.38 428 ARG A C 1
ATOM 3392 O O . ARG A 1 428 ? -6.004 8.291 26.840 1.00 92.38 428 ARG A O 1
ATOM 3399 N N . ILE A 1 429 ? -4.737 7.500 28.534 1.00 90.38 429 ILE A N 1
ATOM 3400 C CA . ILE A 1 429 ? -5.262 8.379 29.578 1.00 90.38 429 ILE A CA 1
ATOM 3401 C C . ILE A 1 429 ? -4.140 9.349 29.938 1.00 90.38 429 ILE A C 1
ATOM 3403 O O . ILE A 1 429 ? -3.024 8.926 30.249 1.00 90.38 429 ILE A O 1
ATOM 3407 N N . ILE A 1 430 ? -4.420 10.643 29.830 1.00 88.94 430 ILE A N 1
ATOM 3408 C CA . ILE A 1 430 ? -3.504 11.715 30.214 1.00 88.94 430 ILE A CA 1
ATOM 3409 C C . ILE A 1 430 ? -3.989 12.227 31.560 1.00 88.94 430 ILE A C 1
ATOM 3411 O O . ILE A 1 430 ? -5.057 12.836 31.632 1.00 88.94 430 ILE A O 1
ATOM 3415 N N . SER A 1 431 ? -3.226 11.951 32.617 1.00 84.88 431 SER A N 1
ATOM 3416 C CA . SER A 1 431 ? -3.626 12.387 33.949 1.00 84.88 431 SER A CA 1
ATOM 3417 C C . SER A 1 431 ? -3.242 13.836 34.210 1.00 84.88 431 SER A C 1
ATOM 3419 O O . SER A 1 431 ? -2.109 14.234 33.944 1.00 84.88 431 SER A O 1
ATOM 3421 N N . ASN A 1 432 ? -4.142 14.608 34.820 1.00 79.25 432 ASN A N 1
ATOM 3422 C CA . ASN A 1 432 ? -3.850 15.998 35.198 1.00 79.25 432 ASN A CA 1
ATOM 3423 C C . ASN A 1 432 ? -2.698 16.122 36.205 1.00 79.25 432 ASN A C 1
ATOM 3425 O O . ASN A 1 432 ? -2.031 17.153 36.262 1.00 79.25 432 ASN A O 1
ATOM 3429 N N . ASN A 1 433 ? -2.437 15.067 36.979 1.00 72.69 433 ASN A N 1
ATOM 3430 C CA . ASN A 1 433 ? -1.439 15.076 38.046 1.00 72.69 433 ASN A CA 1
ATOM 3431 C C . ASN A 1 433 ? -0.074 14.512 37.611 1.00 72.69 433 ASN A C 1
ATOM 3433 O O . ASN A 1 433 ? 0.856 14.475 38.419 1.00 72.69 433 ASN A O 1
ATOM 3437 N N . SER A 1 434 ? 0.083 14.053 36.359 1.00 71.25 434 SER A N 1
ATOM 3438 C CA . SER A 1 434 ? 1.377 13.570 35.862 1.00 71.25 434 SER A CA 1
ATOM 3439 C C . SER A 1 434 ? 1.501 13.634 34.336 1.00 71.25 434 SER A C 1
ATOM 3441 O O . SER A 1 434 ? 0.602 13.218 33.620 1.00 71.25 434 SER A O 1
ATOM 3443 N N . ASN A 1 435 ? 2.680 13.999 33.823 1.00 68.50 435 ASN A N 1
ATOM 3444 C CA . ASN A 1 435 ? 2.989 13.900 32.385 1.00 68.50 435 ASN A CA 1
ATOM 3445 C C . ASN A 1 435 ? 3.217 12.452 31.894 1.00 68.50 435 ASN A C 1
ATOM 3447 O O . ASN A 1 435 ? 3.618 12.243 30.746 1.00 68.50 435 ASN A O 1
ATOM 3451 N N . LYS A 1 436 ? 2.998 11.435 32.740 1.00 67.62 436 LYS A N 1
ATOM 3452 C CA . LYS A 1 436 ? 3.113 10.032 32.335 1.00 67.62 436 LYS A CA 1
ATOM 3453 C C . LYS A 1 436 ? 1.824 9.599 31.646 1.00 67.62 436 LYS A C 1
ATOM 3455 O O . LYS A 1 436 ? 0.741 9.754 32.196 1.00 67.62 436 LYS A O 1
ATOM 3460 N N . HIS A 1 437 ? 1.966 9.015 30.466 1.00 75.12 437 HIS A N 1
ATOM 3461 C CA . HIS A 1 437 ? 0.870 8.410 29.726 1.00 75.12 437 HIS A CA 1
ATOM 3462 C C . HIS A 1 437 ? 1.325 7.063 29.166 1.00 75.12 437 HIS A C 1
ATOM 3464 O O . HIS A 1 437 ? 2.441 6.933 28.662 1.00 75.12 437 HIS A O 1
ATOM 3470 N N . THR A 1 438 ? 0.447 6.069 29.257 1.00 82.81 438 THR A N 1
ATOM 3471 C CA . THR A 1 438 ? 0.650 4.739 28.676 1.00 82.81 438 THR A CA 1
ATOM 3472 C C . THR A 1 438 ? -0.435 4.508 27.636 1.00 82.81 438 THR A C 1
ATOM 3474 O O . THR A 1 438 ? -1.594 4.872 27.844 1.00 82.81 438 THR A O 1
ATOM 3477 N N . ILE A 1 439 ? -0.059 3.921 26.501 1.00 90.38 439 ILE A N 1
ATOM 3478 C CA . ILE A 1 439 ? -1.025 3.490 25.492 1.00 90.38 439 ILE A CA 1
ATOM 3479 C C . ILE A 1 439 ? -1.515 2.096 25.872 1.00 90.38 439 ILE A C 1
ATOM 3481 O O . ILE A 1 439 ? -0.729 1.161 26.024 1.00 90.38 439 ILE A O 1
ATOM 3485 N N . HIS A 1 440 ? -2.827 1.969 26.006 1.00 92.25 440 HIS A N 1
ATOM 3486 C CA . HIS A 1 440 ? -3.524 0.719 26.251 1.00 92.25 440 HIS A CA 1
ATOM 3487 C C . HIS A 1 440 ? -4.117 0.190 24.945 1.00 92.25 440 HIS A C 1
ATOM 3489 O O . HIS A 1 440 ? -4.359 0.934 23.992 1.00 92.25 440 HIS A O 1
ATOM 3495 N N . SER A 1 441 ? -4.333 -1.120 24.882 1.00 92.81 441 SER A N 1
ATOM 3496 C CA . SER A 1 441 ? -4.958 -1.787 23.740 1.00 92.81 441 SER A CA 1
ATOM 3497 C C . SER A 1 441 ? -5.966 -2.815 24.237 1.00 92.81 441 SER A C 1
ATOM 3499 O O . SER A 1 441 ? -5.689 -3.553 25.179 1.00 92.81 441 SER A O 1
ATOM 3501 N N . THR A 1 442 ? -7.132 -2.856 23.605 1.00 94.19 442 THR A N 1
ATOM 3502 C CA . THR A 1 442 ? -8.195 -3.834 23.851 1.00 94.19 442 THR A CA 1
ATOM 3503 C C . THR A 1 442 ? -8.937 -4.115 22.542 1.00 94.19 442 THR A C 1
ATOM 3505 O O . THR A 1 442 ? -8.603 -3.556 21.498 1.00 94.19 442 THR A O 1
ATOM 3508 N N . THR A 1 443 ? -9.930 -4.998 22.566 1.00 95.00 443 THR A N 1
ATOM 3509 C CA . THR A 1 443 ? -10.791 -5.275 21.410 1.00 95.00 443 THR A CA 1
ATOM 3510 C C . THR A 1 443 ? -12.229 -4.911 21.750 1.00 95.00 443 THR A C 1
ATOM 3512 O O . THR A 1 443 ? -12.806 -5.483 22.671 1.00 95.00 443 THR A O 1
ATOM 3515 N N . LEU A 1 444 ? -12.814 -3.977 20.999 1.00 96.69 444 LEU A N 1
ATOM 3516 C CA . LEU A 1 444 ? -14.238 -3.663 21.087 1.00 96.69 444 LEU A CA 1
ATOM 3517 C C . LEU A 1 444 ? -15.003 -4.602 20.150 1.00 96.69 444 LEU A C 1
ATOM 3519 O O . LEU A 1 444 ? -14.794 -4.585 18.934 1.00 96.69 444 LEU A O 1
ATOM 3523 N N . LEU A 1 445 ? -15.866 -5.437 20.726 1.00 96.19 445 LEU A N 1
ATOM 3524 C CA . LEU A 1 445 ? -16.652 -6.419 19.984 1.00 96.19 445 LEU A CA 1
ATOM 3525 C C . LEU A 1 445 ? -17.950 -5.795 19.433 1.00 96.19 445 LEU A C 1
ATOM 3527 O O . LEU A 1 445 ? -18.439 -4.795 19.973 1.00 96.19 445 LEU A O 1
ATOM 3531 N N . PRO A 1 446 ? -18.544 -6.390 18.384 1.00 93.75 446 PRO A N 1
ATOM 3532 C CA . PRO A 1 446 ? -19.869 -6.019 17.902 1.00 93.75 446 PRO A CA 1
ATOM 3533 C C . PRO A 1 446 ? -20.919 -6.006 19.014 1.00 93.75 446 PRO A C 1
ATOM 3535 O O . PRO A 1 446 ? -20.954 -6.926 19.831 1.00 93.75 446 PRO A O 1
ATOM 3538 N N . ASN A 1 447 ? -21.794 -4.995 19.016 1.00 90.38 447 ASN A N 1
ATOM 3539 C CA . ASN A 1 447 ? -22.905 -4.856 19.971 1.00 90.38 447 ASN A CA 1
ATOM 3540 C C . ASN A 1 447 ? -22.471 -4.890 21.449 1.00 90.38 447 ASN A C 1
ATOM 3542 O O . ASN A 1 447 ? -23.244 -5.292 22.318 1.00 90.38 447 ASN A O 1
ATOM 3546 N N . SER A 1 448 ? -21.228 -4.495 21.728 1.00 93.56 448 SER A N 1
ATOM 3547 C CA . SER A 1 448 ? -20.678 -4.421 23.079 1.00 93.56 448 SER A CA 1
ATOM 3548 C C . SER A 1 448 ? -20.274 -2.996 23.436 1.00 93.56 448 SER A C 1
ATOM 3550 O O . SER A 1 448 ? -20.070 -2.148 22.563 1.00 93.56 448 SER A O 1
ATOM 3552 N N . GLU A 1 449 ? -20.139 -2.763 24.736 1.00 93.94 449 GLU A N 1
ATOM 3553 C CA . GLU A 1 449 ? -19.578 -1.542 25.295 1.00 93.94 449 GLU A CA 1
ATOM 3554 C C . GLU A 1 449 ? -18.294 -1.874 26.052 1.00 93.94 449 GLU A C 1
ATOM 3556 O O . GLU A 1 449 ? -18.227 -2.869 26.780 1.00 93.94 449 GLU A O 1
ATOM 3561 N N . PHE A 1 450 ? -17.280 -1.026 25.911 1.00 95.81 450 PHE A N 1
ATOM 3562 C CA . PHE A 1 450 ? -16.070 -1.088 26.716 1.00 95.81 450 PHE A CA 1
ATOM 3563 C C . PHE A 1 450 ? -16.112 0.009 27.775 1.00 95.81 450 PHE A C 1
ATOM 3565 O O . PHE A 1 450 ? -16.057 1.194 27.451 1.00 95.81 450 PHE A O 1
ATOM 3572 N N . LYS A 1 451 ? -16.210 -0.392 29.043 1.00 94.88 451 LYS A N 1
ATOM 3573 C CA . LYS A 1 451 ? -16.227 0.529 30.180 1.00 94.88 451 LYS A CA 1
ATOM 3574 C C . LYS A 1 451 ? -14.829 0.678 30.762 1.00 94.88 451 LYS A C 1
ATOM 3576 O O . LYS A 1 451 ? -14.146 -0.320 30.992 1.00 94.88 451 LYS A O 1
ATOM 3581 N N . LEU A 1 452 ? -14.430 1.915 31.026 1.00 93.38 452 LEU A N 1
ATOM 3582 C CA . LEU A 1 452 ? -13.159 2.247 31.661 1.00 93.38 452 LEU A CA 1
ATOM 3583 C C . LEU A 1 452 ? -13.371 3.267 32.776 1.00 93.38 452 LEU A C 1
ATOM 3585 O O . LEU A 1 452 ? -14.182 4.182 32.638 1.00 93.38 452 LEU A O 1
ATOM 3589 N N . ALA A 1 453 ? -12.620 3.108 33.863 1.00 91.19 453 ALA A N 1
ATOM 3590 C CA . ALA A 1 453 ? -12.569 4.108 34.916 1.00 91.19 453 ALA A CA 1
ATOM 3591 C C . ALA A 1 453 ? -11.714 5.302 34.460 1.00 91.19 453 ALA A C 1
ATOM 3593 O O . ALA A 1 453 ? -10.614 5.102 33.936 1.00 91.19 453 ALA A O 1
ATOM 3594 N N . LEU A 1 454 ? -12.214 6.522 34.649 1.00 89.06 454 LEU A N 1
ATOM 3595 C CA . LEU A 1 454 ? -11.535 7.768 34.301 1.00 89.06 454 LEU A CA 1
ATOM 3596 C C . LEU A 1 454 ? -11.738 8.772 35.434 1.00 89.06 454 LEU A C 1
ATOM 3598 O O . LEU A 1 454 ? -12.864 9.188 35.683 1.00 89.06 454 LEU A O 1
ATOM 3602 N N . SER A 1 455 ? -10.655 9.157 36.106 1.00 86.88 455 SER A N 1
ATOM 3603 C CA . SER A 1 455 ? -10.722 10.117 37.209 1.00 86.88 455 SER A CA 1
ATOM 3604 C C . SER A 1 455 ? -11.149 11.496 36.712 1.00 86.88 455 SER A C 1
ATOM 3606 O O . SER A 1 455 ? -10.765 11.921 35.618 1.00 86.88 455 SER A O 1
ATOM 3608 N N . SER A 1 456 ? -11.862 12.242 37.556 1.00 83.75 456 SER A N 1
ATOM 3609 C CA . SER A 1 456 ? -12.206 13.637 37.270 1.00 83.75 456 SER A CA 1
ATOM 3610 C C . SER A 1 456 ? -10.978 14.473 36.878 1.00 83.75 456 SER A C 1
ATOM 3612 O O . SER A 1 456 ? -9.986 14.557 37.607 1.00 83.75 456 SER A O 1
ATOM 3614 N N . GLY A 1 457 ? -11.055 15.094 35.699 1.00 83.69 457 GLY A N 1
ATOM 3615 C CA . GLY A 1 457 ? -9.996 15.912 35.112 1.00 83.69 457 GLY A CA 1
ATOM 3616 C C . GLY A 1 457 ? -9.036 15.166 34.180 1.00 83.69 457 GLY A C 1
ATOM 3617 O O . GLY A 1 457 ? -8.386 15.826 33.374 1.00 83.69 457 GLY A O 1
ATOM 3618 N N . ASP A 1 458 ? -8.962 13.834 34.221 1.00 88.25 458 ASP A N 1
ATOM 3619 C CA . ASP A 1 458 ? -8.130 13.078 33.282 1.00 88.25 458 ASP A CA 1
ATOM 3620 C C . ASP A 1 458 ? -8.713 13.143 31.855 1.00 88.25 458 ASP A C 1
ATOM 3622 O O . ASP A 1 458 ? -9.929 13.137 31.649 1.00 88.25 458 ASP A O 1
ATOM 3626 N N . VAL A 1 459 ? -7.843 13.180 30.840 1.00 89.19 459 VAL A N 1
ATOM 3627 C CA . VAL A 1 459 ? -8.253 13.220 29.427 1.00 89.19 459 VAL A CA 1
ATOM 3628 C C . VAL A 1 459 ? -8.086 11.845 28.792 1.00 89.19 459 VAL A C 1
ATOM 3630 O O . VAL A 1 459 ? -6.979 11.306 28.716 1.00 89.19 459 VAL A O 1
ATOM 3633 N N . LEU A 1 460 ? -9.184 11.296 28.274 1.00 90.81 460 LEU A N 1
ATOM 3634 C CA . LEU A 1 460 ? -9.183 10.091 27.450 1.00 90.81 460 LEU A CA 1
ATOM 3635 C C . LEU A 1 460 ? -8.959 10.459 25.979 1.00 90.81 460 LEU A C 1
ATOM 3637 O O . LEU A 1 460 ? -9.757 11.173 25.378 1.00 90.81 460 LEU A O 1
ATOM 3641 N N . HIS A 1 461 ? -7.901 9.921 25.379 1.00 92.00 461 HIS A N 1
ATOM 3642 C CA . HIS A 1 461 ? -7.613 10.084 23.957 1.00 92.00 461 HIS A CA 1
ATOM 3643 C C . HIS A 1 461 ? -7.678 8.726 23.254 1.00 92.00 461 HIS A C 1
ATOM 3645 O O . HIS A 1 461 ? -6.846 7.846 23.499 1.00 92.00 461 HIS A O 1
ATOM 3651 N N . LEU A 1 462 ? -8.689 8.553 22.401 1.00 93.31 462 LEU A N 1
ATOM 3652 C CA . LEU A 1 462 ? -8.867 7.362 21.570 1.00 93.31 462 LEU A CA 1
ATOM 3653 C C . LEU A 1 462 ? -8.017 7.463 20.306 1.00 93.31 462 LEU A C 1
ATOM 3655 O O . LEU A 1 462 ? -7.849 8.546 19.761 1.00 93.31 462 LEU A O 1
ATOM 3659 N N . ASN A 1 463 ? -7.523 6.318 19.841 1.00 90.88 463 ASN A N 1
ATOM 3660 C CA . ASN A 1 463 ? -6.658 6.199 18.671 1.00 90.88 463 ASN A CA 1
ATOM 3661 C C . ASN A 1 463 ? -5.442 7.155 18.707 1.00 90.88 463 ASN A C 1
ATOM 3663 O O . ASN A 1 463 ? -5.263 7.983 17.816 1.00 90.88 463 ASN A O 1
ATOM 3667 N N . PRO A 1 464 ? -4.593 7.068 19.749 1.00 88.06 464 PRO A N 1
ATOM 3668 C CA . PRO A 1 464 ? -3.578 8.080 20.034 1.00 88.06 464 PRO A CA 1
ATOM 3669 C C . PRO A 1 464 ? -2.443 8.179 19.011 1.00 88.06 464 PRO A C 1
ATOM 3671 O O . PRO A 1 464 ? -1.634 9.091 19.124 1.00 88.06 464 PRO A O 1
ATOM 3674 N N . ASP A 1 465 ? -2.374 7.248 18.060 1.00 78.00 465 ASP A N 1
ATOM 3675 C CA . ASP A 1 465 ? -1.322 7.172 17.046 1.00 78.00 465 ASP A CA 1
ATOM 3676 C C . ASP A 1 465 ? -1.702 7.920 15.744 1.00 78.00 465 ASP A C 1
ATOM 3678 O O . ASP A 1 465 ? -0.911 7.943 14.804 1.00 78.00 465 ASP A O 1
ATOM 3682 N N . THR A 1 466 ? -2.904 8.516 15.665 1.00 70.69 466 THR A N 1
ATOM 3683 C CA . THR A 1 466 ? -3.438 9.148 14.436 1.00 70.69 466 THR A CA 1
ATOM 3684 C C . THR A 1 466 ? -3.567 10.674 14.478 1.00 70.69 466 THR A C 1
ATOM 3686 O O . THR A 1 466 ? -4.106 11.251 13.534 1.00 70.69 466 THR A O 1
ATOM 3689 N N . THR A 1 467 ? -3.097 11.333 15.542 1.00 46.91 467 THR A N 1
ATOM 3690 C CA . THR A 1 467 ? -3.267 12.781 15.771 1.00 46.91 467 THR A CA 1
ATOM 3691 C C . THR A 1 467 ? -2.088 13.428 16.481 1.00 46.91 467 THR A C 1
ATOM 3693 O O . THR A 1 467 ? -1.612 12.873 17.500 1.00 46.91 467 THR A O 1
#

pLDDT: mean 74.42, std 25.79, range [18.45, 98.62]